Protein 3WYE (pdb70)

Organism: Klebsiella pneumoniae (NCBI:txid573)

Foldseek 3Di:
DEEEEFEPCLWFLSVLLQVLVQVVPHAYEQEYLPQVSQCVSQVVQVVVPGHYHYAHAQLLDLVRLLVSLVCRCVVVVAHAEYEAEWAAFDFAAPVPQDPVNLVVRLSRLPVSLVSNLVSRCVRCVVRPAEHEYEYEAAVLLVPPDGRRNSNSVSSVNVLVVQQVSQVVCVVRLYAGEYEHEALEPTVRVQVVQVVVCVVPVDDRPPVSVVSLVLQQQRDFHYSNLRSVVVSCSRDVVCSPPHSYYYYSYNDNDDD/DEEEFEPCLWFLRVLLQVLVQVVPHAYEQEYLPQPSQQVSQVVQVVVPTHYHYAHAQLLDLVSLLVSLVVRCVRRVAAAEYEAEWAAFDQAAPVGQDPVNLVVRLSRLPVSLVSNLVSRVVRCVVRPAEHEYEYEAAVLLVPPDHSRRSNSVSSVNVLVVQQVSQVVCVVRLYAGEYEHEAAEPTVRVVVVVVSVVCAQQQPDFDYSNLRSVVVSCSRDVVCSPPHSYYYYSYNGRDDD

Structure (mmCIF, N/CA/C/O backbone):
data_3WYE
#
_entry.id   3WYE
#
_cell.length_a   81.244
_cell.length_b   134.617
_cell.length_c   87.794
_cell.angle_alpha   90.000
_cell.angle_beta   90.000
_cell.angle_gamma   90.000
#
_symmetry.space_group_name_H-M   'C 2 2 21'
#
loop_
_entity.id
_entity.type
_entity.pdbx_description
1 polymer 'Diacetyl reductase [(S)-acetoin forming],L-2,3-butanediol dehydrogenase,Diacetyl reductase [(S)-acetoin forming],L-2,3-butanediol dehydrogenase,Diacetyl reductase [(S)-acetoin forming],L-2,3-butanediol dehydrogenase,Diacetyl reductase [(S)-acetoin forming]'
2 non-polymer NICOTINAMIDE-ADENINE-DINUCLEOTIDE
3 water water
#
loop_
_atom_site.group_PDB
_atom_site.id
_atom_site.type_symbol
_atom_site.label_atom_id
_atom_site.label_alt_id
_atom_site.label_comp_id
_atom_site.label_asym_id
_atom_site.label_entity_id
_atom_site.label_seq_id
_atom_site.pdbx_PDB_ins_code
_atom_site.Cartn_x
_atom_site.Cartn_y
_atom_site.Cartn_z
_atom_site.occupancy
_atom_site.B_iso_or_equiv
_atom_site.auth_seq_id
_atom_site.auth_comp_id
_atom_site.auth_asym_id
_atom_site.auth_atom_id
_atom_site.pdbx_PDB_model_num
ATOM 1 N N . LYS A 1 2 ? 54.916 14.028 -7.674 1.00 49.51 2 LYS A N 1
ATOM 2 C CA . LYS A 1 2 ? 54.025 13.877 -6.523 1.00 60.33 2 LYS A CA 1
ATOM 3 C C . LYS A 1 2 ? 52.611 14.376 -6.795 1.00 50.70 2 LYS A C 1
ATOM 4 O O . LYS A 1 2 ? 52.409 15.515 -7.216 1.00 34.09 2 LYS A O 1
ATOM 10 N N . LYS A 1 3 ? 51.629 13.520 -6.541 1.00 22.42 3 LYS A N 1
ATOM 11 C CA . LYS A 1 3 ? 50.240 13.902 -6.724 1.00 19.28 3 LYS A CA 1
ATOM 12 C C . LYS A 1 3 ? 49.804 14.828 -5.602 1.00 22.20 3 LYS A C 1
ATOM 13 O O . LYS A 1 3 ? 50.433 14.880 -4.545 1.00 22.12 3 LYS A O 1
ATOM 19 N N . VAL A 1 4 ? 48.719 15.555 -5.843 1.00 18.42 4 VAL A N 1
ATOM 20 C CA . VAL A 1 4 ? 48.278 16.608 -4.938 1.00 17.52 4 VAL A CA 1
ATOM 21 C C . VAL A 1 4 ? 46.850 16.367 -4.461 1.00 18.40 4 VAL A C 1
ATOM 22 O O . VAL A 1 4 ? 45.954 16.102 -5.265 1.00 20.39 4 VAL A O 1
ATOM 26 N N . ALA A 1 5 ? 46.649 16.459 -3.150 1.00 16.60 5 ALA A N 1
ATOM 27 C CA . ALA A 1 5 ? 45.316 16.332 -2.560 1.00 14.88 5 ALA A CA 1
ATOM 28 C C . ALA A 1 5 ? 44.984 17.555 -1.716 1.00 19.12 5 ALA A C 1
ATOM 29 O O . ALA A 1 5 ? 45.850 18.108 -1.048 1.00 20.29 5 ALA A O 1
ATOM 31 N N . LEU A 1 6 ? 43.727 17.983 -1.760 1.00 16.47 6 LEU A N 1
ATOM 32 C CA . LEU A 1 6 ? 43.242 19.001 -0.839 1.00 18.95 6 LEU A CA 1
ATOM 33 C C . LEU A 1 6 ? 42.213 18.365 0.088 1.00 16.83 6 LEU A C 1
ATOM 34 O O . LEU A 1 6 ? 41.304 17.683 -0.370 1.00 17.11 6 LEU A O 1
ATOM 39 N N . VAL A 1 7 ? 42.373 18.582 1.388 1.00 18.18 7 VAL A N 1
ATOM 40 C CA . VAL A 1 7 ? 41.452 18.037 2.378 1.00 16.37 7 VAL A CA 1
ATOM 41 C C . VAL A 1 7 ? 40.830 19.179 3.159 1.00 14.83 7 VAL A C 1
ATOM 42 O O . VAL A 1 7 ? 41.550 19.957 3.783 1.00 16.73 7 VAL A O 1
ATOM 46 N N . THR A 1 8 ? 39.509 19.305 3.118 1.00 15.74 8 THR A N 1
ATOM 47 C CA . THR A 1 8 ? 38.864 20.346 3.912 1.00 15.34 8 THR A CA 1
ATOM 48 C C . THR A 1 8 ? 38.591 19.842 5.322 1.00 16.27 8 THR A C 1
ATOM 49 O O . THR A 1 8 ? 38.468 18.638 5.551 1.00 15.34 8 THR A O 1
ATOM 53 N N . GLY A 1 9 ? 38.507 20.771 6.269 1.00 16.80 9 GLY A N 1
ATOM 54 C CA . GLY A 1 9 ? 38.355 20.414 7.667 1.00 16.88 9 GLY A CA 1
ATOM 55 C C . GLY A 1 9 ? 39.554 19.647 8.199 1.00 18.86 9 GLY A C 1
ATOM 56 O O . GLY A 1 9 ? 39.421 18.827 9.105 1.00 19.09 9 GLY A O 1
ATOM 57 N N . ALA A 1 10 ? 40.734 19.922 7.649 1.00 17.89 10 ALA A N 1
ATOM 58 C CA . ALA A 1 10 ? 41.919 19.135 7.982 1.00 17.98 10 ALA A CA 1
ATOM 59 C C . ALA A 1 10 ? 42.686 19.658 9.198 1.00 16.71 10 ALA A C 1
ATOM 60 O O . ALA A 1 10 ? 43.738 19.118 9.546 1.00 18.18 10 ALA A O 1
ATOM 62 N N . GLY A 1 11 ? 42.153 20.685 9.852 1.00 17.42 11 GLY A N 1
ATOM 63 C CA . GLY A 1 11 ? 42.783 21.234 11.041 1.00 19.94 11 GLY A CA 1
ATOM 64 C C . GLY A 1 11 ? 42.762 20.299 12.238 1.00 20.86 11 GLY A C 1
ATOM 65 O O . GLY A 1 11 ? 43.603 20.402 13.134 1.00 20.30 11 GLY A O 1
ATOM 66 N N . GLN A 1 12 ? 41.797 19.384 12.260 1.00 18.17 12 GLN A N 1
ATOM 67 C CA . GLN A 1 12 ? 41.629 18.474 13.385 1.00 16.28 12 GLN A CA 1
ATOM 68 C C . GLN A 1 12 ? 40.786 17.268 12.990 1.00 18.05 12 GLN A C 1
ATOM 69 O O . GLN A 1 12 ? 40.303 17.183 11.860 1.00 18.99 12 GLN A O 1
ATOM 75 N N . GLY A 1 13 ? 40.624 16.339 13.926 1.00 18.30 13 GLY A N 1
ATOM 76 C CA . GLY A 1 13 ? 39.708 15.224 13.761 1.00 16.46 13 GLY A CA 1
ATOM 77 C C . GLY A 1 13 ? 39.985 14.328 12.571 1.00 18.42 13 GLY A C 1
ATOM 78 O O . GLY A 1 13 ? 41.137 14.034 12.239 1.00 20.90 13 GLY A O 1
ATOM 79 N N . ILE A 1 14 ? 38.908 13.890 11.928 1.00 17.00 14 ILE A N 1
ATOM 80 C CA . ILE A 1 14 ? 39.007 12.974 10.800 1.00 15.65 14 ILE A CA 1
ATOM 81 C C . ILE A 1 14 ? 39.789 13.579 9.630 1.00 15.85 14 ILE A C 1
ATOM 82 O O . ILE A 1 14 ? 40.600 12.895 9.001 1.00 16.16 14 ILE A O 1
ATOM 87 N N . GLY A 1 15 ? 39.566 14.859 9.349 1.00 18.14 15 GLY A N 1
ATOM 88 C CA . GLY A 1 15 ? 40.258 15.524 8.257 1.00 14.12 15 GLY A CA 1
ATOM 89 C C . GLY A 1 15 ? 41.760 15.538 8.455 1.00 16.95 15 GLY A C 1
ATOM 90 O O . GLY A 1 15 ? 42.530 15.311 7.519 1.00 17.85 15 GLY A O 1
ATOM 91 N N . LYS A 1 16 ? 42.182 15.801 9.685 1.00 17.03 16 LYS A N 1
ATOM 92 C CA . LYS A 1 16 ? 43.607 15.815 9.989 1.00 16.61 16 LYS A CA 1
ATOM 93 C C . LYS A 1 16 ? 44.220 14.432 9.793 1.00 18.26 16 LYS A C 1
ATOM 94 O O . LYS A 1 16 ? 45.309 14.299 9.228 1.00 17.91 16 LYS A O 1
ATOM 100 N N . ALA A 1 17 ? 43.508 13.403 10.244 1.00 17.14 17 ALA A N 1
ATOM 101 C CA . ALA A 1 17 ? 43.989 12.030 10.118 1.00 15.64 17 ALA A CA 1
ATOM 102 C C . ALA A 1 17 ? 44.099 11.638 8.651 1.00 16.82 17 ALA A C 1
ATOM 103 O O . ALA A 1 17 ? 45.067 11.000 8.235 1.00 18.05 17 ALA A O 1
ATOM 105 N N . ILE A 1 18 ? 43.092 12.024 7.872 1.00 16.17 18 ILE A N 1
ATOM 106 C CA . ILE A 1 18 ? 43.098 11.794 6.431 1.00 16.14 18 ILE A CA 1
ATOM 107 C C . ILE A 1 18 ? 44.306 12.458 5.780 1.00 15.67 18 ILE A C 1
ATOM 108 O O . ILE A 1 18 ? 45.034 11.825 5.016 1.00 17.41 18 ILE A O 1
ATOM 113 N N . ALA A 1 19 ? 44.516 13.732 6.090 1.00 16.02 19 ALA A N 1
ATOM 114 C CA . ALA A 1 19 ? 45.642 14.475 5.537 1.00 14.26 19 ALA A CA 1
ATOM 115 C C . ALA A 1 19 ? 46.976 13.801 5.852 1.00 17.77 19 ALA A C 1
ATOM 116 O O . ALA A 1 19 ? 47.816 13.634 4.969 1.00 17.44 19 ALA A O 1
ATOM 118 N N . LEU A 1 20 ? 47.165 13.402 7.104 1.00 16.45 20 LEU A N 1
ATOM 119 C CA . LEU A 1 20 ? 48.420 12.774 7.511 1.00 16.54 20 LEU A CA 1
ATOM 120 C C . LEU A 1 20 ? 48.629 11.436 6.805 1.00 17.73 20 LEU A C 1
ATOM 121 O O . LEU A 1 20 ? 49.755 11.091 6.437 1.00 19.61 20 LEU A O 1
ATOM 126 N N . ARG A 1 21 ? 47.549 10.685 6.600 1.00 17.84 21 ARG A N 1
ATOM 127 C CA . ARG A 1 21 ? 47.668 9.398 5.923 1.00 16.14 21 ARG A CA 1
ATOM 128 C C . ARG A 1 21 ? 47.983 9.595 4.444 1.00 17.16 21 ARG A C 1
ATOM 129 O O . ARG A 1 21 ? 48.786 8.859 3.872 1.00 17.38 21 ARG A O 1
ATOM 137 N N . LEU A 1 22 ? 47.371 10.598 3.824 1.00 16.06 22 LEU A N 1
ATOM 138 C CA . LEU A 1 22 ? 47.645 10.867 2.417 1.00 16.31 22 LEU A CA 1
ATOM 139 C C . LEU A 1 22 ? 49.099 11.316 2.224 1.00 16.28 22 LEU A C 1
ATOM 140 O O . LEU A 1 22 ? 49.731 10.977 1.221 1.00 19.64 22 LEU A O 1
ATOM 145 N N . VAL A 1 23 ? 49.632 12.069 3.184 1.00 16.27 23 VAL A N 1
ATOM 146 C CA . VAL A 1 23 ? 51.056 12.409 3.168 1.00 15.87 23 VAL A CA 1
ATOM 147 C C . VAL A 1 23 ? 51.898 11.134 3.210 1.00 19.97 23 VAL A C 1
ATOM 148 O O . VAL A 1 23 ? 52.844 10.976 2.435 1.00 20.15 23 VAL A O 1
ATOM 152 N N . LYS A 1 24 ? 51.537 10.218 4.103 1.00 16.89 24 LYS A N 1
ATOM 153 C CA . LYS A 1 24 ? 52.232 8.938 4.207 1.00 16.22 24 LYS A CA 1
ATOM 154 C C . LYS A 1 24 ? 52.188 8.177 2.882 1.00 18.82 24 LYS A C 1
ATOM 155 O O . LYS A 1 24 ? 53.174 7.546 2.482 1.00 20.67 24 LYS A O 1
ATOM 161 N N . ASP A 1 25 ? 51.050 8.261 2.199 1.00 19.03 25 ASP A N 1
ATOM 162 C CA . ASP A 1 25 ? 50.856 7.600 0.913 1.00 16.96 25 ASP A CA 1
ATOM 163 C C . ASP A 1 25 ? 51.648 8.278 -0.199 1.00 17.32 25 ASP A C 1
ATOM 164 O O . ASP A 1 25 ? 51.779 7.733 -1.296 1.00 22.49 25 ASP A O 1
ATOM 169 N N . GLY A 1 26 ? 52.156 9.474 0.079 1.00 18.27 26 GLY A N 1
ATOM 170 C CA . GLY A 1 26 ? 53.018 10.158 -0.865 1.00 19.12 26 GLY A CA 1
ATOM 171 C C . GLY A 1 26 ? 52.399 11.358 -1.556 1.00 22.31 26 GLY A C 1
ATOM 172 O O . GLY A 1 26 ? 52.954 11.859 -2.527 1.00 23.42 26 GLY A O 1
ATOM 173 N N . PHE A 1 27 ? 51.251 11.819 -1.066 1.00 18.29 27 PHE A N 1
ATOM 174 C CA . PHE A 1 27 ? 50.624 13.030 -1.588 1.00 16.99 27 PHE A CA 1
ATOM 175 C C . PHE A 1 27 ? 51.233 14.289 -0.985 1.00 18.55 27 PHE A C 1
ATOM 176 O O . PHE A 1 27 ? 51.616 14.304 0.186 1.00 20.27 27 PHE A O 1
ATOM 184 N N . ALA A 1 28 ? 51.315 15.341 -1.790 1.00 17.45 28 ALA A N 1
ATOM 185 C CA . ALA A 1 28 ? 51.438 16.690 -1.262 1.00 17.55 28 ALA A CA 1
ATOM 186 C C . ALA A 1 28 ? 50.022 17.115 -0.908 1.00 20.39 28 ALA A C 1
ATOM 187 O O . ALA A 1 28 ? 49.095 16.847 -1.673 1.00 20.77 28 ALA A O 1
ATOM 189 N N . VAL A 1 29 ? 49.836 17.750 0.245 1.00 18.64 29 VAL A N 1
ATOM 190 C CA . VAL A 1 29 ? 48.478 17.987 0.733 1.00 16.36 29 VAL A CA 1
ATOM 191 C C . VAL A 1 29 ? 48.208 19.439 1.113 1.00 20.72 29 VAL A C 1
ATOM 192 O O . VAL A 1 29 ? 48.978 20.055 1.852 1.00 20.43 29 VAL A O 1
ATOM 196 N N . ALA A 1 30 ? 47.107 19.976 0.599 1.00 17.75 30 ALA A N 1
ATOM 197 C CA . ALA A 1 30 ? 46.615 21.273 1.034 1.00 17.53 30 ALA A CA 1
ATOM 198 C C . ALA A 1 30 ? 45.697 21.073 2.236 1.00 17.89 30 ALA A C 1
ATOM 199 O O . ALA A 1 30 ? 44.693 20.352 2.161 1.00 19.02 30 ALA A O 1
ATOM 201 N N . ILE A 1 31 ? 46.077 21.692 3.350 1.00 18.26 31 ILE A N 1
ATOM 202 C CA . ILE A 1 31 ? 45.325 21.622 4.594 1.00 16.18 31 ILE A CA 1
ATOM 203 C C . ILE A 1 31 ? 44.320 22.765 4.627 1.00 17.20 31 ILE A C 1
ATOM 204 O O . ILE A 1 31 ? 44.680 23.905 4.931 1.00 18.85 31 ILE A O 1
ATOM 209 N N . ALA A 1 32 ? 43.063 22.461 4.314 1.00 16.20 32 ALA A N 1
ATOM 210 C CA . ALA A 1 32 ? 42.040 23.490 4.173 1.00 19.19 32 ALA A CA 1
ATOM 211 C C . ALA A 1 32 ? 41.116 23.506 5.381 1.00 22.14 32 ALA A C 1
ATOM 212 O O . ALA A 1 32 ? 40.569 22.474 5.770 1.00 19.42 32 ALA A O 1
ATOM 214 N N . ASP A 1 33 ? 40.934 24.683 5.969 1.00 17.17 33 ASP A N 1
ATOM 215 C CA . ASP A 1 33 ? 40.097 24.803 7.157 1.00 17.61 33 ASP A CA 1
ATOM 216 C C . ASP A 1 33 ? 39.691 26.254 7.363 1.00 19.76 33 ASP A C 1
ATOM 217 O O . ASP A 1 33 ? 40.412 27.169 6.960 1.00 19.86 33 ASP A O 1
ATOM 222 N N . TYR A 1 34 ? 38.534 26.471 7.979 1.00 20.14 34 TYR A N 1
ATOM 223 C CA . TYR A 1 34 ? 38.139 27.824 8.352 1.00 24.54 34 TYR A CA 1
ATOM 224 C C . TYR A 1 34 ? 38.975 28.298 9.533 1.00 22.11 34 TYR A C 1
ATOM 225 O O . TYR A 1 34 ? 39.147 29.500 9.739 1.00 27.31 34 TYR A O 1
ATOM 234 N N . ASN A 1 35 ? 39.480 27.342 10.307 1.00 19.35 35 ASN A N 1
ATOM 235 C CA . ASN A 1 35 ? 40.366 27.623 11.426 1.00 22.14 35 ASN A CA 1
ATOM 236 C C . ASN A 1 35 ? 41.798 27.781 10.926 1.00 25.55 35 ASN A C 1
ATOM 237 O O . ASN A 1 35 ? 42.490 26.793 10.678 1.00 25.01 35 ASN A O 1
ATOM 242 N N . ASP A 1 36 ? 42.232 29.028 10.778 1.00 28.48 36 ASP A N 1
ATOM 243 C CA . ASP A 1 36 ? 43.540 29.325 10.203 1.00 25.25 36 ASP A CA 1
ATOM 244 C C . ASP A 1 36 ? 44.680 28.790 11.067 1.00 29.14 36 ASP A C 1
ATOM 245 O O . ASP A 1 36 ? 45.686 28.298 10.549 1.00 27.87 36 ASP A O 1
ATOM 250 N N . ALA A 1 37 ? 44.518 28.874 12.384 1.00 27.87 37 ALA A N 1
ATOM 251 C CA . ALA A 1 37 ? 45.569 28.453 13.302 1.00 25.84 37 ALA A CA 1
ATOM 252 C C . ALA A 1 37 ? 45.831 26.949 13.232 1.00 27.40 37 ALA A C 1
ATOM 253 O O . ALA A 1 37 ? 46.983 26.519 13.168 1.00 27.69 37 ALA A O 1
ATOM 255 N N . THR A 1 38 ? 44.770 26.146 13.245 1.00 23.13 38 THR A N 1
ATOM 256 C CA . THR A 1 38 ? 44.946 24.701 13.216 1.00 22.19 38 THR A CA 1
ATOM 257 C C . THR A 1 38 ? 45.412 24.235 11.840 1.00 20.63 38 THR A C 1
ATOM 258 O O . THR A 1 38 ? 46.163 23.268 11.738 1.00 21.77 38 THR A O 1
ATOM 262 N N . ALA A 1 39 ? 44.967 24.921 10.790 1.00 21.39 39 ALA A N 1
ATOM 263 C CA . ALA A 1 39 ? 45.401 24.600 9.431 1.00 19.12 39 ALA A CA 1
ATOM 264 C C . ALA A 1 39 ? 46.905 24.825 9.286 1.00 20.12 39 ALA A C 1
ATOM 265 O O . ALA A 1 39 ? 47.625 23.965 8.769 1.00 20.24 39 ALA A O 1
ATOM 267 N N . LYS A 1 40 ? 47.373 25.980 9.754 1.00 26.01 40 LYS A N 1
ATOM 268 C CA . LYS A 1 40 ? 48.799 26.301 9.723 1.00 22.70 40 LYS A CA 1
ATOM 269 C C . LYS A 1 40 ? 49.597 25.328 10.577 1.00 20.20 40 LYS A C 1
ATOM 270 O O . LYS A 1 40 ? 50.678 24.884 10.182 1.00 24.41 40 LYS A O 1
ATOM 276 N N . ALA A 1 41 ? 49.058 24.986 11.742 1.00 22.72 41 ALA A N 1
ATOM 277 C CA . ALA A 1 41 ? 49.722 24.059 12.648 1.00 21.55 41 ALA A CA 1
ATOM 278 C C . ALA A 1 41 ? 49.898 22.677 12.017 1.00 23.37 41 ALA A C 1
ATOM 279 O O . ALA A 1 41 ? 50.978 22.092 12.082 1.00 23.66 41 ALA A O 1
ATOM 281 N N . VAL A 1 42 ? 48.840 22.154 11.403 1.00 24.08 42 VAL A N 1
ATOM 282 C CA . VAL A 1 42 ? 48.919 20.834 10.785 1.00 21.38 42 VAL A CA 1
ATOM 283 C C . VAL A 1 42 ? 49.880 20.856 9.596 1.00 22.18 42 VAL A C 1
ATOM 284 O O . VAL A 1 42 ? 50.690 19.937 9.428 1.00 20.23 42 VAL A O 1
ATOM 288 N N . ALA A 1 43 ? 49.807 21.912 8.787 1.00 18.67 43 ALA A N 1
ATOM 289 C CA . ALA A 1 43 ? 50.694 22.043 7.631 1.00 20.16 43 ALA A CA 1
ATOM 290 C C . ALA A 1 43 ? 52.148 22.101 8.078 1.00 19.78 43 ALA A C 1
ATOM 291 O O . ALA A 1 43 ? 53.018 21.463 7.482 1.00 21.18 43 ALA A O 1
ATOM 293 N N . SER A 1 44 ? 52.405 22.866 9.134 1.00 24.80 44 SER A N 1
ATOM 294 C CA . SER A 1 44 ? 53.757 22.984 9.669 1.00 21.59 44 SER A CA 1
ATOM 295 C C . SER A 1 44 ? 54.252 21.638 10.189 1.00 24.66 44 SER A C 1
ATOM 296 O O . SER A 1 44 ? 55.407 21.268 9.980 1.00 26.35 44 SER A O 1
ATOM 299 N N . GLU A 1 45 ? 53.368 20.900 10.854 1.00 21.77 45 GLU A N 1
ATOM 300 C CA . GLU A 1 45 ? 53.714 19.593 11.404 1.00 20.72 45 GLU A CA 1
ATOM 301 C C . GLU A 1 45 ? 54.088 18.595 10.309 1.00 24.08 45 GLU A C 1
ATOM 302 O O . GLU A 1 45 ? 54.946 17.732 10.505 1.00 23.44 45 GLU A O 1
ATOM 308 N N . ILE A 1 46 ? 53.446 18.724 9.154 1.00 21.39 46 ILE A N 1
ATOM 309 C CA . ILE A 1 46 ? 53.751 17.869 8.016 1.00 20.67 46 ILE A CA 1
ATOM 310 C C . ILE A 1 46 ? 55.099 18.245 7.401 1.00 24.91 46 ILE A C 1
ATOM 311 O O . ILE A 1 46 ? 55.950 17.382 7.167 1.00 20.71 46 ILE A O 1
ATOM 316 N N . ASN A 1 47 ? 55.294 19.536 7.155 1.00 23.59 47 ASN A N 1
ATOM 317 C CA . ASN A 1 47 ? 56.525 20.018 6.533 1.00 19.71 47 ASN A CA 1
ATOM 318 C C . ASN A 1 47 ? 57.759 19.761 7.390 1.00 23.05 47 ASN A C 1
ATOM 319 O O . ASN A 1 47 ? 58.842 19.506 6.865 1.00 23.08 47 ASN A O 1
ATOM 324 N N . GLN A 1 48 ? 57.595 19.805 8.707 1.00 21.99 48 GLN A N 1
ATOM 325 C CA . GLN A 1 48 ? 58.718 19.580 9.614 1.00 27.24 48 GLN A CA 1
ATOM 326 C C . GLN A 1 48 ? 59.049 18.093 9.766 1.00 41.12 48 GLN A C 1
ATOM 327 O O . GLN A 1 48 ? 60.081 17.734 10.339 1.00 37.08 48 GLN A O 1
ATOM 333 N N . ALA A 1 49 ? 58.175 17.233 9.250 1.00 23.50 49 ALA A N 1
ATOM 334 C CA . ALA A 1 49 ? 58.394 15.791 9.287 1.00 21.79 49 ALA A CA 1
ATOM 335 C C . ALA A 1 49 ? 58.672 15.236 7.893 1.00 23.84 49 ALA A C 1
ATOM 336 O O . ALA A 1 49 ? 58.500 14.042 7.645 1.00 28.82 49 ALA A O 1
ATOM 338 N N . GLY A 1 50 ? 59.077 16.112 6.980 1.00 23.72 50 GLY A N 1
ATOM 339 C CA . GLY A 1 50 ? 59.546 15.684 5.675 1.00 29.03 50 GLY A CA 1
ATOM 340 C C . GLY A 1 50 ? 58.533 15.700 4.546 1.00 25.78 50 GLY A C 1
ATOM 341 O O . GLY A 1 50 ? 58.894 15.480 3.392 1.00 25.44 50 GLY A O 1
ATOM 342 N N . GLY A 1 51 ? 57.267 15.955 4.867 1.00 20.64 51 GLY A N 1
ATOM 343 C CA . GLY A 1 51 ? 56.225 15.971 3.854 1.00 19.74 51 GLY A CA 1
ATOM 344 C C . GLY A 1 51 ? 56.106 17.316 3.164 1.00 20.80 51 GLY A C 1
ATOM 345 O O . GLY A 1 51 ? 56.894 18.227 3.424 1.00 24.73 51 GLY A O 1
ATOM 346 N N . HIS A 1 52 ? 55.125 17.447 2.276 1.00 18.40 52 HIS A N 1
ATOM 347 C CA . HIS A 1 52 ? 54.857 18.734 1.652 1.00 16.98 52 HIS A CA 1
ATOM 348 C C . HIS A 1 52 ? 53.403 19.129 1.808 1.00 19.51 52 HIS A C 1
ATOM 349 O O . HIS A 1 52 ? 52.506 18.463 1.293 1.00 21.09 52 HIS A O 1
ATOM 356 N N . ALA A 1 53 ? 53.189 20.234 2.510 1.00 19.11 53 ALA A N 1
ATOM 357 C CA . ALA A 1 53 ? 51.851 20.709 2.811 1.00 17.38 53 ALA A CA 1
ATOM 358 C C . ALA A 1 53 ? 51.784 22.223 2.762 1.00 21.39 53 ALA A C 1
ATOM 359 O O . ALA A 1 53 ? 52.789 22.905 2.979 1.00 21.00 53 ALA A O 1
ATOM 361 N N . VAL A 1 54 ? 50.598 22.742 2.470 1.00 18.20 54 VAL A N 1
ATOM 362 C CA . VAL A 1 54 ? 50.340 24.170 2.566 1.00 16.45 54 VAL A CA 1
ATOM 363 C C . VAL A 1 54 ? 49.022 24.351 3.305 1.00 22.35 54 VAL A C 1
ATOM 364 O O . VAL A 1 54 ? 48.107 23.546 3.155 1.00 21.88 54 VAL A O 1
ATOM 368 N N . ALA A 1 55 ? 48.945 25.380 4.140 1.00 23.07 55 ALA A N 1
ATOM 369 C CA . ALA A 1 55 ? 47.704 25.687 4.840 1.00 21.22 55 ALA A CA 1
ATOM 370 C C . ALA A 1 55 ? 46.884 26.663 4.021 1.00 21.48 55 ALA A C 1
ATOM 371 O O . ALA A 1 55 ? 47.410 27.635 3.484 1.00 22.03 55 ALA A O 1
ATOM 373 N N . VAL A 1 56 ? 45.588 26.394 3.911 1.00 21.48 56 VAL A N 1
ATOM 374 C CA . VAL A 1 56 ? 44.693 27.277 3.181 1.00 19.25 56 VAL A CA 1
ATOM 375 C C . VAL A 1 56 ? 43.467 27.574 4.030 1.00 25.18 56 VAL A C 1
ATOM 376 O O . VAL A 1 56 ? 42.731 26.663 4.409 1.00 22.87 56 VAL A O 1
ATOM 380 N N . LYS A 1 57 ? 43.257 28.848 4.339 1.00 22.03 57 LYS A N 1
ATOM 381 C CA . LYS A 1 57 ? 42.073 29.260 5.083 1.00 22.75 57 LYS A CA 1
ATOM 382 C C . LYS A 1 57 ? 40.890 29.381 4.132 1.00 20.55 57 LYS A C 1
ATOM 383 O O . LYS A 1 57 ? 40.948 30.116 3.142 1.00 22.48 57 LYS A O 1
ATOM 389 N N . VAL A 1 58 ? 39.819 28.646 4.422 1.00 18.21 58 VAL A N 1
ATOM 390 C CA . VAL A 1 58 ? 38.639 28.659 3.569 1.00 17.87 58 VAL A CA 1
ATOM 391 C C . VAL A 1 58 ? 37.391 28.323 4.372 1.00 16.76 58 VAL A C 1
ATOM 392 O O . VAL A 1 58 ? 37.413 27.430 5.218 1.00 19.05 58 VAL A O 1
ATOM 396 N N . ASP A 1 59 ? 36.324 29.083 4.134 1.00 17.75 59 ASP A N 1
ATOM 397 C CA . ASP A 1 59 ? 34.986 28.735 4.589 1.00 17.38 59 ASP A CA 1
ATOM 398 C C . ASP A 1 59 ? 34.323 27.992 3.438 1.00 18.91 59 ASP A C 1
ATOM 399 O O . ASP A 1 59 ? 34.010 28.592 2.408 1.00 17.08 59 ASP A O 1
ATOM 404 N N . VAL A 1 60 ? 34.123 26.683 3.598 1.00 18.45 60 VAL A N 1
ATOM 405 C CA . VAL A 1 60 ? 33.663 25.863 2.478 1.00 16.98 60 VAL A CA 1
ATOM 406 C C . VAL A 1 60 ? 32.209 26.131 2.076 1.00 18.86 60 VAL A C 1
ATOM 407 O O . VAL A 1 60 ? 31.762 25.673 1.026 1.00 18.81 60 VAL A O 1
ATOM 411 N N . SER A 1 61 ? 31.480 26.887 2.894 1.00 17.41 61 SER A N 1
ATOM 412 C CA . SER A 1 61 ? 30.123 27.307 2.540 1.00 17.18 61 SER A CA 1
ATOM 413 C C . SER A 1 61 ? 30.137 28.473 1.545 1.00 15.52 61 SER A C 1
ATOM 414 O O . SER A 1 61 ? 29.095 28.898 1.047 1.00 20.37 61 SER A O 1
ATOM 417 N N . ASP A 1 62 ? 31.332 28.989 1.267 1.00 16.83 62 ASP A N 1
ATOM 418 C CA . ASP A 1 62 ? 31.509 30.110 0.349 1.00 18.15 62 ASP A CA 1
ATOM 419 C C . ASP A 1 62 ? 32.131 29.628 -0.961 1.00 16.44 62 ASP A C 1
ATOM 420 O O . ASP A 1 62 ? 33.295 29.212 -0.989 1.00 18.75 62 ASP A O 1
ATOM 425 N N . ARG A 1 63 ? 31.358 29.681 -2.041 1.00 18.49 63 ARG A N 1
ATOM 426 C CA . ARG A 1 63 ? 31.789 29.121 -3.321 1.00 17.36 63 ARG A CA 1
ATOM 427 C C . ARG A 1 63 ? 33.072 29.764 -3.850 1.00 17.91 63 ARG A C 1
ATOM 428 O O . ARG A 1 63 ? 33.970 29.071 -4.335 1.00 19.71 63 ARG A O 1
ATOM 436 N N . ASP A 1 64 ? 33.156 31.086 -3.752 1.00 20.91 64 ASP A N 1
ATOM 437 C CA . ASP A 1 64 ? 34.334 31.798 -4.233 1.00 20.11 64 ASP A CA 1
ATOM 438 C C . ASP A 1 64 ? 35.575 31.372 -3.456 1.00 18.41 64 ASP A C 1
ATOM 439 O O . ASP A 1 64 ? 36.649 31.192 -4.037 1.00 20.75 64 ASP A O 1
ATOM 444 N N . GLN A 1 65 ? 35.423 31.185 -2.146 1.00 16.74 65 GLN A N 1
ATOM 445 C CA . GLN A 1 65 ? 36.546 30.766 -1.311 1.00 17.11 65 GLN A CA 1
ATOM 446 C C . GLN A 1 65 ? 36.994 29.340 -1.626 1.00 17.41 65 GLN A C 1
ATOM 447 O O . GLN A 1 65 ? 38.180 29.022 -1.549 1.00 19.29 65 GLN A O 1
ATOM 453 N N . VAL A 1 66 ? 36.042 28.480 -1.977 1.00 18.75 66 VAL A N 1
ATOM 454 C CA . VAL A 1 66 ? 36.379 27.107 -2.324 1.00 16.52 66 VAL A CA 1
ATOM 455 C C . VAL A 1 66 ? 37.184 27.067 -3.618 1.00 16.88 66 VAL A C 1
ATOM 456 O O . VAL A 1 66 ? 38.195 26.374 -3.700 1.00 19.26 66 VAL A O 1
ATOM 460 N N . PHE A 1 67 ? 36.738 27.814 -4.624 1.00 20.42 67 PHE A N 1
ATOM 461 C CA . PHE A 1 67 ? 37.494 27.919 -5.865 1.00 19.77 67 PHE A CA 1
ATOM 462 C C . PHE A 1 67 ? 38.879 28.500 -5.602 1.00 23.11 67 PHE A C 1
ATOM 463 O O . PHE A 1 67 ? 39.870 28.030 -6.162 1.00 21.42 67 PHE A O 1
ATOM 471 N N . ALA A 1 68 ? 38.953 29.505 -4.732 1.00 19.96 68 ALA A N 1
ATOM 472 C CA . ALA A 1 68 ? 40.234 30.135 -4.425 1.00 23.27 68 ALA A CA 1
ATOM 473 C C . ALA A 1 68 ? 41.175 29.160 -3.720 1.00 19.39 68 ALA A C 1
ATOM 474 O O . ALA A 1 68 ? 42.382 29.155 -3.977 1.00 20.47 68 ALA A O 1
ATOM 476 N N . ALA A 1 69 ? 40.616 28.323 -2.846 1.00 20.21 69 ALA A N 1
ATOM 477 C CA . ALA A 1 69 ? 41.408 27.359 -2.090 1.00 20.29 69 ALA A CA 1
ATOM 478 C C . ALA A 1 69 ? 41.994 26.286 -3.001 1.00 18.63 69 ALA A C 1
ATOM 479 O O . ALA A 1 69 ? 43.162 25.921 -2.875 1.00 20.69 69 ALA A O 1
ATOM 481 N N . VAL A 1 70 ? 41.175 25.783 -3.916 1.00 17.21 70 VAL A N 1
ATOM 482 C CA . VAL A 1 70 ? 41.626 24.772 -4.862 1.00 17.39 70 VAL A CA 1
ATOM 483 C C . VAL A 1 70 ? 42.694 25.346 -5.790 1.00 21.60 70 VAL A C 1
ATOM 484 O O . VAL A 1 70 ? 43.724 24.716 -6.020 1.00 22.60 70 VAL A O 1
ATOM 488 N N . GLU A 1 71 ? 42.456 26.552 -6.305 1.00 21.16 71 GLU A N 1
ATOM 489 C CA . GLU A 1 71 ? 43.425 27.187 -7.193 1.00 24.31 71 GLU A CA 1
ATOM 490 C C . GLU A 1 71 ? 44.747 27.453 -6.471 1.00 24.44 71 GLU A C 1
ATOM 491 O O . GLU A 1 71 ? 45.820 27.267 -7.047 1.00 23.30 71 GLU A O 1
ATOM 497 N N . GLN A 1 72 ? 44.674 27.870 -5.209 1.00 22.90 72 GLN A N 1
ATOM 498 C CA . GLN A 1 72 ? 45.882 28.078 -4.417 1.00 22.94 72 GLN A CA 1
ATOM 499 C C . GLN A 1 72 ? 46.645 26.766 -4.235 1.00 24.76 72 GLN A C 1
ATOM 500 O O . GLN A 1 72 ? 47.872 26.736 -4.317 1.00 27.90 72 GLN A O 1
ATOM 506 N N . ALA A 1 73 ? 45.913 25.682 -3.993 1.00 20.33 73 ALA A N 1
ATOM 507 C CA . ALA A 1 73 ? 46.530 24.372 -3.839 1.00 21.85 73 ALA A CA 1
ATOM 508 C C . ALA A 1 73 ? 47.203 23.937 -5.134 1.00 17.33 73 ALA A C 1
ATOM 509 O O . ALA A 1 73 ? 48.333 23.444 -5.122 1.00 21.77 73 ALA A O 1
ATOM 511 N N . ARG A 1 74 ? 46.504 24.129 -6.246 1.00 22.33 74 ARG A N 1
ATOM 512 C CA . ARG A 1 74 ? 47.003 23.712 -7.551 1.00 23.71 74 ARG A CA 1
ATOM 513 C C . ARG A 1 74 ? 48.296 24.433 -7.914 1.00 25.80 74 ARG A C 1
ATOM 514 O O . ARG A 1 74 ? 49.231 23.818 -8.427 1.00 23.20 74 ARG A O 1
ATOM 522 N N . LYS A 1 75 ? 48.342 25.735 -7.647 1.00 22.45 75 LYS A N 1
ATOM 523 C CA . LYS A 1 75 ? 49.524 26.537 -7.960 1.00 28.53 75 LYS A CA 1
ATOM 524 C C . LYS A 1 75 ? 50.695 26.218 -7.039 1.00 28.38 75 LYS A C 1
ATOM 525 O O . LYS A 1 75 ? 51.809 25.963 -7.496 1.00 30.18 75 LYS A O 1
ATOM 531 N N . THR A 1 76 ? 50.433 26.238 -5.737 1.00 22.25 76 THR A N 1
ATOM 532 C CA . THR A 1 76 ? 51.477 26.089 -4.732 1.00 21.96 76 THR A CA 1
ATOM 533 C C . THR A 1 76 ? 52.090 24.688 -4.714 1.00 28.42 76 THR A C 1
ATOM 534 O O . THR A 1 76 ? 53.301 24.534 -4.557 1.00 29.64 76 THR A O 1
ATOM 538 N N . LEU A 1 77 ? 51.256 23.668 -4.892 1.00 20.87 77 LEU A N 1
ATOM 539 C CA . LEU A 1 77 ? 51.720 22.289 -4.797 1.00 25.50 77 LEU A CA 1
ATOM 540 C C . LEU A 1 77 ? 52.010 21.673 -6.168 1.00 22.26 77 LEU A C 1
ATOM 541 O O . LEU A 1 77 ? 52.541 20.567 -6.258 1.00 26.50 77 LEU A O 1
ATOM 546 N N . GLY A 1 78 ? 51.646 22.388 -7.229 1.00 20.70 78 GLY A N 1
ATOM 547 C CA . GLY A 1 78 ? 52.053 22.022 -8.575 1.00 24.89 78 GLY A CA 1
ATOM 548 C C . GLY A 1 78 ? 51.228 20.947 -9.254 1.00 29.42 78 GLY A C 1
ATOM 549 O O . GLY A 1 78 ? 51.710 20.261 -10.150 1.00 28.32 78 GLY A O 1
ATOM 550 N N . GLY A 1 79 ? 49.979 20.798 -8.833 1.00 22.24 79 GLY A N 1
ATOM 551 C CA . GLY A 1 79 ? 49.088 19.837 -9.451 1.00 21.80 79 GLY A CA 1
ATOM 552 C C . GLY A 1 79 ? 47.790 19.762 -8.679 1.00 20.22 79 GLY A C 1
ATOM 553 O O . GLY A 1 79 ? 47.632 20.452 -7.672 1.00 20.08 79 GLY A O 1
ATOM 554 N N . PHE A 1 80 ? 46.863 18.934 -9.153 1.00 19.08 80 PHE A N 1
ATOM 555 C CA . PHE A 1 80 ? 45.627 18.686 -8.423 1.00 17.28 80 PHE A CA 1
ATOM 556 C C . PHE A 1 80 ? 44.982 17.375 -8.869 1.00 16.44 80 PHE A C 1
ATOM 557 O O . PHE A 1 80 ? 44.543 17.247 -10.011 1.00 19.52 80 PHE A O 1
ATOM 565 N N . ASP A 1 81 ? 44.921 16.414 -7.955 1.00 18.78 81 ASP A N 1
ATOM 566 C CA . ASP A 1 81 ? 44.505 15.058 -8.300 1.00 19.36 81 ASP A CA 1
ATOM 567 C C . ASP A 1 81 ? 43.358 14.533 -7.455 1.00 21.10 81 ASP A C 1
ATOM 568 O O . ASP A 1 81 ? 42.580 13.693 -7.911 1.00 19.81 81 ASP A O 1
ATOM 573 N N . VAL A 1 82 ? 43.273 15.004 -6.215 1.00 17.62 82 VAL A N 1
ATOM 574 C CA . VAL A 1 82 ? 42.275 14.508 -5.271 1.00 15.48 82 VAL A CA 1
ATOM 575 C C . VAL A 1 82 ? 41.710 15.651 -4.440 1.00 17.19 82 VAL A C 1
ATOM 576 O O . VAL A 1 82 ? 42.462 16.493 -3.958 1.00 17.43 82 VAL A O 1
ATOM 580 N N . ILE A 1 83 ? 40.392 15.691 -4.275 1.00 16.02 83 ILE A N 1
ATOM 581 C CA . ILE A 1 83 ? 39.805 16.571 -3.272 1.00 15.28 83 ILE A CA 1
ATOM 582 C C . ILE A 1 83 ? 38.995 15.736 -2.294 1.00 17.07 83 ILE A C 1
ATOM 583 O O . ILE A 1 83 ? 38.291 14.805 -2.687 1.00 16.03 83 ILE A O 1
ATOM 588 N N . VAL A 1 84 ? 39.139 16.048 -1.011 1.00 16.05 84 VAL A N 1
ATOM 589 C CA . VAL A 1 84 ? 38.349 15.410 0.030 1.00 14.61 84 VAL A CA 1
ATOM 590 C C . VAL A 1 84 ? 37.455 16.463 0.673 1.00 16.92 84 VAL A C 1
ATOM 591 O O . VAL A 1 84 ? 37.938 17.345 1.388 1.00 17.41 84 VAL A O 1
ATOM 595 N N . ASN A 1 85 ? 36.160 16.386 0.380 1.00 14.70 85 ASN A N 1
ATOM 596 C CA . ASN A 1 85 ? 35.178 17.298 0.955 1.00 14.82 85 ASN A CA 1
ATOM 597 C C . ASN A 1 85 ? 34.743 16.767 2.315 1.00 15.71 85 ASN A C 1
ATOM 598 O O . ASN A 1 85 ? 33.764 16.028 2.421 1.00 17.05 85 ASN A O 1
ATOM 603 N N . ASN A 1 86 ? 35.491 17.147 3.347 1.00 16.40 86 ASN A N 1
ATOM 604 C CA . ASN A 1 86 ? 35.364 16.543 4.669 1.00 16.21 86 ASN A CA 1
ATOM 605 C C . ASN A 1 86 ? 34.758 17.479 5.703 1.00 16.39 86 ASN A C 1
ATOM 606 O O . ASN A 1 86 ? 34.081 17.029 6.628 1.00 17.13 86 ASN A O 1
ATOM 611 N N . ALA A 1 87 ? 35.004 18.777 5.545 1.00 16.87 87 ALA A N 1
ATOM 612 C CA . ALA A 1 87 ? 34.499 19.775 6.487 1.00 18.10 87 ALA A CA 1
ATOM 613 C C . ALA A 1 87 ? 32.992 19.671 6.669 1.00 19.25 87 ALA A C 1
ATOM 614 O O . ALA A 1 87 ? 32.248 19.505 5.707 1.00 19.62 87 ALA A O 1
ATOM 616 N N . GLY A 1 88 ? 32.557 19.761 7.918 1.00 18.25 88 GLY A N 1
ATOM 617 C CA . GLY A 1 88 ? 31.144 19.705 8.229 1.00 25.32 88 GLY A CA 1
ATOM 618 C C . GLY A 1 88 ? 30.902 20.051 9.680 1.00 22.63 88 GLY A C 1
ATOM 619 O O . GLY A 1 8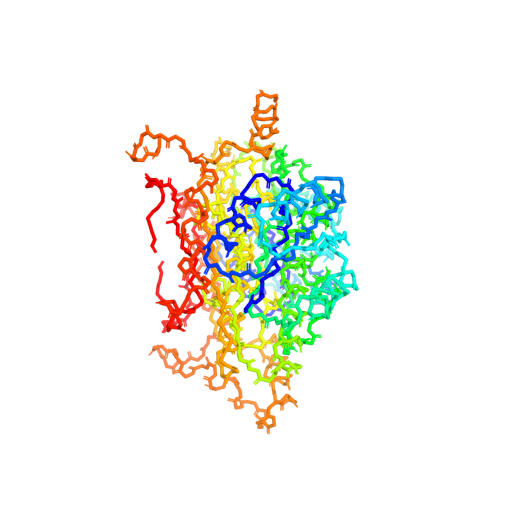8 ? 31.830 20.096 10.488 1.00 20.79 88 GLY A O 1
ATOM 620 N N . ILE A 1 89 ? 29.644 20.308 10.008 1.00 19.57 89 ILE A N 1
ATOM 621 C CA . ILE A 1 89 ? 29.252 20.583 11.383 1.00 17.04 89 ILE A CA 1
ATOM 622 C C . ILE A 1 89 ? 28.104 19.678 11.793 1.00 17.05 89 ILE A C 1
ATOM 623 O O . ILE A 1 89 ? 27.420 19.102 10.948 1.00 20.87 89 ILE A O 1
ATOM 628 N N . ALA A 1 90 ? 27.906 19.551 13.100 1.00 18.22 90 ALA A N 1
ATOM 629 C CA . ALA A 1 90 ? 26.768 18.821 13.633 1.00 16.39 90 ALA A CA 1
ATOM 630 C C . ALA A 1 90 ? 25.823 19.791 14.317 1.00 18.07 90 ALA A C 1
ATOM 631 O O . ALA A 1 90 ? 26.255 20.775 14.924 1.00 20.76 90 ALA A O 1
ATOM 633 N N . GLN A 1 91 ? 24.532 19.514 14.188 1.00 19.28 91 GLN A N 1
ATOM 634 C CA . GLN A 1 91 ? 23.520 20.161 15.002 1.00 19.21 91 GLN A CA 1
ATOM 635 C C . GLN A 1 91 ? 22.826 19.087 15.811 1.00 19.30 91 GLN A C 1
ATOM 636 O O . GLN A 1 91 ? 22.666 17.957 15.349 1.00 21.86 91 GLN A O 1
ATOM 642 N N . ILE A 1 92 ? 22.434 19.438 17.028 1.00 17.72 92 ILE A N 1
ATOM 643 C CA . ILE A 1 92 ? 21.758 18.505 17.914 1.00 18.85 92 ILE A CA 1
ATOM 644 C C . ILE A 1 92 ? 20.538 19.212 18.476 1.00 19.06 92 ILE A C 1
ATOM 645 O O . ILE A 1 92 ? 20.661 20.120 19.298 1.00 23.91 92 ILE A O 1
ATOM 650 N N . LYS A 1 93 ? 19.361 18.803 18.019 1.00 22.34 93 LYS A N 1
ATOM 651 C CA . LYS A 1 93 ? 18.138 19.498 18.389 1.00 20.27 93 LYS A CA 1
ATOM 652 C C . LYS A 1 93 ? 16.924 18.659 18.030 1.00 21.45 93 LYS A C 1
ATOM 653 O O . LYS A 1 93 ? 16.876 18.073 16.950 1.00 21.81 93 LYS A O 1
ATOM 659 N N . PRO A 1 94 ? 15.946 18.581 18.947 1.00 22.97 94 PRO A N 1
ATOM 660 C CA . PRO A 1 94 ? 14.710 17.848 18.658 1.00 18.98 94 PRO A CA 1
ATOM 661 C C . PRO A 1 94 ? 14.058 18.337 17.366 1.00 19.51 94 PRO A C 1
ATOM 662 O O . PRO A 1 94 ? 14.064 19.536 17.089 1.00 20.32 94 PRO A O 1
ATOM 666 N N . LEU A 1 95 ? 13.522 17.398 16.590 1.00 20.82 95 LEU A N 1
ATOM 667 C CA . LEU A 1 95 ? 12.955 17.669 15.271 1.00 19.98 95 LEU A CA 1
ATOM 668 C C . LEU A 1 95 ? 12.001 18.861 15.236 1.00 18.18 95 LEU A C 1
ATOM 669 O O . LEU A 1 95 ? 12.096 19.716 14.356 1.00 19.43 95 LEU A O 1
ATOM 674 N N . LEU A 1 96 ? 11.088 18.920 16.199 1.00 19.30 96 LEU A N 1
ATOM 675 C CA . LEU A 1 96 ? 10.060 19.956 16.194 1.00 18.61 96 LEU A CA 1
ATOM 676 C C . LEU A 1 96 ? 10.610 21.338 16.540 1.00 23.56 96 LEU A C 1
ATOM 677 O O . LEU A 1 96 ? 9.914 22.339 16.377 1.00 24.82 96 LEU A O 1
ATOM 682 N N . GLU A 1 97 ? 11.857 21.393 17.005 1.00 20.59 97 GLU A N 1
ATOM 683 C CA . GLU A 1 97 ? 12.462 22.657 17.424 1.00 21.10 97 GLU A CA 1
ATOM 684 C C . GLU A 1 97 ? 13.435 23.217 16.388 1.00 22.19 97 GLU A C 1
ATOM 685 O O . GLU A 1 97 ? 13.961 24.320 16.553 1.00 23.86 97 GLU A O 1
ATOM 691 N N . VAL A 1 98 ? 13.677 22.451 15.328 1.00 19.01 98 VAL A N 1
ATOM 692 C CA . VAL A 1 98 ? 14.571 22.878 14.254 1.00 18.44 98 VAL A CA 1
ATOM 693 C C . VAL A 1 98 ? 14.038 24.124 13.546 1.00 17.83 98 VAL A C 1
ATOM 694 O O . VAL A 1 98 ? 12.887 24.166 13.109 1.00 17.61 98 VAL A O 1
ATOM 698 N N . THR A 1 99 ? 14.878 25.148 13.442 1.00 19.57 99 THR A N 1
ATOM 699 C CA . THR A 1 99 ? 14.451 26.404 12.842 1.00 19.67 99 THR A CA 1
ATOM 700 C C . THR A 1 99 ? 14.935 26.541 11.408 1.00 17.54 99 THR A C 1
ATOM 701 O O . THR A 1 99 ? 15.841 25.828 10.971 1.00 21.01 99 THR A O 1
ATOM 705 N N . GLU A 1 100 ? 14.329 27.474 10.683 1.00 17.60 100 GLU A N 1
ATOM 706 C CA . GLU A 1 100 ? 14.765 27.790 9.332 1.00 18.01 100 GLU A CA 1
ATOM 707 C C . GLU A 1 100 ? 16.225 28.248 9.316 1.00 22.07 100 GLU A C 1
ATOM 708 O O . GLU A 1 100 ? 16.984 27.893 8.414 1.00 19.31 100 GLU A O 1
ATOM 714 N N . GLU A 1 101 ? 16.629 29.032 10.312 1.00 21.26 101 GLU A N 1
ATOM 715 C CA A GLU A 1 101 ? 18.011 29.490 10.374 0.52 20.52 101 GLU A CA 1
ATOM 716 C CA B GLU A 1 101 ? 18.012 29.492 10.389 0.48 20.52 101 GLU A CA 1
ATOM 717 C C . GLU A 1 101 ? 18.964 28.316 10.588 1.00 16.76 101 GLU A C 1
ATOM 718 O O . GLU A 1 101 ? 20.037 28.275 9.989 1.00 23.09 101 GLU A O 1
ATOM 729 N N . ASP A 1 102 ? 18.562 27.364 11.433 1.00 19.16 102 ASP A N 1
ATOM 730 C CA . ASP A 1 102 ? 19.328 26.132 11.633 1.00 20.37 102 ASP A CA 1
ATOM 731 C C . ASP A 1 102 ? 19.558 25.435 10.297 1.00 21.19 102 ASP A C 1
ATOM 732 O O . ASP A 1 102 ? 20.678 25.044 9.968 1.00 18.55 102 ASP A O 1
ATOM 737 N N . LEU A 1 103 ? 18.480 25.283 9.535 1.00 18.56 103 LEU A N 1
ATOM 738 C CA . LEU A 1 103 ? 18.536 24.582 8.255 1.00 16.02 103 LEU A CA 1
ATOM 739 C C . LEU A 1 103 ? 19.415 25.308 7.245 1.00 18.47 103 LEU A C 1
ATOM 740 O O . LEU A 1 103 ? 20.247 24.691 6.576 1.00 18.74 103 LEU A O 1
ATOM 745 N N . LYS A 1 104 ? 19.240 26.623 7.137 1.00 17.10 104 LYS A N 1
ATOM 746 C CA . LYS A 1 104 ? 20.032 27.397 6.194 1.00 16.80 104 LYS A CA 1
ATOM 747 C C . LYS A 1 104 ? 21.526 27.247 6.482 1.00 17.44 104 LYS A C 1
ATOM 748 O O . LYS A 1 104 ? 22.326 27.082 5.564 1.00 18.59 104 LYS A O 1
ATOM 754 N N . GLN A 1 105 ? 21.881 27.256 7.764 1.00 16.89 105 GLN A N 1
ATOM 755 C CA . GLN A 1 105 ? 23.274 27.154 8.185 1.00 16.21 105 GLN A CA 1
ATOM 756 C C . GLN A 1 105 ? 23.865 25.787 7.859 1.00 16.74 105 GLN A C 1
ATOM 757 O O . GLN A 1 105 ? 24.922 25.686 7.224 1.00 19.27 105 GLN A O 1
ATOM 763 N N . ILE A 1 106 ? 23.184 24.728 8.284 1.00 18.03 106 ILE A N 1
ATOM 764 C CA . ILE A 1 106 ? 23.788 23.408 8.175 1.00 16.99 106 ILE A CA 1
ATOM 765 C C . ILE A 1 106 ? 23.792 22.921 6.726 1.00 16.43 106 ILE A C 1
ATOM 766 O O . ILE A 1 106 ? 24.707 22.204 6.322 1.00 18.50 106 ILE A O 1
ATOM 771 N N . TYR A 1 107 ? 22.819 23.336 5.921 1.00 15.82 107 TYR A N 1
ATOM 772 C CA . TYR A 1 107 ? 22.841 22.947 4.515 1.00 16.39 107 TYR A CA 1
ATOM 773 C C . TYR A 1 107 ? 23.932 23.702 3.756 1.00 18.09 107 TYR A C 1
ATOM 774 O O . TYR A 1 107 ? 24.567 23.146 2.861 1.00 17.95 107 TYR A O 1
ATOM 783 N N . SER A 1 108 ? 24.169 24.953 4.135 1.00 16.18 108 SER A N 1
ATOM 784 C CA . SER A 1 108 ? 25.242 25.733 3.530 1.00 16.44 108 SER A CA 1
ATOM 785 C C . SER A 1 108 ? 26.608 25.086 3.778 1.00 17.93 108 SER A C 1
ATOM 786 O O . SER A 1 108 ? 27.414 24.923 2.857 1.00 18.43 108 SER A O 1
ATOM 789 N N . VAL A 1 109 ? 26.853 24.702 5.026 1.00 18.64 109 VAL A N 1
ATOM 790 C CA . VAL A 1 109 ? 28.145 24.158 5.427 1.00 16.84 109 VAL A CA 1
ATOM 791 C C . VAL A 1 109 ? 28.325 22.696 5.002 1.00 16.34 109 VAL A C 1
ATOM 792 O O . VAL A 1 109 ? 29.406 22.301 4.556 1.00 17.68 109 VAL A O 1
ATOM 796 N N . ASN A 1 110 ? 27.268 21.896 5.125 1.00 17.18 110 ASN A N 1
ATOM 797 C CA . ASN A 1 110 ? 27.396 20.454 4.902 1.00 18.27 110 ASN A CA 1
ATOM 798 C C . ASN A 1 110 ? 27.090 19.982 3.487 1.00 18.78 110 ASN A C 1
ATOM 799 O O . ASN A 1 110 ? 27.571 18.927 3.074 1.00 20.79 110 ASN A O 1
ATOM 804 N N . VAL A 1 111 ? 26.285 20.739 2.751 1.00 15.67 111 VAL A N 1
ATOM 805 C CA . VAL A 1 111 ? 25.834 20.281 1.444 1.00 14.03 111 VAL A CA 1
ATOM 806 C C . VAL A 1 111 ? 26.338 21.170 0.312 1.00 14.18 111 VAL A C 1
ATOM 807 O O . VAL A 1 111 ? 26.959 20.678 -0.632 1.00 16.58 111 VAL A O 1
ATOM 811 N N . PHE A 1 112 ? 26.076 22.473 0.403 1.00 15.57 112 PHE A N 1
ATOM 812 C CA . PHE A 1 112 ? 26.444 23.392 -0.672 1.00 16.14 112 PHE A CA 1
ATOM 813 C C . PHE A 1 112 ? 27.957 23.354 -0.860 1.00 16.15 112 PHE A C 1
ATOM 814 O O . PHE A 1 112 ? 28.462 23.435 -1.981 1.00 17.56 112 PHE A O 1
ATOM 822 N N . SER A 1 113 ? 28.667 23.202 0.252 1.00 15.29 113 SER A N 1
ATOM 823 C CA . SER A 1 113 ? 30.123 23.070 0.237 1.00 14.60 113 SER A CA 1
ATOM 824 C C . SER A 1 113 ? 30.603 21.953 -0.685 1.00 17.37 113 SER A C 1
ATOM 825 O O . SER A 1 113 ? 31.634 22.084 -1.345 1.00 16.95 113 SER A O 1
ATOM 828 N N . VAL A 1 114 ? 29.864 20.847 -0.722 1.00 14.87 114 VAL A N 1
ATOM 829 C CA . VAL A 1 114 ? 30.269 19.715 -1.538 1.00 16.95 114 VAL A CA 1
ATOM 830 C C . VAL A 1 114 ? 30.010 19.997 -3.019 1.00 15.14 114 VAL A C 1
ATOM 831 O O . VAL A 1 114 ? 30.826 19.639 -3.873 1.00 16.91 114 VAL A O 1
ATOM 835 N N . PHE A 1 115 ? 28.893 20.652 -3.328 1.00 14.50 115 PHE A N 1
ATOM 836 C CA . PHE A 1 115 ? 28.665 21.153 -4.682 1.00 14.62 115 PHE A CA 1
ATOM 837 C C . PHE A 1 115 ? 29.837 22.015 -5.137 1.00 17.51 115 PHE A C 1
ATOM 838 O O . PHE A 1 115 ? 30.364 21.829 -6.232 1.00 19.68 115 PHE A O 1
ATOM 846 N N . PHE A 1 116 ? 30.246 22.949 -4.280 1.00 17.83 116 PHE A N 1
ATOM 847 C CA . PHE A 1 116 ? 31.311 23.886 -4.620 1.00 17.87 116 PHE A CA 1
ATOM 848 C C . PHE A 1 116 ? 32.656 23.174 -4.771 1.00 16.24 116 PHE A C 1
ATOM 849 O O . PHE A 1 116 ? 33.428 23.481 -5.682 1.00 17.12 116 PHE A O 1
ATOM 857 N N . GLY A 1 117 ? 32.931 22.221 -3.882 1.00 14.69 117 GLY A N 1
ATOM 858 C CA . GLY A 1 117 ? 34.158 21.439 -3.961 1.00 15.27 117 GLY A CA 1
ATOM 859 C C . GLY A 1 117 ? 34.246 20.636 -5.249 1.00 15.55 117 GLY A C 1
ATOM 860 O O . GLY A 1 117 ? 35.286 20.600 -5.906 1.00 19.90 117 GLY A O 1
ATOM 861 N N . ILE A 1 118 ? 33.142 19.986 -5.607 1.00 17.33 118 ILE A N 1
ATOM 862 C CA . ILE A 1 118 ? 33.061 19.244 -6.862 1.00 16.21 118 ILE A CA 1
ATOM 863 C C . ILE A 1 118 ? 33.334 20.151 -8.061 1.00 18.00 118 ILE A C 1
ATOM 864 O O . ILE A 1 118 ? 34.164 19.837 -8.913 1.00 20.90 118 ILE A O 1
ATOM 869 N N . GLN A 1 119 ? 32.650 21.290 -8.108 1.00 20.86 119 GLN A N 1
ATOM 870 C CA . GLN A 1 119 ? 32.822 22.236 -9.203 1.00 20.63 119 GLN A CA 1
ATOM 871 C C . GLN A 1 119 ? 34.257 22.734 -9.312 1.00 21.31 119 GLN A C 1
ATOM 872 O O . GLN A 1 119 ? 34.826 22.772 -10.405 1.00 21.98 119 GLN A O 1
ATOM 878 N N . ALA A 1 120 ? 34.841 23.102 -8.176 1.00 16.94 120 ALA A N 1
ATOM 879 C CA . ALA A 1 120 ? 36.200 23.633 -8.154 1.00 15.96 120 ALA A CA 1
ATOM 880 C C . ALA A 1 120 ? 37.205 22.575 -8.601 1.00 17.71 120 ALA A C 1
ATOM 881 O O . ALA A 1 120 ? 38.115 22.858 -9.385 1.00 19.60 120 ALA A O 1
ATOM 883 N N . ALA A 1 121 ? 37.031 21.353 -8.104 1.00 17.87 121 ALA A N 1
ATOM 884 C CA . ALA A 1 121 ? 37.944 20.268 -8.431 1.00 15.95 121 ALA A CA 1
ATOM 885 C C . ALA A 1 121 ? 37.867 19.904 -9.910 1.00 17.45 121 ALA A C 1
ATOM 886 O O . ALA A 1 121 ? 38.894 19.675 -10.550 1.00 20.67 121 ALA A O 1
ATOM 888 N N . VAL A 1 122 ? 36.654 19.847 -10.448 1.00 19.96 122 VAL A N 1
ATOM 889 C CA . VAL A 1 122 ? 36.469 19.518 -11.859 1.00 20.85 122 VAL A CA 1
ATOM 890 C C . VAL A 1 122 ? 37.183 20.536 -12.746 1.00 18.98 122 VAL A C 1
ATOM 891 O O . VAL A 1 122 ? 37.879 20.165 -13.694 1.00 20.46 122 VAL A O 1
ATOM 895 N N . GLU A 1 123 ? 37.027 21.817 -12.425 1.00 22.68 123 GLU A N 1
ATOM 896 C CA . GLU A 1 123 ? 37.729 22.862 -13.159 1.00 22.31 123 GLU A CA 1
ATOM 897 C C . GLU A 1 123 ? 39.241 22.677 -13.060 1.00 27.30 123 GLU A C 1
ATOM 898 O O . GLU A 1 123 ? 39.957 22.844 -14.047 1.00 25.44 123 GLU A O 1
ATOM 904 N N . ALA A 1 124 ? 39.725 22.319 -11.872 1.00 19.10 124 ALA A N 1
ATOM 905 C CA . ALA A 1 124 ? 41.155 22.106 -11.671 1.00 18.14 124 ALA A CA 1
ATOM 906 C C . ALA A 1 124 ? 41.673 20.907 -12.463 1.00 21.22 124 ALA A C 1
ATOM 907 O O . ALA A 1 124 ? 42.758 20.968 -13.053 1.00 23.83 124 ALA A O 1
ATOM 909 N N . PHE A 1 125 ? 40.907 19.818 -12.464 1.00 18.57 125 PHE A N 1
ATOM 910 C CA . PHE A 1 125 ? 41.301 18.618 -13.195 1.00 23.26 125 PHE A CA 1
ATOM 911 C C . PHE A 1 125 ? 41.427 18.938 -14.683 1.00 26.55 125 PHE A C 1
ATOM 912 O O . PHE A 1 125 ? 42.362 18.487 -15.348 1.00 27.21 125 PHE A O 1
ATOM 920 N N . LYS A 1 126 ? 40.489 19.734 -15.190 1.00 25.34 126 LYS A N 1
ATOM 921 C CA . LYS A 1 126 ? 40.501 20.138 -16.593 1.00 25.26 126 LYS A CA 1
ATOM 922 C C . LYS A 1 126 ? 41.717 21.003 -16.924 1.00 30.95 126 LYS A C 1
ATOM 923 O O . LYS A 1 126 ? 42.337 20.832 -17.973 1.00 31.80 126 LYS A O 1
ATOM 929 N N . LYS A 1 127 ? 42.058 21.925 -16.031 1.00 24.56 127 LYS A N 1
ATOM 930 C CA . LYS A 1 127 ? 43.242 22.763 -16.224 1.00 27.27 127 LYS A CA 1
ATOM 931 C C . LYS A 1 127 ? 44.522 21.932 -16.215 1.00 30.02 127 LYS A C 1
ATOM 932 O O . LYS A 1 127 ? 45.501 22.271 -16.885 1.00 30.06 127 LYS A O 1
ATOM 938 N N . GLU A 1 128 ? 44.513 20.846 -15.449 1.00 25.48 128 GLU A N 1
ATOM 939 C CA . GLU A 1 128 ? 45.665 19.954 -15.369 1.00 22.55 128 GLU A CA 1
ATOM 940 C C . GLU A 1 128 ? 45.683 18.957 -16.522 1.00 22.13 128 GLU A C 1
ATOM 941 O O . GLU A 1 128 ? 46.684 18.271 -16.743 1.00 26.69 128 GLU A O 1
ATOM 947 N N . GLY A 1 129 ? 44.569 18.869 -17.239 1.00 27.63 129 GLY A N 1
ATOM 948 C CA . GLY A 1 129 ? 44.474 18.018 -18.410 1.00 28.24 129 GLY A CA 1
ATOM 949 C C . GLY A 1 129 ? 44.318 16.535 -18.124 1.00 30.03 129 GLY A C 1
ATOM 950 O O . GLY A 1 129 ? 44.723 15.699 -18.930 1.00 29.05 129 GLY A O 1
ATOM 951 N N . HIS A 1 130 ? 43.723 16.199 -16.984 1.00 28.05 130 HIS A N 1
ATOM 952 C CA . HIS A 1 130 ? 43.462 14.797 -16.677 1.00 22.78 130 HIS A CA 1
ATOM 953 C C . HIS A 1 130 ? 42.201 14.624 -15.838 1.00 19.85 130 HIS A C 1
ATOM 954 O O . HIS A 1 130 ? 41.472 15.583 -15.591 1.00 24.33 130 HIS A O 1
ATOM 961 N N . GLY A 1 131 ? 41.947 13.389 -15.418 1.00 22.93 131 GLY A N 1
ATOM 962 C CA . GLY A 1 131 ? 40.800 13.092 -14.577 1.00 23.11 131 GLY A CA 1
ATOM 963 C C . GLY A 1 131 ? 41.122 13.360 -13.122 1.00 22.34 131 GLY A C 1
ATOM 964 O O . GLY A 1 131 ? 41.975 14.190 -12.809 1.00 24.51 131 GLY A O 1
ATOM 965 N N . GLY A 1 132 ? 40.443 12.661 -12.221 1.00 21.52 132 GLY A N 1
ATOM 966 C CA . GLY A 1 132 ? 40.700 12.858 -10.809 1.00 16.72 132 GLY A CA 1
ATOM 967 C C . GLY A 1 132 ? 39.732 12.149 -9.888 1.00 15.60 132 GLY A C 1
ATOM 968 O O . GLY A 1 132 ? 38.816 11.452 -10.333 1.00 18.76 132 GLY A O 1
ATOM 969 N N . LYS A 1 133 ? 39.947 12.327 -8.590 1.00 16.90 133 LYS A N 1
ATOM 970 C CA . LYS A 1 133 ? 39.119 11.686 -7.579 1.00 16.22 133 LYS A CA 1
ATOM 971 C C . LYS A 1 133 ? 38.494 12.719 -6.651 1.00 16.35 133 LYS A C 1
ATOM 972 O O . LYS A 1 133 ? 39.190 13.584 -6.108 1.00 16.90 133 LYS A O 1
ATOM 978 N N . ILE A 1 134 ? 37.178 12.627 -6.493 1.00 15.00 134 ILE A N 1
ATOM 979 C CA . ILE A 1 134 ? 36.441 13.429 -5.529 1.00 15.60 134 ILE A CA 1
ATOM 980 C C . ILE A 1 134 ? 35.937 12.496 -4.434 1.00 15.84 134 ILE A C 1
ATOM 981 O O . ILE A 1 134 ? 35.374 11.446 -4.718 1.00 17.62 134 ILE A O 1
ATOM 986 N N . ILE A 1 135 ? 36.174 12.867 -3.182 1.00 15.07 135 ILE A N 1
ATOM 987 C CA . ILE A 1 135 ? 35.860 12.006 -2.050 1.00 13.83 135 ILE A CA 1
ATOM 988 C C . ILE A 1 135 ? 35.086 12.816 -1.020 1.00 14.85 135 ILE A C 1
ATOM 989 O O . ILE A 1 135 ? 35.576 13.837 -0.538 1.00 15.78 135 ILE A O 1
ATOM 994 N N . ASN A 1 136 ? 33.875 12.366 -0.698 1.00 14.52 136 ASN A N 1
ATOM 995 C CA . ASN A 1 136 ? 32.979 13.134 0.163 1.00 15.41 136 ASN A CA 1
ATOM 996 C C . ASN A 1 136 ? 32.734 12.479 1.509 1.00 16.03 136 ASN A C 1
ATOM 997 O O . ASN A 1 136 ? 32.532 11.271 1.590 1.00 18.43 136 ASN A O 1
ATOM 1002 N N . ALA A 1 137 ? 32.734 13.285 2.563 1.00 14.87 137 ALA A N 1
ATOM 1003 C CA . ALA A 1 137 ? 32.360 12.806 3.884 1.00 16.49 137 ALA A CA 1
ATOM 1004 C C . ALA A 1 137 ? 30.847 12.708 4.006 1.00 15.09 137 ALA A C 1
ATOM 1005 O O . ALA A 1 137 ? 30.147 13.720 4.084 1.00 17.38 137 ALA A O 1
ATOM 1007 N N . ALA A 1 138 ? 30.342 11.483 3.999 1.00 16.53 138 ALA A N 1
ATOM 1008 C CA . ALA A 1 138 ? 28.961 11.251 4.375 1.00 17.03 138 ALA A CA 1
ATOM 1009 C C . ALA A 1 138 ? 28.937 10.919 5.862 1.00 21.76 138 ALA A C 1
ATOM 1010 O O . ALA A 1 138 ? 29.601 11.581 6.658 1.00 19.67 138 ALA A O 1
ATOM 1012 N N . SER A 1 139 ? 28.189 9.883 6.225 1.00 18.40 139 SER A N 1
ATOM 1013 C CA . SER A 1 139 ? 28.001 9.505 7.621 1.00 16.93 139 SER A CA 1
ATOM 1014 C C . SER A 1 139 ? 27.156 8.254 7.667 1.00 20.52 139 SER A C 1
ATOM 1015 O O . SER A 1 139 ? 26.440 7.961 6.715 1.00 18.54 139 SER A O 1
ATOM 1018 N N . ILE A 1 140 ? 27.217 7.525 8.775 1.00 21.15 140 ILE A N 1
ATOM 1019 C CA . ILE A 1 140 ? 26.244 6.468 9.000 1.00 17.68 140 ILE A CA 1
ATOM 1020 C C . ILE A 1 140 ? 24.837 7.082 8.986 1.00 16.16 140 ILE A C 1
ATOM 1021 O O . ILE A 1 140 ? 23.876 6.435 8.575 1.00 19.05 140 ILE A O 1
ATOM 1026 N N . ALA A 1 141 ? 24.737 8.349 9.387 1.00 18.05 141 ALA A N 1
ATOM 1027 C CA . ALA A 1 141 ? 23.463 9.068 9.384 1.00 17.83 141 ALA A CA 1
ATOM 1028 C C . ALA A 1 141 ? 22.954 9.369 7.970 1.00 21.06 141 ALA A C 1
ATOM 1029 O O . ALA A 1 141 ? 21.832 9.853 7.803 1.00 19.25 141 ALA A O 1
ATOM 1031 N N . ALA A 1 142 ? 23.777 9.087 6.962 1.00 17.44 142 ALA A N 1
ATOM 1032 C CA . ALA A 1 142 ? 23.369 9.197 5.562 1.00 15.43 142 ALA A CA 1
ATOM 1033 C C . ALA A 1 142 ? 22.700 7.917 5.078 1.00 16.17 142 ALA A C 1
ATOM 1034 O O . ALA A 1 142 ? 22.143 7.875 3.981 1.00 18.61 142 ALA A O 1
ATOM 1036 N N . ILE A 1 143 ? 22.778 6.870 5.893 1.00 18.59 143 ILE A N 1
ATOM 1037 C CA . ILE A 1 143 ? 22.260 5.560 5.514 1.00 18.51 143 ILE A CA 1
ATOM 1038 C C . ILE A 1 143 ? 21.012 5.226 6.326 1.00 20.49 143 ILE A C 1
ATOM 1039 O O . ILE A 1 143 ? 20.032 4.695 5.797 1.00 24.56 143 ILE A O 1
ATOM 1044 N N . GLN A 1 144 ? 21.061 5.532 7.618 1.00 18.61 144 GLN A N 1
ATOM 1045 C CA . GLN A 1 144 ? 19.888 5.447 8.478 1.00 22.97 144 GLN A CA 1
ATOM 1046 C C . GLN A 1 144 ? 19.799 6.727 9.298 1.00 28.15 144 GLN A C 1
ATOM 1047 O O . GLN A 1 144 ? 20.746 7.084 10.000 1.00 27.94 144 GLN A O 1
ATOM 1053 N N . GLY A 1 145 ? 18.667 7.419 9.188 1.00 29.44 145 GLY A N 1
ATOM 1054 C CA . GLY A 1 145 ? 18.456 8.666 9.901 1.00 30.85 145 GLY A CA 1
ATOM 1055 C C . GLY A 1 145 ? 18.568 8.501 11.404 1.00 36.75 145 GLY A C 1
ATOM 1056 O O . GLY A 1 145 ? 18.043 7.544 11.975 1.00 33.08 145 GLY A O 1
ATOM 1057 N N . PHE A 1 146 ? 19.255 9.441 12.044 1.00 24.25 146 PHE A N 1
ATOM 1058 C CA . PHE A 1 146 ? 19.508 9.375 13.477 1.00 34.30 146 PHE A CA 1
ATOM 1059 C C . PHE A 1 146 ? 18.523 10.206 14.280 1.00 43.84 146 PHE A C 1
ATOM 1060 O O . PHE A 1 146 ? 18.158 11.313 13.879 1.00 31.84 146 PHE A O 1
ATOM 1068 N N . PRO A 1 147 ? 18.093 9.672 15.431 1.00 88.45 147 PRO A N 1
ATOM 1069 C CA . PRO A 1 147 ? 17.200 10.415 16.321 1.00 67.82 147 PRO A CA 1
ATOM 1070 C C . PRO A 1 147 ? 17.897 11.628 16.928 1.00 55.46 147 PRO A C 1
ATOM 1071 O O . PRO A 1 147 ? 19.076 11.539 17.279 1.00 32.82 147 PRO A O 1
ATOM 1075 N N . ILE A 1 148 ? 17.159 12.733 17.039 1.00 24.78 148 ILE A N 1
ATOM 1076 C CA . ILE A 1 148 ? 17.612 14.005 17.620 1.00 23.06 148 ILE A CA 1
ATOM 1077 C C . ILE A 1 148 ? 18.676 14.713 16.760 1.00 20.53 148 ILE A C 1
ATOM 1078 O O . ILE A 1 148 ? 19.114 15.815 17.086 1.00 21.79 148 ILE A O 1
ATOM 1083 N N . LEU A 1 149 ? 19.079 14.098 15.653 1.00 23.67 149 LEU A N 1
ATOM 1084 C CA . LEU A 1 149 ? 19.982 14.769 14.718 1.00 20.69 149 LEU A CA 1
ATOM 1085 C C . LEU A 1 149 ? 19.379 14.796 13.316 1.00 20.79 149 LEU A C 1
ATOM 1086 O O . LEU A 1 149 ? 20.014 14.375 12.346 1.00 20.68 149 LEU A O 1
ATOM 1091 N N . SER A 1 150 ? 18.151 15.303 13.216 1.00 19.15 150 SER A N 1
ATOM 1092 C CA . SER A 1 150 ? 17.412 15.266 11.957 1.00 16.70 150 SER A CA 1
ATOM 1093 C C . SER A 1 150 ? 18.051 16.158 10.898 1.00 17.32 150 SER A C 1
ATOM 1094 O O . SER A 1 150 ? 18.273 15.726 9.769 1.00 18.01 150 SER A O 1
ATOM 1097 N N . ALA A 1 151 ? 18.343 17.403 11.252 1.00 17.24 151 ALA A N 1
ATOM 1098 C CA . ALA A 1 151 ? 18.961 18.312 10.295 1.00 17.11 151 ALA A CA 1
ATOM 1099 C C . ALA A 1 151 ? 20.260 17.718 9.748 1.00 16.59 151 ALA A C 1
ATOM 1100 O O . ALA A 1 151 ? 20.455 17.643 8.531 1.00 17.93 151 ALA A O 1
ATOM 1102 N N . TYR A 1 152 ? 21.122 17.266 10.652 1.00 15.85 152 TYR A N 1
ATOM 1103 C CA . TYR A 1 152 ? 22.396 16.664 10.271 1.00 14.99 152 TYR A CA 1
ATOM 1104 C C . TYR A 1 152 ? 22.198 15.450 9.368 1.00 16.37 152 TYR A C 1
ATOM 1105 O O . TYR A 1 152 ? 22.820 15.348 8.313 1.00 16.13 152 TYR A O 1
ATOM 1114 N N . SER A 1 153 ? 21.316 14.543 9.777 1.00 17.28 153 SER A N 1
ATOM 1115 C CA . SER A 1 153 ? 21.033 13.343 8.995 1.00 18.01 153 SER A CA 1
ATOM 1116 C C . SER A 1 153 ? 20.595 13.683 7.578 1.00 17.97 153 SER A C 1
ATOM 1117 O O . SER A 1 153 ? 21.047 13.063 6.613 1.00 16.63 153 SER A O 1
ATOM 1120 N N . THR A 1 154 ? 19.710 14.665 7.445 1.00 15.27 154 THR A N 1
ATOM 1121 C CA . THR A 1 154 ? 19.215 14.995 6.121 1.00 15.42 154 THR A CA 1
ATOM 1122 C C . THR A 1 154 ? 20.333 15.590 5.253 1.00 14.61 154 THR A C 1
ATOM 1123 O O . THR A 1 154 ? 20.377 15.329 4.051 1.00 15.61 154 THR A O 1
ATOM 1127 N N . THR A 1 155 ? 21.255 16.354 5.841 1.00 16.82 155 THR A N 1
ATOM 1128 C CA . THR A 1 155 ? 22.352 16.890 5.029 1.00 14.99 155 THR A CA 1
ATOM 1129 C C . THR A 1 155 ? 23.248 15.769 4.524 1.00 16.83 155 THR A C 1
ATOM 1130 O O . THR A 1 155 ? 23.769 15.832 3.411 1.00 16.80 155 THR A O 1
ATOM 1134 N N . LYS A 1 156 ? 23.420 14.733 5.334 1.00 16.59 156 LYS A N 1
ATOM 1135 C CA . LYS A 1 156 ? 24.307 13.655 4.943 1.00 17.05 156 LYS A CA 1
ATOM 1136 C C . LYS A 1 156 ? 23.643 12.765 3.884 1.00 16.04 156 LYS A C 1
ATOM 1137 O O . LYS A 1 156 ? 24.318 12.274 2.977 1.00 15.51 156 LYS A O 1
ATOM 1143 N N . PHE A 1 157 ? 22.326 12.581 3.976 1.00 15.71 157 PHE A N 1
ATOM 1144 C CA . PHE A 1 157 ? 21.582 11.931 2.894 1.00 14.53 157 PHE A CA 1
ATOM 1145 C C . PHE A 1 157 ? 21.764 12.694 1.587 1.00 14.37 157 PHE A C 1
ATOM 1146 O O . PHE A 1 157 ? 21.935 12.095 0.526 1.00 16.45 157 PHE A O 1
ATOM 1154 N N . ALA A 1 158 ? 21.727 14.022 1.667 1.00 14.07 158 ALA A N 1
ATOM 1155 C CA . ALA A 1 158 ? 21.925 14.857 0.490 1.00 13.33 158 ALA A CA 1
ATOM 1156 C C . ALA A 1 158 ? 23.318 14.641 -0.105 1.00 14.74 158 ALA A C 1
ATOM 1157 O O . ALA A 1 158 ? 23.474 14.564 -1.324 1.00 16.14 158 ALA A O 1
ATOM 1159 N N . VAL A 1 159 ? 24.325 14.536 0.759 1.00 13.48 159 VAL A N 1
ATOM 1160 C CA . VAL A 1 159 ? 25.693 14.302 0.302 1.00 14.02 159 VAL A CA 1
ATOM 1161 C C . VAL A 1 159 ? 25.808 12.928 -0.369 1.00 15.17 159 VAL A C 1
ATOM 1162 O O . VAL A 1 159 ? 26.491 12.782 -1.389 1.00 16.82 159 VAL A O 1
ATOM 1166 N N . ARG A 1 160 ? 25.139 11.927 0.197 1.00 15.70 160 ARG A N 1
ATOM 1167 C CA . ARG A 1 160 ? 25.075 10.599 -0.414 1.00 14.38 160 ARG A CA 1
ATOM 1168 C C . ARG A 1 160 ? 24.482 10.673 -1.828 1.00 17.63 160 ARG A C 1
ATOM 1169 O O . ARG A 1 160 ? 25.040 10.120 -2.781 1.00 18.23 160 ARG A O 1
ATOM 1177 N N . GLY A 1 161 ? 23.363 11.379 -1.969 1.00 15.90 161 GLY A N 1
ATOM 1178 C CA . GLY A 1 161 ? 22.754 11.559 -3.275 1.00 16.28 161 GLY A CA 1
ATOM 1179 C C . GLY A 1 161 ? 23.650 12.304 -4.248 1.00 17.90 161 GLY A C 1
ATOM 1180 O O . GLY A 1 161 ? 23.711 11.967 -5.429 1.00 17.85 161 GLY A O 1
ATOM 1181 N N . LEU A 1 162 ? 24.335 13.330 -3.754 1.00 16.36 162 LEU A N 1
ATOM 1182 C CA . LEU A 1 162 ? 25.235 14.120 -4.587 1.00 15.77 162 LEU A CA 1
ATOM 1183 C C . LEU A 1 162 ? 26.371 13.261 -5.130 1.00 15.93 162 LEU A C 1
ATOM 1184 O O . LEU A 1 162 ? 26.761 13.379 -6.295 1.00 16.74 162 LEU A O 1
ATOM 1189 N N . THR A 1 163 ? 26.897 12.398 -4.269 1.00 15.25 163 THR A N 1
ATOM 1190 C CA . THR A 1 163 ? 27.966 11.486 -4.639 1.00 16.49 163 THR A CA 1
ATOM 1191 C C . THR A 1 163 ? 27.536 10.606 -5.813 1.00 15.34 163 THR A C 1
ATOM 1192 O O . THR A 1 163 ? 28.283 10.431 -6.776 1.00 17.37 163 THR A O 1
ATOM 1196 N N . GLN A 1 164 ? 26.313 10.089 -5.748 1.00 16.87 164 GLN A N 1
ATOM 1197 C CA . GLN A 1 164 ? 25.776 9.273 -6.833 1.00 19.34 164 GLN A CA 1
ATOM 1198 C C . GLN A 1 164 ? 25.577 10.056 -8.123 1.00 18.82 164 GLN A C 1
ATOM 1199 O O . GLN A 1 164 ? 26.031 9.637 -9.187 1.00 18.13 164 GLN A O 1
ATOM 1205 N N . THR A 1 165 ? 24.891 11.190 -8.029 1.00 17.23 165 THR A N 1
ATOM 1206 C CA . THR A 1 165 ? 24.595 11.984 -9.212 1.00 16.88 165 THR A CA 1
ATOM 1207 C C . THR A 1 165 ? 25.856 12.509 -9.893 1.00 18.80 165 THR A C 1
ATOM 1208 O O . THR A 1 165 ? 25.990 12.433 -11.117 1.00 19.90 165 THR A O 1
ATOM 1212 N N . ALA A 1 166 ? 26.774 13.049 -9.100 1.00 16.94 166 ALA A N 1
ATOM 1213 C CA . ALA A 1 166 ? 28.026 13.575 -9.633 1.00 16.01 166 ALA A CA 1
ATOM 1214 C C . ALA A 1 166 ? 28.864 12.464 -10.262 1.00 17.82 166 ALA A C 1
ATOM 1215 O O . ALA A 1 166 ? 29.530 12.681 -11.271 1.00 19.59 166 ALA A O 1
ATOM 1217 N N . ALA A 1 167 ? 28.823 11.271 -9.676 1.00 17.40 167 ALA A N 1
ATOM 1218 C CA . ALA A 1 167 ? 29.536 10.140 -10.257 1.00 18.40 167 ALA A CA 1
ATOM 1219 C C . ALA A 1 167 ? 29.031 9.842 -11.667 1.00 20.43 167 ALA A C 1
ATOM 1220 O O . ALA A 1 167 ? 29.826 9.636 -12.580 1.00 19.31 167 ALA A O 1
ATOM 1222 N N . ARG A 1 168 ? 27.713 9.821 -11.846 1.00 16.65 168 ARG A N 1
ATOM 1223 C CA . ARG A 1 168 ? 27.144 9.604 -13.174 1.00 20.43 168 ARG A CA 1
ATOM 1224 C C . ARG A 1 168 ? 27.561 10.692 -14.154 1.00 22.11 168 ARG A C 1
ATOM 1225 O O . ARG A 1 168 ? 27.995 10.403 -15.269 1.00 25.78 168 ARG A O 1
ATOM 1233 N N . ASP A 1 169 ? 27.430 11.944 -13.730 1.00 18.96 169 ASP A N 1
ATOM 1234 C CA . ASP A 1 169 ? 27.672 13.078 -14.616 1.00 24.02 169 ASP A CA 1
ATOM 1235 C C . ASP A 1 169 ? 29.133 13.250 -15.008 1.00 23.09 169 ASP A C 1
ATOM 1236 O O . ASP A 1 169 ? 29.430 13.651 -16.134 1.00 25.44 169 ASP A O 1
ATOM 1241 N N . LEU A 1 170 ? 30.046 12.952 -14.086 1.00 19.10 170 LEU A N 1
ATOM 1242 C CA . LEU A 1 170 ? 31.460 13.272 -14.291 1.00 20.66 170 LEU A CA 1
ATOM 1243 C C . LEU A 1 170 ? 32.295 12.105 -14.805 1.00 22.54 170 LEU A C 1
ATOM 1244 O O . LEU A 1 170 ? 33.456 12.286 -15.176 1.00 20.89 170 LEU A O 1
ATOM 1249 N N . ALA A 1 171 ? 31.711 10.911 -14.820 1.00 19.74 171 ALA A N 1
ATOM 1250 C CA . ALA A 1 171 ? 32.411 9.727 -15.308 1.00 19.38 171 ALA A CA 1
ATOM 1251 C C . ALA A 1 171 ? 33.027 9.887 -16.712 1.00 20.84 171 ALA A C 1
ATOM 1252 O O . ALA A 1 171 ? 34.144 9.420 -16.931 1.00 24.11 171 ALA A O 1
ATOM 1254 N N . PRO A 1 172 ? 32.318 10.539 -17.663 1.00 22.57 172 PRO A N 1
ATOM 1255 C CA . PRO A 1 172 ? 32.956 10.681 -18.983 1.00 23.45 172 PRO A CA 1
ATOM 1256 C C . PRO A 1 172 ? 34.257 11.484 -18.973 1.00 32.72 172 PRO A C 1
ATOM 1257 O O . PRO A 1 172 ? 35.048 11.368 -19.910 1.00 27.66 172 PRO A O 1
ATOM 1261 N N . LEU A 1 173 ? 34.473 12.277 -17.928 1.00 21.59 173 LEU A N 1
ATOM 1262 C CA . LEU A 1 173 ? 35.685 13.081 -17.800 1.00 22.75 173 LEU A CA 1
ATOM 1263 C C . LEU A 1 173 ? 36.813 12.328 -17.103 1.00 26.93 173 LEU A C 1
ATOM 1264 O O . LEU A 1 173 ? 37.892 12.880 -16.886 1.00 28.18 173 LEU A O 1
ATOM 1269 N N . GLY A 1 174 ? 36.564 11.070 -16.750 1.00 22.49 174 GLY A N 1
ATOM 1270 C CA . GLY A 1 174 ? 37.541 10.281 -16.023 1.00 25.25 174 GLY A CA 1
ATOM 1271 C C . GLY A 1 174 ? 37.658 10.734 -14.580 1.00 19.27 174 GLY A C 1
ATOM 1272 O O . GLY A 1 174 ? 38.707 10.592 -13.949 1.00 21.58 174 GLY A O 1
ATOM 1273 N N . ILE A 1 175 ? 36.566 11.281 -14.060 1.00 18.25 175 ILE A N 1
ATOM 1274 C CA . ILE A 1 175 ? 36.514 11.730 -12.676 1.00 17.25 175 ILE A CA 1
ATOM 1275 C C . ILE A 1 175 ? 35.546 10.852 -11.892 1.00 17.70 175 ILE A C 1
ATOM 1276 O O . ILE A 1 175 ? 34.399 10.676 -12.296 1.00 20.58 175 ILE A O 1
ATOM 1281 N N . THR A 1 176 ? 36.021 10.288 -10.786 1.00 15.84 176 THR A N 1
ATOM 1282 C CA . THR A 1 176 ? 35.177 9.459 -9.937 1.00 16.19 176 THR A CA 1
ATOM 1283 C C . THR A 1 176 ? 34.738 10.235 -8.710 1.00 18.48 176 THR A C 1
ATOM 1284 O O . THR A 1 176 ? 35.379 11.207 -8.309 1.00 18.48 176 THR A O 1
ATOM 1288 N N . VAL A 1 177 ? 33.622 9.814 -8.130 1.00 16.34 177 VAL A N 1
ATOM 1289 C CA . VAL A 1 177 ? 33.104 10.441 -6.926 1.00 14.98 177 VAL A CA 1
ATOM 1290 C C . VAL A 1 177 ? 32.630 9.352 -5.977 1.00 15.75 177 VAL A C 1
ATOM 1291 O O . VAL A 1 177 ? 31.719 8.595 -6.302 1.00 15.31 177 VAL A O 1
ATOM 1295 N N . ASN A 1 178 ? 33.275 9.251 -4.821 1.00 16.42 178 ASN A N 1
ATOM 1296 C CA . ASN A 1 178 ? 32.863 8.292 -3.805 1.00 13.61 178 ASN A CA 1
ATOM 1297 C C . ASN A 1 178 ? 32.768 8.962 -2.452 1.00 15.30 178 ASN A C 1
ATOM 1298 O O . ASN A 1 178 ? 33.265 10.065 -2.264 1.00 16.31 178 ASN A O 1
ATOM 1303 N N . GLY A 1 179 ? 32.116 8.294 -1.512 1.00 17.33 179 GLY A N 1
ATOM 1304 C CA . GLY A 1 179 ? 31.968 8.845 -0.183 1.00 16.63 179 GLY A CA 1
ATOM 1305 C C . GLY A 1 179 ? 32.389 7.871 0.893 1.00 17.46 179 GLY A C 1
ATOM 1306 O O . GLY A 1 179 ? 32.426 6.660 0.672 1.00 17.30 179 GLY A O 1
ATOM 1307 N N . TYR A 1 180 ? 32.707 8.403 2.066 1.00 15.93 180 TYR A N 1
ATOM 1308 C CA . TYR A 1 180 ? 32.957 7.565 3.225 1.00 13.31 180 TYR A CA 1
ATOM 1309 C C . TYR A 1 180 ? 31.963 7.871 4.329 1.00 16.71 180 TYR A C 1
ATOM 1310 O O . TYR A 1 180 ? 31.578 9.021 4.537 1.00 16.44 180 TYR A O 1
ATOM 1319 N N . CYS A 1 181 ? 31.544 6.818 5.021 1.00 15.91 181 CYS A N 1
ATOM 1320 C CA . CYS A 1 181 ? 30.546 6.927 6.073 1.00 15.35 181 CYS A CA 1
ATOM 1321 C C . CYS A 1 181 ? 31.105 6.426 7.387 1.00 18.53 181 CYS A C 1
ATOM 1322 O O . CYS A 1 181 ? 31.039 5.231 7.671 1.00 20.36 181 CYS A O 1
ATOM 1325 N N . PRO A 1 182 ? 31.664 7.338 8.192 1.00 17.52 182 PRO A N 1
ATOM 1326 C CA . PRO A 1 182 ? 32.145 6.957 9.521 1.00 24.05 182 PRO A CA 1
ATOM 1327 C C . PRO A 1 182 ? 30.982 6.612 10.436 1.00 20.72 182 PRO A C 1
ATOM 1328 O O . PRO A 1 182 ? 29.841 6.975 10.142 1.00 20.94 182 PRO A O 1
ATOM 1332 N N . GLY A 1 183 ? 31.269 5.919 11.530 1.00 21.01 183 GLY A N 1
ATOM 1333 C CA . GLY A 1 183 ? 30.234 5.574 12.484 1.00 19.10 183 GLY A CA 1
ATOM 1334 C C . GLY A 1 183 ? 30.245 6.535 13.651 1.00 23.29 183 GLY A C 1
ATOM 1335 O O . GLY A 1 183 ? 29.947 7.722 13.497 1.00 31.43 183 GLY A O 1
ATOM 1336 N N . ILE A 1 184 ? 30.592 6.019 14.823 1.00 21.30 184 ILE A N 1
ATOM 1337 C CA . ILE A 1 184 ? 30.711 6.841 16.016 1.00 22.70 184 ILE A CA 1
ATOM 1338 C C . ILE A 1 184 ? 32.189 7.077 16.292 1.00 20.89 184 ILE A C 1
ATOM 1339 O O . ILE A 1 184 ? 32.875 6.208 16.825 1.00 23.38 184 ILE A O 1
ATOM 1344 N N . VAL A 1 185 ? 32.684 8.247 15.903 1.00 19.09 185 VAL A N 1
ATOM 1345 C CA . VAL A 1 185 ? 34.109 8.546 16.020 1.00 19.24 185 VAL A CA 1
ATOM 1346 C C . VAL A 1 185 ? 34.374 9.553 17.129 1.00 25.09 185 VAL A C 1
ATOM 1347 O O . VAL A 1 185 ? 33.772 10.624 17.160 1.00 22.13 185 VAL A O 1
ATOM 1351 N N . GLY A 1 186 ? 35.289 9.211 18.030 1.00 27.51 186 GLY A N 1
ATOM 1352 C CA . GLY A 1 186 ? 35.629 10.086 19.138 1.00 24.31 186 GLY A CA 1
ATOM 1353 C C . GLY A 1 186 ? 36.449 11.293 18.722 1.00 28.60 186 GLY A C 1
ATOM 1354 O O . GLY A 1 186 ? 37.670 11.317 18.882 1.00 38.23 186 GLY A O 1
ATOM 1355 N N . THR A 1 187 ? 35.766 12.291 18.174 1.00 20.59 187 THR A N 1
ATOM 1356 C CA . THR A 1 187 ? 36.378 13.562 17.815 1.00 18.45 187 THR A CA 1
ATOM 1357 C C . THR A 1 187 ? 35.703 14.686 18.579 1.00 17.57 187 THR A C 1
ATOM 1358 O O . THR A 1 187 ? 34.814 14.441 19.400 1.00 21.11 187 THR A O 1
ATOM 1362 N N . GLY A 1 188 ? 36.116 15.917 18.291 1.00 20.87 188 GLY A N 1
ATOM 1363 C CA . GLY A 1 188 ? 35.482 17.089 18.863 1.00 18.45 188 GLY A CA 1
ATOM 1364 C C . GLY A 1 188 ? 34.004 17.146 18.529 1.00 21.29 188 GLY A C 1
ATOM 1365 O O . GLY A 1 188 ? 33.206 17.672 19.304 1.00 22.80 188 GLY A O 1
ATOM 1366 N N . MET A 1 189 ? 33.635 16.596 17.376 1.00 20.79 189 MET A N 1
ATOM 1367 C CA . MET A 1 189 ? 32.235 16.590 16.971 1.00 18.37 189 MET A CA 1
ATOM 1368 C C . MET A 1 189 ? 31.390 15.722 17.899 1.00 19.83 189 MET A C 1
ATOM 1369 O O . MET A 1 189 ? 30.286 16.119 18.275 1.00 21.41 189 MET A O 1
ATOM 1374 N N . TRP A 1 190 ? 31.884 14.546 18.285 1.00 20.48 190 TRP A N 1
ATOM 1375 C CA . TRP A 1 190 ? 31.080 13.727 19.190 1.00 19.24 190 TRP A CA 1
ATOM 1376 C C . TRP A 1 190 ? 31.183 14.234 20.620 1.00 18.39 190 TRP A C 1
ATOM 1377 O O . TRP A 1 190 ? 30.297 13.968 21.429 1.00 23.32 190 TRP A O 1
ATOM 1388 N N . GLU A 1 191 ? 32.248 14.958 20.946 1.00 20.41 191 GLU A N 1
ATOM 1389 C CA A GLU A 1 191 ? 32.312 15.619 22.240 0.26 21.73 191 GLU A CA 1
ATOM 1390 C CA B GLU A 1 191 ? 32.330 15.644 22.229 0.40 21.82 191 GLU A CA 1
ATOM 1391 C CA C GLU A 1 191 ? 32.318 15.627 22.237 0.34 21.80 191 GLU A CA 1
ATOM 1392 C C . GLU A 1 191 ? 31.153 16.607 22.338 1.00 21.71 191 GLU A C 1
ATOM 1393 O O . GLU A 1 191 ? 30.480 16.681 23.366 1.00 24.40 191 GLU A O 1
ATOM 1409 N N . GLN A 1 192 ? 30.921 17.334 21.251 1.00 21.51 192 GLN A N 1
ATOM 1410 C CA . GLN A 1 192 ? 29.816 18.279 21.134 1.00 21.75 192 GLN A CA 1
ATOM 1411 C C . GLN A 1 192 ? 28.463 17.574 21.174 1.00 21.80 192 GLN A C 1
ATOM 1412 O O . GLN A 1 192 ? 27.573 17.970 21.930 1.00 21.83 192 GLN A O 1
ATOM 1418 N N . ILE A 1 193 ? 28.310 16.540 20.348 1.00 21.14 193 ILE A N 1
ATOM 1419 C CA . ILE A 1 193 ? 27.049 15.797 20.270 1.00 19.30 193 ILE A CA 1
ATOM 1420 C C . ILE A 1 193 ? 26.668 15.199 21.621 1.00 22.23 193 ILE A C 1
ATOM 1421 O O . ILE A 1 193 ? 25.527 15.318 22.066 1.00 22.67 193 ILE A O 1
ATOM 1426 N N . ASP A 1 194 ? 27.629 14.559 22.276 1.00 19.20 194 ASP A N 1
ATOM 1427 C CA . ASP A 1 194 ? 27.375 13.944 23.573 1.00 18.29 194 ASP A CA 1
ATOM 1428 C C . ASP A 1 194 ? 26.961 14.994 24.604 1.00 20.83 194 ASP A C 1
ATOM 1429 O O . ASP A 1 194 ? 26.039 14.774 25.389 1.00 22.06 194 ASP A O 1
ATOM 1434 N N . ALA A 1 195 ? 27.637 16.138 24.581 1.00 20.78 195 ALA A N 1
ATOM 1435 C CA . ALA A 1 195 ? 27.357 17.212 25.526 1.00 22.59 195 ALA A CA 1
ATOM 1436 C C . ALA A 1 195 ? 25.961 17.778 25.312 1.00 31.61 195 ALA A C 1
ATOM 1437 O O . ALA A 1 195 ? 25.230 18.020 26.269 1.00 21.63 195 ALA A O 1
ATOM 1439 N N . GLU A 1 196 ? 25.590 17.986 24.053 1.00 24.63 196 GLU A N 1
ATOM 1440 C CA . GLU A 1 196 ? 24.289 18.571 23.756 1.00 22.34 196 GLU A CA 1
ATOM 1441 C C . GLU A 1 196 ? 23.166 17.564 24.005 1.00 22.48 196 GLU A C 1
ATOM 1442 O O . GLU A 1 196 ? 22.085 17.941 24.467 1.00 24.72 196 GLU A O 1
ATOM 1448 N N . LEU A 1 197 ? 23.414 16.288 23.720 1.00 19.77 197 LEU A N 1
ATOM 1449 C CA . LEU A 1 197 ? 22.438 15.253 24.054 1.00 19.37 197 LEU A CA 1
ATOM 1450 C C . LEU A 1 197 ? 22.267 15.161 25.568 1.00 23.45 197 LEU A C 1
ATOM 1451 O O . LEU A 1 197 ? 21.154 14.997 26.062 1.00 24.40 197 LEU A O 1
ATOM 1456 N N . SER A 1 198 ? 23.375 15.269 26.298 1.00 20.78 198 SER A N 1
ATOM 1457 C CA . SER A 1 198 ? 23.338 15.279 27.759 1.00 23.88 198 SER A CA 1
ATOM 1458 C C . SER A 1 198 ? 22.432 16.387 28.295 1.00 26.57 198 SER A C 1
ATOM 1459 O O . SER A 1 198 ? 21.655 16.169 29.227 1.00 23.62 198 SER A O 1
ATOM 1462 N N . LYS A 1 199 ? 22.529 17.574 27.705 1.00 24.10 199 LYS A N 1
ATOM 1463 C CA . LYS A 1 199 ? 21.699 18.694 28.141 1.00 24.73 199 LYS A CA 1
ATOM 1464 C C . LYS A 1 199 ? 20.220 18.405 27.872 1.00 28.63 199 LYS A C 1
ATOM 1465 O O . LYS A 1 199 ? 19.347 18.822 28.636 1.00 28.55 199 LYS A O 1
ATOM 1471 N N . ILE A 1 200 ? 19.949 17.662 26.802 1.00 23.84 200 ILE A N 1
ATOM 1472 C CA . ILE A 1 200 ? 18.577 17.347 26.411 1.00 21.55 200 ILE A CA 1
ATOM 1473 C C . ILE A 1 200 ? 17.946 16.236 27.256 1.00 30.17 200 ILE A C 1
ATOM 1474 O O . ILE A 1 200 ? 16.819 16.391 27.733 1.00 28.63 200 ILE A O 1
ATOM 1479 N N . ASN A 1 201 ? 18.652 15.122 27.446 1.00 21.37 201 ASN A N 1
ATOM 1480 C CA . ASN A 1 201 ? 18.047 13.978 28.131 1.00 27.73 201 ASN A CA 1
ATOM 1481 C C . ASN A 1 201 ? 18.562 13.739 29.550 1.00 26.00 201 ASN A C 1
ATOM 1482 O O . ASN A 1 201 ? 18.124 12.805 30.218 1.00 26.49 201 ASN A O 1
ATOM 1487 N N . GLY A 1 202 ? 19.486 14.578 30.004 1.00 22.03 202 GLY A N 1
ATOM 1488 C CA . GLY A 1 202 ? 19.928 14.543 31.387 1.00 25.62 202 GLY A CA 1
ATOM 1489 C C . GLY A 1 202 ? 20.915 13.448 31.756 1.00 23.82 202 GLY A C 1
ATOM 1490 O O . GLY A 1 202 ? 21.264 13.300 32.926 1.00 26.99 202 GLY A O 1
ATOM 1491 N N . LYS A 1 203 ? 21.365 12.677 30.771 1.00 25.01 203 LYS A N 1
ATOM 1492 C CA . LYS A 1 203 ? 22.344 11.626 31.031 1.00 24.79 203 LYS A CA 1
ATOM 1493 C C . LYS A 1 203 ? 23.731 12.238 31.188 1.00 19.84 203 LYS A C 1
ATOM 1494 O O . LYS A 1 203 ? 24.086 13.157 30.453 1.00 24.62 203 LYS A O 1
ATOM 1500 N N . PRO A 1 204 ? 24.517 11.737 32.153 1.00 24.45 204 PRO A N 1
ATOM 1501 C CA . PRO A 1 204 ? 25.862 12.264 32.406 1.00 23.51 204 PRO A CA 1
ATOM 1502 C C . PRO A 1 204 ? 26.754 12.259 31.167 1.00 22.25 204 PRO A C 1
ATOM 1503 O O . PRO A 1 204 ? 26.570 11.426 30.279 1.00 26.13 204 PRO A O 1
ATOM 1507 N N . ILE A 1 205 ? 27.692 13.199 31.117 1.00 23.88 205 ILE A N 1
ATOM 1508 C CA . ILE A 1 205 ? 28.659 13.277 30.027 1.00 24.62 205 ILE A CA 1
ATOM 1509 C C . ILE A 1 205 ? 29.303 11.919 29.760 1.00 29.37 205 ILE A C 1
ATOM 1510 O O . ILE A 1 205 ? 29.773 11.255 30.684 1.00 28.72 205 ILE A O 1
ATOM 1515 N N . GLY A 1 206 ? 29.290 11.503 28.497 1.00 25.06 206 GLY A N 1
ATOM 1516 C CA . GLY A 1 206 ? 29.838 10.216 28.110 1.00 31.17 206 GLY A CA 1
ATOM 1517 C C . GLY A 1 206 ? 28.804 9.128 27.881 1.00 27.14 206 GLY A C 1
ATOM 1518 O O . GLY A 1 206 ? 29.013 8.228 27.067 1.00 29.23 206 GLY A O 1
ATOM 1519 N N . GLU A 1 207 ? 27.683 9.198 28.594 1.00 25.07 207 GLU A N 1
ATOM 1520 C CA . GLU A 1 207 ? 26.681 8.138 28.520 1.00 27.38 207 GLU A CA 1
ATOM 1521 C C . GLU A 1 207 ? 25.958 8.082 27.176 1.00 26.62 207 GLU A C 1
ATOM 1522 O O . GLU A 1 207 ? 25.629 6.998 26.692 1.00 34.48 207 GLU A O 1
ATOM 1528 N N . ASN A 1 208 ? 25.701 9.239 26.573 1.00 32.27 208 ASN A N 1
ATOM 1529 C CA . ASN A 1 208 ? 25.069 9.258 25.257 1.00 28.80 208 ASN A CA 1
ATOM 1530 C C . ASN A 1 208 ? 25.990 8.664 24.197 1.00 31.02 208 ASN A C 1
ATOM 1531 O O . ASN A 1 208 ? 25.547 7.925 23.318 1.00 31.92 208 ASN A O 1
ATOM 1536 N N . PHE A 1 209 ? 27.273 8.993 24.296 1.00 27.09 209 PHE A N 1
ATOM 1537 C CA . PHE A 1 209 ? 28.292 8.450 23.405 1.00 29.25 209 PHE A CA 1
ATOM 1538 C C . PHE A 1 209 ? 28.311 6.925 23.480 1.00 40.44 209 PHE A C 1
ATOM 1539 O O . PHE A 1 209 ? 28.394 6.247 22.458 1.00 31.98 209 PHE A O 1
ATOM 1547 N N . LYS A 1 210 ? 28.203 6.393 24.695 1.00 32.95 210 LYS A N 1
ATOM 1548 C CA . LYS A 1 210 ? 28.207 4.947 24.909 1.00 34.64 210 LYS A CA 1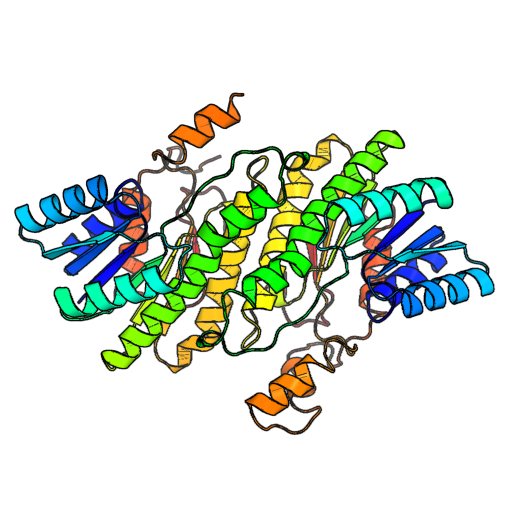
ATOM 1549 C C . LYS A 1 210 ? 26.955 4.261 24.364 1.00 41.27 210 LYS A C 1
ATOM 1550 O O . LYS A 1 210 ? 27.040 3.193 23.759 1.00 36.64 210 LYS A O 1
ATOM 1556 N N . GLU A 1 211 ? 25.792 4.869 24.580 1.00 39.11 211 GLU A N 1
ATOM 1557 C CA . GLU A 1 211 ? 24.539 4.263 24.138 1.00 42.09 211 GLU A CA 1
ATOM 1558 C C . GLU A 1 211 ? 24.408 4.272 22.616 1.00 46.78 211 GLU A C 1
ATOM 1559 O O . GLU A 1 211 ? 23.891 3.322 22.026 1.00 45.75 211 GLU A O 1
ATOM 1565 N N . TYR A 1 212 ? 24.881 5.340 21.982 1.00 39.03 212 TYR A N 1
ATOM 1566 C CA . TYR A 1 212 ? 24.901 5.409 20.524 1.00 34.55 212 TYR A CA 1
ATOM 1567 C C . TYR A 1 212 ? 25.932 4.432 19.957 1.00 38.57 212 TYR A C 1
ATOM 1568 O O . TYR A 1 212 ? 25.897 4.102 18.772 1.00 39.39 212 TYR A O 1
ATOM 1577 N N . SER A 1 213 ? 26.838 3.967 20.815 1.00 31.65 213 SER A N 1
ATOM 1578 C CA . SER A 1 213 ? 27.924 3.079 20.404 1.00 46.48 213 SER A CA 1
ATOM 1579 C C . SER A 1 213 ? 27.660 1.614 20.737 1.00 54.87 213 SER A C 1
ATOM 1580 O O . SER A 1 213 ? 28.468 0.745 20.413 1.00 44.33 213 SER A O 1
ATOM 1583 N N . SER A 1 214 ? 26.535 1.342 21.390 1.00 58.52 214 SER A N 1
ATOM 1584 C CA . SER A 1 214 ? 26.204 -0.020 21.794 1.00 61.48 214 SER A CA 1
ATOM 1585 C C . SER A 1 214 ? 25.819 -0.886 20.596 1.00 39.78 214 SER A C 1
ATOM 1586 O O . SER A 1 214 ? 25.812 -2.113 20.682 1.00 56.88 214 SER A O 1
ATOM 1589 N N . SER A 1 215 ? 25.509 -0.238 19.479 1.00 43.83 215 SER A N 1
ATOM 1590 C CA . SER A 1 215 ? 25.076 -0.935 18.273 1.00 39.28 215 SER A CA 1
ATOM 1591 C C . SER A 1 215 ? 26.244 -1.501 17.461 1.00 62.18 215 SER A C 1
ATOM 1592 O O . SER A 1 215 ? 26.042 -2.293 16.539 1.00 42.55 215 SER A O 1
ATOM 1595 N N . ILE A 1 216 ? 27.463 -1.100 17.809 1.00 32.74 216 ILE A N 1
ATOM 1596 C CA . ILE A 1 216 ? 28.643 -1.450 17.017 1.00 26.73 216 ILE A CA 1
ATOM 1597 C C . ILE A 1 216 ? 29.073 -2.903 17.203 1.00 25.60 216 ILE A C 1
ATOM 1598 O O . ILE A 1 216 ? 29.488 -3.305 18.292 1.00 31.23 216 ILE A O 1
ATOM 1603 N N . ALA A 1 217 ? 28.992 -3.675 16.123 1.00 24.96 217 ALA A N 1
ATOM 1604 C CA . ALA A 1 217 ? 29.303 -5.101 16.161 1.00 23.05 217 ALA A CA 1
ATOM 1605 C C . ALA A 1 217 ? 30.708 -5.386 16.700 1.00 22.25 217 ALA A C 1
ATOM 1606 O O . ALA A 1 217 ? 30.892 -6.289 17.517 1.00 30.19 217 ALA A O 1
ATOM 1608 N N . LEU A 1 218 ? 31.693 -4.609 16.258 1.00 24.65 218 LEU A N 1
ATOM 1609 C CA . LEU A 1 218 ? 33.081 -4.855 16.649 1.00 21.27 218 LEU A CA 1
ATOM 1610 C C . LEU A 1 218 ? 33.382 -4.413 18.082 1.00 28.97 218 LEU A C 1
ATOM 1611 O O . LEU A 1 218 ? 34.492 -4.607 18.576 1.00 32.83 218 LEU A O 1
ATOM 1616 N N . GLY A 1 219 ? 32.393 -3.814 18.738 1.00 29.65 219 GLY A N 1
ATOM 1617 C CA . GLY A 1 219 ? 32.455 -3.580 20.170 1.00 30.34 219 GLY A CA 1
ATOM 1618 C C . GLY A 1 219 ? 33.402 -2.497 20.647 1.00 35.51 219 GLY A C 1
ATOM 1619 O O . GLY A 1 219 ? 33.857 -2.528 21.790 1.00 33.43 219 GLY A O 1
ATOM 1620 N N . ARG A 1 220 ? 33.703 -1.536 19.781 1.00 25.80 220 ARG A N 1
ATOM 1621 C CA . ARG A 1 220 ? 34.497 -0.380 20.180 1.00 27.52 220 ARG A CA 1
ATOM 1622 C C . ARG A 1 220 ? 34.103 0.830 19.345 1.00 31.44 220 ARG A C 1
ATOM 1623 O O . ARG A 1 220 ? 33.685 0.681 18.197 1.00 23.58 220 ARG A O 1
ATOM 1631 N N . PRO A 1 221 ? 34.215 2.035 19.926 1.00 35.09 221 PRO A N 1
ATOM 1632 C CA . PRO A 1 221 ? 33.998 3.251 19.140 1.00 29.82 221 PRO A CA 1
ATOM 1633 C C . PRO A 1 221 ? 35.103 3.425 18.108 1.00 29.83 221 PRO A C 1
ATOM 1634 O O . PRO A 1 221 ? 36.122 2.742 18.182 1.00 27.34 221 PRO A O 1
ATOM 1638 N N . SER A 1 222 ? 34.901 4.331 17.161 1.00 24.88 222 SER A N 1
ATOM 1639 C CA . SER A 1 222 ? 35.861 4.531 16.086 1.00 24.04 222 SER A CA 1
ATOM 1640 C C . SER A 1 222 ? 36.869 5.624 16.429 1.00 24.33 222 SER A C 1
ATOM 1641 O O . SER A 1 222 ? 36.584 6.517 17.230 1.00 22.92 222 SER A O 1
ATOM 1644 N N . VAL A 1 223 ? 38.050 5.535 15.823 1.00 21.35 223 VAL A N 1
ATOM 1645 C CA . VAL A 1 223 ? 39.055 6.587 15.911 1.00 20.30 223 VAL A CA 1
ATOM 1646 C C . VAL A 1 223 ? 39.284 7.126 14.503 1.00 21.76 223 VAL A C 1
ATOM 1647 O O . VAL A 1 223 ? 39.005 6.431 13.531 1.00 20.94 223 VAL A O 1
ATOM 1651 N N . PRO A 1 224 ? 39.777 8.371 14.383 1.00 20.12 224 PRO A N 1
ATOM 1652 C CA . PRO A 1 224 ? 39.946 8.969 13.052 1.00 19.04 224 PRO A CA 1
ATOM 1653 C C . PRO A 1 224 ? 40.775 8.117 12.088 1.00 19.89 224 PRO A C 1
ATOM 1654 O O . PRO A 1 224 ? 40.534 8.147 10.879 1.00 19.72 224 PRO A O 1
ATOM 1658 N N . GLU A 1 225 ? 41.723 7.358 12.624 1.00 19.93 225 GLU A N 1
ATOM 1659 C CA A GLU A 1 225 ? 42.583 6.525 11.792 0.48 18.99 225 GLU A CA 1
ATOM 1660 C CA B GLU A 1 225 ? 42.585 6.517 11.810 0.52 19.10 225 GLU A CA 1
ATOM 1661 C C . GLU A 1 225 ? 41.782 5.462 11.042 1.00 16.20 225 GLU A C 1
ATOM 1662 O O . GLU A 1 225 ? 42.160 5.067 9.938 1.00 19.95 225 GLU A O 1
ATOM 1673 N N . ASP A 1 226 ? 40.673 5.011 11.630 1.00 17.73 226 ASP A N 1
ATOM 1674 C CA . ASP A 1 226 ? 39.800 4.047 10.955 1.00 18.19 226 ASP A CA 1
ATOM 1675 C C . ASP A 1 226 ? 39.337 4.616 9.620 1.00 19.56 226 ASP A C 1
ATOM 1676 O O . ASP A 1 226 ? 39.346 3.934 8.596 1.00 22.02 226 ASP A O 1
ATOM 1681 N N . VAL A 1 227 ? 38.926 5.878 9.643 1.00 17.47 227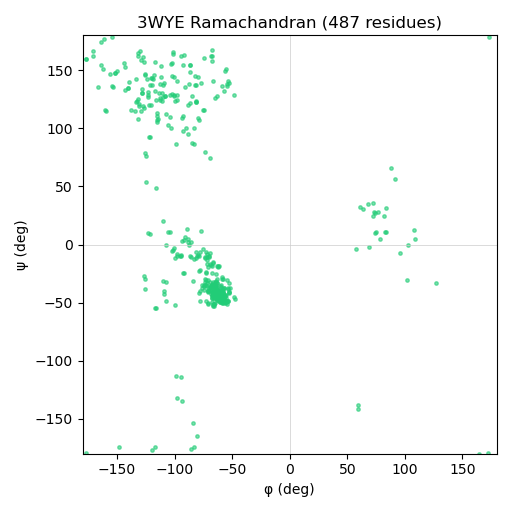 VAL A N 1
ATOM 1682 C CA . VAL A 1 227 ? 38.423 6.533 8.445 1.00 15.73 227 VAL A CA 1
ATOM 1683 C C . VAL A 1 227 ? 39.549 6.804 7.447 1.00 15.66 227 VAL A C 1
ATOM 1684 O O . VAL A 1 227 ? 39.380 6.611 6.243 1.00 17.72 227 VAL A O 1
ATOM 1688 N N . ALA A 1 228 ? 40.705 7.234 7.950 1.00 17.69 228 ALA A N 1
ATOM 1689 C CA . ALA A 1 228 ? 41.843 7.545 7.090 1.00 18.90 228 ALA A CA 1
ATOM 1690 C C . ALA A 1 228 ? 42.265 6.359 6.220 1.00 18.71 228 ALA A C 1
ATOM 1691 O O . ALA A 1 228 ? 42.655 6.541 5.063 1.00 18.40 228 ALA A O 1
ATOM 1693 N N . GLY A 1 229 ? 42.193 5.153 6.779 1.00 18.37 229 GLY A N 1
ATOM 1694 C CA . GLY A 1 229 ? 42.515 3.948 6.036 1.00 19.76 229 GLY A CA 1
ATOM 1695 C C . GLY A 1 229 ? 41.613 3.751 4.830 1.00 18.25 229 GLY A C 1
ATOM 1696 O O . GLY A 1 229 ? 42.081 3.395 3.743 1.00 18.97 229 GLY A O 1
ATOM 1697 N N . LEU A 1 230 ? 40.317 3.991 5.015 1.00 16.97 230 LEU A N 1
ATOM 1698 C CA . LEU A 1 230 ? 39.371 3.875 3.915 1.00 15.69 230 LEU A CA 1
ATOM 1699 C C . LEU A 1 230 ? 39.645 4.947 2.868 1.00 17.38 230 LEU A C 1
ATOM 1700 O O . LEU A 1 230 ? 39.646 4.668 1.666 1.00 17.47 230 LEU A O 1
ATOM 1705 N N . VAL A 1 231 ? 39.890 6.174 3.319 1.00 16.37 231 VAL A N 1
ATOM 1706 C CA . VAL A 1 231 ? 40.103 7.271 2.385 1.00 14.66 231 VAL A CA 1
ATOM 1707 C C . VAL A 1 231 ? 41.404 7.049 1.607 1.00 13.56 231 VAL A C 1
ATOM 1708 O O . VAL A 1 231 ? 41.491 7.400 0.428 1.00 17.82 231 VAL A O 1
ATOM 1712 N N . SER A 1 232 ? 42.391 6.427 2.248 1.00 16.74 232 SER A N 1
ATOM 1713 C CA . SER A 1 232 ? 43.618 6.044 1.546 1.00 17.17 232 SER A CA 1
ATOM 1714 C C . SER A 1 232 ? 43.288 5.187 0.323 1.00 16.34 232 SER A C 1
ATOM 1715 O O . SER A 1 232 ? 43.775 5.449 -0.776 1.00 17.58 232 SER A O 1
ATOM 1718 N N . PHE A 1 233 ? 42.443 4.179 0.517 1.00 16.47 233 PHE A N 1
ATOM 1719 C CA . PHE A 1 233 ? 41.974 3.357 -0.595 1.00 16.76 233 PHE A CA 1
ATOM 1720 C C . PHE A 1 233 ? 41.263 4.191 -1.663 1.00 14.90 233 PHE A C 1
ATOM 1721 O O . PHE A 1 233 ? 41.506 4.027 -2.860 1.00 16.58 233 PHE A O 1
ATOM 1729 N N . LEU A 1 234 ? 40.375 5.077 -1.224 1.00 15.37 234 LEU A N 1
ATOM 1730 C CA . LEU A 1 234 ? 39.601 5.903 -2.143 1.00 15.35 234 LEU A CA 1
ATOM 1731 C C . LEU A 1 234 ? 40.465 6.922 -2.896 1.00 13.09 234 LEU A C 1
ATOM 1732 O O . LEU A 1 234 ? 40.052 7.435 -3.934 1.00 16.68 234 LEU A O 1
ATOM 1737 N N . ALA A 1 235 ? 41.666 7.200 -2.388 1.00 14.51 235 ALA A N 1
ATOM 1738 C CA . ALA A 1 235 ? 42.582 8.118 -3.063 1.00 17.03 235 ALA A CA 1
ATOM 1739 C C . ALA A 1 235 ? 43.585 7.379 -3.955 1.00 18.43 235 ALA A C 1
ATOM 1740 O O . ALA A 1 235 ? 44.295 7.999 -4.749 1.00 18.74 235 ALA A O 1
ATOM 1742 N N . SER A 1 236 ? 43.622 6.056 -3.825 1.00 15.71 236 SER A N 1
ATOM 1743 C CA . SER A 1 236 ? 44.619 5.221 -4.497 1.00 16.73 236 SER A CA 1
ATOM 1744 C C . SER A 1 236 ? 44.143 4.722 -5.861 1.00 18.49 236 SER A C 1
ATOM 1745 O O . SER A 1 236 ? 42.949 4.737 -6.149 1.00 16.91 236 SER A O 1
ATOM 1748 N N . PRO A 1 237 ? 45.075 4.250 -6.705 1.00 17.74 237 PRO A N 1
ATOM 1749 C CA . PRO A 1 237 ? 44.645 3.681 -7.988 1.00 17.10 237 PRO A CA 1
ATOM 1750 C C . PRO A 1 237 ? 43.766 2.439 -7.833 1.00 16.94 237 PRO A C 1
ATOM 1751 O O . PRO A 1 237 ? 43.072 2.075 -8.781 1.00 19.76 237 PRO A O 1
ATOM 1755 N N . ASP A 1 238 ? 43.791 1.803 -6.666 1.00 17.29 238 ASP A N 1
ATOM 1756 C CA . ASP A 1 238 ? 42.991 0.594 -6.446 1.00 19.02 238 ASP A CA 1
ATOM 1757 C C . ASP A 1 238 ? 41.490 0.868 -6.456 1.00 18.78 238 ASP A C 1
ATOM 1758 O O . ASP A 1 238 ? 40.689 -0.062 -6.550 1.00 19.97 238 ASP A O 1
ATOM 1763 N N . SER A 1 239 ? 41.107 2.136 -6.353 1.00 16.96 239 SER A N 1
ATOM 1764 C CA . SER A 1 239 ? 39.692 2.486 -6.404 1.00 16.60 239 SER A CA 1
ATOM 1765 C C . SER A 1 239 ? 39.289 3.100 -7.741 1.00 16.11 239 SER A C 1
ATOM 1766 O O . SER A 1 239 ? 38.180 3.614 -7.870 1.00 18.04 239 SER A O 1
ATOM 1769 N N . ASP A 1 240 ? 40.178 3.041 -8.734 1.00 17.39 240 ASP A N 1
ATOM 1770 C CA . ASP A 1 240 ? 39.929 3.691 -10.026 1.00 18.67 240 ASP A CA 1
ATOM 1771 C C . ASP A 1 240 ? 38.599 3.305 -10.683 1.00 18.75 240 ASP A C 1
ATOM 1772 O O . ASP A 1 240 ? 37.940 4.146 -11.294 1.00 18.51 240 ASP A O 1
ATOM 1777 N N . TYR A 1 241 ? 38.211 2.039 -10.562 1.00 18.62 241 TYR A N 1
ATOM 1778 C CA . TYR A 1 241 ? 37.015 1.550 -11.241 1.00 15.40 241 TYR A CA 1
ATOM 1779 C C . TYR A 1 241 ? 35.771 1.619 -10.350 1.00 19.54 241 TYR A C 1
ATOM 1780 O O . TYR A 1 241 ? 34.686 1.196 -10.755 1.00 22.01 241 TYR A O 1
ATOM 1789 N N . MET A 1 242 ? 35.926 2.151 -9.141 1.00 16.48 242 MET A N 1
ATOM 1790 C CA . MET A 1 242 ? 34.793 2.360 -8.241 1.00 16.59 242 MET A CA 1
ATOM 1791 C C . MET A 1 242 ? 34.299 3.802 -8.319 1.00 16.44 242 MET A C 1
ATOM 1792 O O . MET A 1 242 ? 35.092 4.736 -8.200 1.00 17.12 242 MET A O 1
ATOM 1797 N N . THR A 1 243 ? 32.999 3.990 -8.528 1.00 15.74 243 THR A N 1
ATOM 1798 C CA . THR A 1 243 ? 32.432 5.333 -8.489 1.00 14.24 243 THR A CA 1
ATOM 1799 C C . THR A 1 243 ? 30.964 5.325 -8.075 1.00 16.73 243 THR A C 1
ATOM 1800 O O . THR A 1 243 ? 30.226 4.370 -8.336 1.00 16.16 243 THR A O 1
ATOM 1804 N N . GLY A 1 244 ? 30.568 6.387 -7.381 1.00 15.72 244 GLY A N 1
ATOM 1805 C CA . GLY A 1 244 ? 29.199 6.566 -6.938 1.00 15.38 244 GLY A CA 1
AT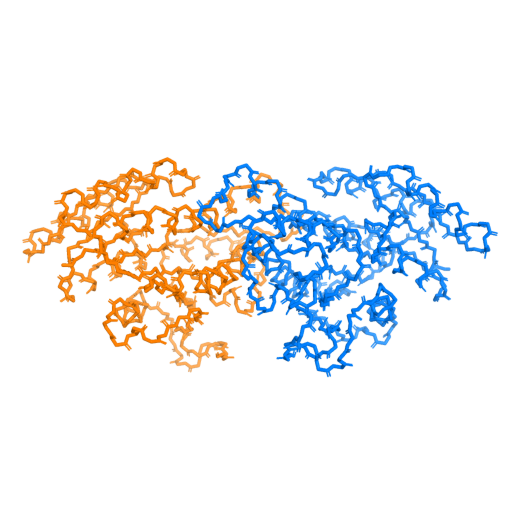OM 1806 C C . GLY A 1 244 ? 28.841 5.860 -5.651 1.00 17.35 244 GLY A C 1
ATOM 1807 O O . GLY A 1 244 ? 27.666 5.800 -5.285 1.00 20.03 244 GLY A O 1
ATOM 1808 N N . GLN A 1 245 ? 29.845 5.339 -4.951 1.00 17.60 245 GLN A N 1
ATOM 1809 C CA . GLN A 1 245 ? 29.595 4.531 -3.764 1.00 16.02 245 GLN A CA 1
ATOM 1810 C C . GLN A 1 245 ? 29.840 5.299 -2.477 1.00 16.95 245 GLN A C 1
ATOM 1811 O O . GLN A 1 245 ? 30.746 6.121 -2.398 1.00 21.40 245 GLN A O 1
ATOM 1817 N N . SER A 1 246 ? 29.025 5.008 -1.469 1.00 17.31 246 SER A N 1
ATOM 1818 C CA . SER A 1 246 ? 29.204 5.554 -0.133 1.00 17.68 246 SER A CA 1
ATOM 1819 C C . SER A 1 246 ? 29.514 4.399 0.810 1.00 17.75 246 SER A C 1
ATOM 1820 O O . SER A 1 246 ? 28.636 3.600 1.134 1.00 20.93 246 SER A O 1
ATOM 1823 N N . LEU A 1 247 ? 30.769 4.312 1.235 1.00 17.59 247 LEU A N 1
ATOM 1824 C CA . LEU A 1 247 ? 31.268 3.131 1.932 1.00 16.76 247 LEU A CA 1
ATOM 1825 C C . LEU A 1 247 ? 31.261 3.300 3.449 1.00 16.50 247 LEU A C 1
ATOM 1826 O O . LEU A 1 247 ? 31.850 4.243 3.983 1.00 16.65 247 LEU A O 1
ATOM 1831 N N . LEU A 1 248 ? 30.596 2.373 4.130 1.00 16.87 248 LEU A N 1
ATOM 1832 C CA . LEU A 1 248 ? 30.533 2.363 5.590 1.00 18.70 248 LEU A CA 1
ATOM 1833 C C . LEU A 1 248 ? 31.770 1.750 6.233 1.00 17.90 248 LEU A C 1
ATOM 1834 O O . LEU A 1 248 ? 32.126 0.606 5.954 1.00 18.69 248 LEU A O 1
ATOM 1839 N N . ILE A 1 249 ? 32.422 2.506 7.105 1.00 17.80 249 ILE A N 1
ATOM 1840 C CA . ILE A 1 249 ? 33.445 1.917 7.960 1.00 17.86 249 ILE A CA 1
ATOM 1841 C C . ILE A 1 249 ? 33.060 2.266 9.400 1.00 22.15 249 ILE A C 1
ATOM 1842 O O . ILE A 1 249 ? 33.592 3.187 10.021 1.00 20.59 249 ILE A O 1
ATOM 1847 N N . ASP A 1 250 ? 32.097 1.505 9.907 1.00 20.28 250 ASP A N 1
ATOM 1848 C CA . ASP A 1 250 ? 31.390 1.867 11.127 1.00 21.40 250 ASP A CA 1
ATOM 1849 C C . ASP A 1 250 ? 31.468 0.789 12.206 1.00 23.13 250 ASP A C 1
ATOM 1850 O O . ASP A 1 250 ? 30.772 0.872 13.217 1.00 21.22 250 ASP A O 1
ATOM 1855 N N . GLY A 1 251 ? 32.304 -0.223 11.991 1.00 21.45 251 GLY A N 1
ATOM 1856 C CA . GLY A 1 251 ? 32.437 -1.305 12.950 1.00 21.93 251 GLY A CA 1
ATOM 1857 C C . GLY A 1 251 ? 31.249 -2.251 12.940 1.00 20.33 251 GLY A C 1
ATOM 1858 O O . GLY A 1 251 ? 31.117 -3.107 13.819 1.00 23.46 251 GLY A O 1
ATOM 1859 N N . GLY A 1 252 ? 30.380 -2.096 11.946 1.00 22.13 252 GLY A N 1
ATOM 1860 C CA . GLY A 1 252 ? 29.212 -2.948 11.818 1.00 24.85 252 GLY A CA 1
ATOM 1861 C C . GLY A 1 252 ? 28.005 -2.442 12.589 1.00 29.14 252 GLY A C 1
ATOM 1862 O O . GLY A 1 252 ? 27.567 -3.070 13.552 1.00 27.93 252 GLY A O 1
ATOM 1863 N N . MET A 1 253 ? 27.473 -1.300 12.167 1.00 25.23 253 MET A N 1
ATOM 1864 C CA . MET A 1 253 ? 26.247 -0.763 12.750 1.00 22.77 253 MET A CA 1
ATOM 1865 C C . MET A 1 253 ? 25.106 -0.921 11.756 1.00 23.42 253 MET A C 1
ATOM 1866 O O . MET A 1 253 ? 24.027 -1.399 12.100 1.00 27.05 253 MET A O 1
ATOM 1871 N N . VAL A 1 254 ? 25.364 -0.510 10.518 1.00 22.50 254 VAL A N 1
ATOM 1872 C CA . VAL A 1 254 ? 24.414 -0.656 9.420 1.00 21.70 254 VAL A CA 1
ATOM 1873 C C . VAL A 1 254 ? 25.114 -1.395 8.283 1.00 18.18 254 VAL A C 1
ATOM 1874 O O . VAL A 1 254 ? 26.325 -1.250 8.104 1.00 22.24 254 VAL A O 1
ATOM 1878 N N . PHE A 1 255 ? 24.373 -2.203 7.529 1.00 22.64 255 PHE A N 1
ATOM 1879 C CA . PHE A 1 255 ? 24.984 -2.968 6.447 1.00 25.04 255 PHE A CA 1
ATOM 1880 C C . PHE A 1 255 ? 24.457 -2.569 5.077 1.00 33.93 255 PHE A C 1
ATOM 1881 O O . PHE A 1 255 ? 23.252 -2.605 4.820 1.00 26.00 255 PHE A O 1
ATOM 1889 N N . ASN A 1 256 ? 25.387 -2.195 4.203 1.00 26.49 256 ASN A N 1
ATOM 1890 C CA . ASN A 1 256 ? 25.067 -1.719 2.867 1.00 29.58 256 ASN A CA 1
ATOM 1891 C C . ASN A 1 256 ? 26.191 -2.049 1.884 1.00 52.80 256 ASN A C 1
ATOM 1892 O O . ASN A 1 256 ? 26.476 -1.283 0.964 1.00 40.55 256 ASN A O 1
ATOM 1898 N N . LYS B 1 3 ? -12.636 12.825 8.791 1.00 28.14 3 LYS B N 1
ATOM 1899 C CA . LYS B 1 3 ? -11.184 12.805 8.622 1.00 22.19 3 LYS B CA 1
ATOM 1900 C C . LYS B 1 3 ? -10.736 13.855 7.610 1.00 19.62 3 LYS B C 1
ATOM 1901 O O . LYS B 1 3 ? -11.404 14.093 6.603 1.00 22.03 3 LYS B O 1
ATOM 1907 N N . VAL B 1 4 ? -9.595 14.480 7.888 1.00 17.64 4 VAL B N 1
ATOM 1908 C CA . VAL B 1 4 ? -9.145 15.642 7.134 1.00 15.44 4 VAL B CA 1
ATOM 1909 C C . VAL B 1 4 ? -7.714 15.479 6.636 1.00 18.91 4 VAL B C 1
ATOM 1910 O O . VAL B 1 4 ? -6.832 15.066 7.391 1.00 18.15 4 VAL B O 1
ATOM 1914 N N . ALA B 1 5 ? -7.486 15.805 5.366 1.00 16.81 5 ALA B N 1
ATOM 1915 C CA . ALA B 1 5 ? -6.135 15.780 4.806 1.00 14.87 5 ALA B CA 1
ATOM 1916 C C . ALA B 1 5 ? -5.788 17.121 4.180 1.00 19.17 5 ALA B C 1
ATOM 1917 O O . ALA B 1 5 ? -6.657 17.796 3.637 1.00 20.15 5 ALA B O 1
ATOM 1919 N N . LEU B 1 6 ? -4.517 17.512 4.261 1.00 15.94 6 LEU B N 1
ATOM 1920 C CA . LEU B 1 6 ? -4.028 18.653 3.500 1.00 14.48 6 LEU B CA 1
ATOM 1921 C C . LEU B 1 6 ? -2.974 18.154 2.523 1.00 15.58 6 LEU B C 1
ATOM 1922 O O . LEU B 1 6 ? -2.086 17.391 2.899 1.00 18.42 6 LEU B O 1
ATOM 1927 N N . VAL B 1 7 ? -3.095 18.576 1.270 1.00 16.16 7 VAL B N 1
ATOM 1928 C CA . VAL B 1 7 ? -2.168 18.187 0.220 1.00 17.22 7 VAL B CA 1
ATOM 1929 C C . VAL B 1 7 ? -1.543 19.427 -0.395 1.00 17.98 7 VAL B C 1
ATOM 1930 O O . VAL B 1 7 ? -2.254 20.279 -0.916 1.00 16.62 7 VAL B O 1
ATOM 1934 N N . THR B 1 8 ? -0.221 19.546 -0.328 1.00 16.65 8 THR B N 1
ATOM 1935 C CA . THR B 1 8 ? 0.430 20.699 -0.945 1.00 15.09 8 THR B CA 1
ATOM 1936 C C . THR B 1 8 ? 0.709 20.422 -2.418 1.00 19.26 8 THR B C 1
ATOM 1937 O O . THR B 1 8 ? 0.816 19.270 -2.830 1.00 18.05 8 THR B O 1
ATOM 1941 N N . GLY B 1 9 ? 0.803 21.484 -3.211 1.00 19.72 9 GLY B N 1
ATOM 1942 C CA . GLY B 1 9 ? 0.955 21.349 -4.649 1.00 19.20 9 GLY B CA 1
ATOM 1943 C C . GLY B 1 9 ? -0.221 20.634 -5.293 1.00 20.42 9 GLY B C 1
ATOM 1944 O O . GLY B 1 9 ? -0.059 19.942 -6.299 1.00 20.00 9 GLY B O 1
ATOM 1945 N N . ALA B 1 10 ? -1.411 20.811 -4.724 1.00 17.95 10 ALA B N 1
ATOM 1946 C CA . ALA B 1 10 ? -2.584 20.060 -5.167 1.00 16.23 10 ALA B CA 1
ATOM 1947 C C . ALA B 1 10 ? -3.382 20.763 -6.270 1.00 21.03 10 ALA B C 1
ATOM 1948 O O . ALA B 1 10 ? -4.454 20.293 -6.660 1.00 18.44 10 ALA B O 1
ATOM 1950 N N . GLY B 1 11 ? -2.858 21.872 -6.783 1.00 20.68 11 GLY B N 1
ATOM 1951 C CA . GLY B 1 11 ? -3.515 22.583 -7.866 1.00 22.89 11 GLY B CA 1
ATOM 1952 C C . GLY B 1 11 ? -3.462 21.848 -9.197 1.00 21.96 11 GLY B C 1
ATOM 1953 O O . GLY B 1 11 ? -4.251 22.125 -10.100 1.00 23.07 11 GLY B O 1
ATOM 1954 N N . GLN B 1 12 ? -2.530 20.906 -9.317 1.00 20.72 12 GLN B N 1
ATOM 1955 C CA . GLN B 1 12 ? -2.325 20.186 -10.567 1.00 21.40 12 GLN B CA 1
ATOM 1956 C C . GLN B 1 12 ? -1.509 18.913 -10.352 1.00 21.79 12 GLN B C 1
ATOM 1957 O O . GLN B 1 12 ? -1.027 18.649 -9.249 1.00 20.68 12 GLN B O 1
ATOM 1963 N N . GLY B 1 13 ? -1.368 18.127 -11.415 1.00 20.76 13 GLY B N 1
ATOM 1964 C CA . GLY B 1 13 ? -0.457 16.995 -11.431 1.00 20.61 13 GLY B CA 1
ATOM 1965 C C . GLY B 1 13 ? -0.705 15.933 -10.379 1.00 18.73 13 GLY B C 1
ATOM 1966 O O . GLY B 1 13 ? -1.844 15.562 -10.104 1.00 21.12 13 GLY B O 1
ATOM 1967 N N . ILE B 1 14 ? 0.380 15.441 -9.791 1.00 18.10 14 ILE B N 1
ATOM 1968 C CA . ILE B 1 14 ? 0.302 14.378 -8.796 1.00 21.19 14 ILE B CA 1
ATOM 1969 C C . ILE B 1 14 ? -0.486 14.817 -7.563 1.00 16.92 14 ILE B C 1
ATOM 1970 O O . ILE B 1 14 ? -1.307 14.061 -7.035 1.00 17.79 14 ILE B O 1
ATOM 1975 N N . GLY B 1 15 ? -0.246 16.047 -7.116 1.00 17.03 15 GLY B N 1
ATOM 1976 C CA . GLY B 1 15 ? -0.939 16.571 -5.954 1.00 19.08 15 GLY B CA 1
ATOM 1977 C C . GLY B 1 15 ? -2.446 16.593 -6.133 1.00 19.85 15 GLY B C 1
ATOM 1978 O O . GLY B 1 15 ? -3.194 16.225 -5.225 1.00 16.37 15 GLY B O 1
ATOM 1979 N N . LYS B 1 16 ? -2.892 17.011 -7.311 1.00 16.87 16 LYS B N 1
ATOM 1980 C CA . LYS B 1 16 ? -4.323 17.060 -7.598 1.00 17.17 16 LYS B CA 1
ATOM 1981 C C . LYS B 1 16 ? -4.922 15.658 -7.607 1.00 17.56 16 LYS B C 1
ATOM 1982 O O . LYS B 1 16 ? -5.991 15.422 -7.038 1.00 19.23 16 LYS B O 1
ATOM 1988 N N . ALA B 1 17 ? -4.224 14.723 -8.246 1.00 18.05 17 ALA B N 1
ATOM 1989 C CA . ALA B 1 17 ? -4.694 13.346 -8.316 1.00 16.74 17 ALA B CA 1
ATOM 1990 C C . ALA B 1 17 ? -4.784 12.731 -6.924 1.00 17.40 17 ALA B C 1
ATOM 1991 O O . ALA B 1 17 ? -5.715 11.988 -6.617 1.00 19.66 17 ALA B O 1
ATOM 1993 N N . ILE B 1 18 ? -3.806 13.047 -6.082 1.00 16.76 18 ILE B N 1
ATOM 1994 C CA . ILE B 1 18 ? -3.820 12.594 -4.699 1.00 15.72 18 ILE B CA 1
ATOM 1995 C C . ILE B 1 18 ? -5.035 13.146 -3.960 1.00 16.50 18 ILE B C 1
ATOM 1996 O O . ILE B 1 18 ? -5.758 12.409 -3.290 1.00 18.46 18 ILE B O 1
ATOM 2001 N N . ALA B 1 19 ? -5.253 14.449 -4.102 1.00 18.38 19 ALA B N 1
ATOM 2002 C CA . ALA B 1 19 ? -6.373 15.119 -3.452 1.00 16.77 19 ALA B CA 1
ATOM 2003 C C . ALA B 1 19 ? -7.706 14.492 -3.844 1.00 18.24 19 ALA B C 1
ATOM 2004 O O . ALA B 1 19 ? -8.532 14.204 -2.980 1.00 18.77 19 ALA B O 1
ATOM 2006 N N . LEU B 1 20 ? -7.906 14.277 -5.142 1.00 16.67 20 LEU B N 1
ATOM 2007 C CA . LEU B 1 20 ? -9.165 13.716 -5.626 1.00 17.62 20 LEU B CA 1
ATOM 2008 C C . LEU B 1 20 ? -9.375 12.289 -5.128 1.00 19.48 20 LEU B C 1
ATOM 2009 O O . LEU B 1 20 ? -10.505 11.892 -4.837 1.00 20.60 20 LEU B O 1
ATOM 2014 N N . ARG B 1 21 ? -8.295 11.519 -5.013 1.00 17.62 21 ARG B N 1
ATOM 2015 C CA . ARG B 1 21 ? -8.409 10.157 -4.509 1.00 16.54 21 ARG B CA 1
ATOM 2016 C C . ARG B 1 21 ? -8.732 10.146 -3.016 1.00 16.70 21 ARG B C 1
ATOM 2017 O O . ARG B 1 21 ? -9.531 9.336 -2.556 1.00 19.79 21 ARG B O 1
ATOM 2025 N N . LEU B 1 22 ? -8.115 11.046 -2.256 1.00 17.80 22 LEU B N 1
ATOM 2026 C CA . LEU B 1 22 ? -8.401 11.119 -0.828 1.00 18.65 22 LEU B CA 1
ATOM 2027 C C . LEU B 1 22 ? -9.862 11.520 -0.587 1.00 18.97 22 LEU B C 1
ATOM 2028 O O . LEU B 1 22 ? -10.495 11.029 0.348 1.00 19.99 22 LEU B O 1
ATOM 2033 N N . VAL B 1 23 ? -10.393 12.394 -1.439 1.00 16.81 23 VAL B N 1
ATOM 2034 C CA . VAL B 1 23 ? -11.820 12.745 -1.394 1.00 16.46 23 VAL B CA 1
ATOM 2035 C C . VAL B 1 23 ? -12.685 11.503 -1.610 1.00 20.97 23 VAL B C 1
ATOM 2036 O O . VAL B 1 23 ? -13.644 11.259 -0.868 1.00 20.83 23 VAL B O 1
ATOM 2040 N N . LYS B 1 24 ? -12.336 10.717 -2.624 1.00 19.65 24 LYS B N 1
ATOM 2041 C CA . LYS B 1 24 ? -13.049 9.476 -2.912 1.00 20.34 24 LYS B CA 1
ATOM 2042 C C . LYS B 1 24 ? -12.975 8.523 -1.718 1.00 19.55 24 LYS B C 1
ATOM 2043 O O . LYS B 1 24 ? -13.929 7.795 -1.428 1.00 22.62 24 LYS B O 1
ATOM 2049 N N . ASP B 1 25 ? -11.844 8.553 -1.016 1.00 19.47 25 ASP B N 1
ATOM 2050 C CA . ASP B 1 25 ? -11.633 7.722 0.166 1.00 19.81 25 ASP B CA 1
ATOM 2051 C C . ASP B 1 25 ? -12.418 8.203 1.383 1.00 16.43 25 ASP B C 1
ATOM 2052 O O . ASP B 1 25 ? -12.467 7.512 2.400 1.00 24.14 25 ASP B O 1
ATOM 2057 N N . GLY B 1 26 ? -12.996 9.397 1.295 1.00 17.99 26 GLY B N 1
ATOM 2058 C CA . GLY B 1 26 ? -13.807 9.914 2.383 1.00 19.80 26 GLY B CA 1
ATOM 2059 C C . GLY B 1 26 ? -13.198 11.059 3.174 1.00 24.59 26 GLY B C 1
ATOM 2060 O O . GLY B 1 26 ? -13.776 11.506 4.165 1.00 25.19 26 GLY B O 1
ATOM 2061 N N . PHE B 1 27 ? -12.033 11.539 2.750 1.00 20.08 27 PHE B N 1
ATOM 2062 C CA . PHE B 1 27 ? -11.417 12.687 3.401 1.00 18.28 27 PHE B CA 1
ATOM 2063 C C . PHE B 1 27 ? -12.031 14.006 2.953 1.00 18.03 27 PHE B C 1
ATOM 2064 O O . PHE B 1 27 ? -12.383 14.177 1.786 1.00 20.47 27 PHE B O 1
ATOM 2072 N N . ALA B 1 28 ? -12.138 14.946 3.886 1.00 19.11 28 ALA B N 1
ATOM 2073 C CA . ALA B 1 28 ? -12.248 16.347 3.524 1.00 18.81 28 ALA B CA 1
ATOM 2074 C C . ALA B 1 28 ? -10.822 16.803 3.253 1.00 19.51 28 ALA B C 1
ATOM 2075 O O . ALA B 1 28 ? -9.909 16.426 3.990 1.00 19.89 28 ALA B O 1
ATOM 2077 N N . VAL B 1 29 ? -10.616 17.584 2.198 1.00 17.58 29 VAL B N 1
ATOM 2078 C CA . VAL B 1 29 ? -9.249 17.887 1.771 1.00 15.83 29 VAL B CA 1
ATOM 2079 C C . VAL B 1 29 ? -8.971 19.375 1.593 1.00 20.24 29 VAL B C 1
ATOM 2080 O O . VAL B 1 29 ? -9.722 20.091 0.933 1.00 18.94 29 VAL B O 1
ATOM 2084 N N . ALA B 1 30 ? -7.879 19.833 2.196 1.00 17.42 30 ALA B N 1
ATOM 2085 C CA . ALA B 1 30 ? -7.374 21.173 1.951 1.00 19.54 30 ALA B CA 1
ATOM 2086 C C . ALA B 1 30 ? -6.456 21.154 0.739 1.00 19.37 30 ALA B C 1
ATOM 2087 O O . ALA B 1 30 ? -5.475 20.412 0.709 1.00 18.88 30 ALA B O 1
ATOM 2089 N N . ILE B 1 31 ? -6.805 21.952 -0.263 1.00 16.88 31 ILE B N 1
ATOM 2090 C CA . ILE B 1 31 ? -6.044 22.047 -1.502 1.00 19.25 31 ILE B CA 1
ATOM 2091 C C . ILE B 1 31 ? -5.047 23.188 -1.365 1.00 18.85 31 ILE B C 1
ATOM 2092 O O . ILE B 1 31 ? -5.403 24.352 -1.547 1.00 21.84 31 ILE B O 1
ATOM 2097 N N . ALA B 1 32 ? -3.804 22.855 -1.028 1.00 17.32 32 ALA B N 1
ATOM 2098 C CA . ALA B 1 32 ? -2.791 23.865 -0.729 1.00 16.51 32 ALA B CA 1
ATOM 2099 C C . ALA B 1 32 ? -1.828 24.052 -1.895 1.00 22.43 32 ALA B C 1
ATOM 2100 O O . ALA B 1 32 ? -1.271 23.085 -2.414 1.00 21.47 32 ALA B O 1
ATOM 2102 N N . ASP B 1 33 ? -1.630 25.303 -2.299 1.00 21.21 33 ASP B N 1
ATOM 2103 C CA . ASP B 1 33 ? -0.802 25.602 -3.463 1.00 24.06 33 ASP B CA 1
ATOM 2104 C C . ASP B 1 33 ? -0.413 27.075 -3.481 1.00 22.60 33 ASP B C 1
ATOM 2105 O O . ASP B 1 33 ? -1.114 27.912 -2.907 1.00 21.67 33 ASP B O 1
ATOM 2110 N N . TYR B 1 34 ? 0.702 27.392 -4.131 1.00 21.45 34 TYR B N 1
ATOM 2111 C CA . TYR B 1 34 ? 1.087 28.786 -4.332 1.00 22.17 34 TYR B CA 1
ATOM 2112 C C . TYR B 1 34 ? 0.257 29.377 -5.463 1.00 26.00 34 TYR B C 1
ATOM 2113 O O . TYR B 1 34 ? 0.094 30.590 -5.566 1.00 23.40 34 TYR B O 1
ATOM 2122 N N . ASN B 1 35 ? -0.262 28.496 -6.312 1.00 21.89 35 ASN B N 1
ATOM 2123 C CA . ASN B 1 35 ? -1.182 28.871 -7.374 1.00 21.94 35 ASN B CA 1
ATOM 2124 C C . ASN B 1 35 ? -2.612 28.828 -6.837 1.00 21.14 35 ASN B C 1
ATOM 2125 O O . ASN B 1 35 ? -3.234 27.767 -6.812 1.00 21.48 35 ASN B O 1
ATOM 2130 N N . ASP B 1 36 ? -3.135 29.969 -6.394 1.00 21.53 36 ASP B N 1
ATOM 2131 C CA . ASP B 1 36 ? -4.458 29.965 -5.777 1.00 21.90 36 ASP B CA 1
ATOM 2132 C C . ASP B 1 36 ? -5.566 29.757 -6.806 1.00 21.22 36 ASP B C 1
ATOM 2133 O O . ASP B 1 36 ? -6.652 29.287 -6.463 1.00 24.54 36 ASP B O 1
ATOM 2138 N N . ALA B 1 37 ? -5.290 30.080 -8.065 1.00 23.00 37 ALA B N 1
ATOM 2139 C CA . ALA B 1 37 ? -6.286 29.898 -9.120 1.00 20.96 37 ALA B CA 1
ATOM 2140 C C . ALA B 1 37 ? -6.595 28.419 -9.341 1.00 22.45 37 ALA B C 1
ATOM 2141 O O . ALA B 1 37 ? -7.759 28.016 -9.348 1.00 26.43 37 ALA B O 1
ATOM 2143 N N . THR B 1 38 ? -5.555 27.609 -9.520 1.00 26.93 38 THR B N 1
ATOM 2144 C CA . THR B 1 38 ? -5.759 26.177 -9.714 1.00 20.03 38 THR B CA 1
ATOM 2145 C C . THR B 1 38 ? -6.273 25.528 -8.433 1.00 19.41 38 THR B C 1
ATOM 2146 O O . THR B 1 38 ? -7.111 24.631 -8.483 1.00 23.32 38 THR B O 1
ATOM 2150 N N . ALA B 1 39 ? -5.777 25.985 -7.287 1.00 21.03 39 ALA B N 1
ATOM 2151 C CA . ALA B 1 39 ? -6.209 25.430 -6.008 1.00 19.46 39 ALA B CA 1
ATOM 2152 C C . ALA B 1 39 ? -7.700 25.666 -5.791 1.00 20.79 39 ALA B C 1
ATOM 2153 O O . ALA B 1 39 ? -8.427 24.764 -5.370 1.00 21.65 39 ALA B O 1
ATOM 2155 N N . LYS B 1 40 ? -8.155 26.877 -6.087 1.00 22.01 40 LYS B N 1
ATOM 2156 C CA . LYS B 1 40 ? -9.567 27.197 -5.925 1.00 21.00 40 LYS B CA 1
ATOM 2157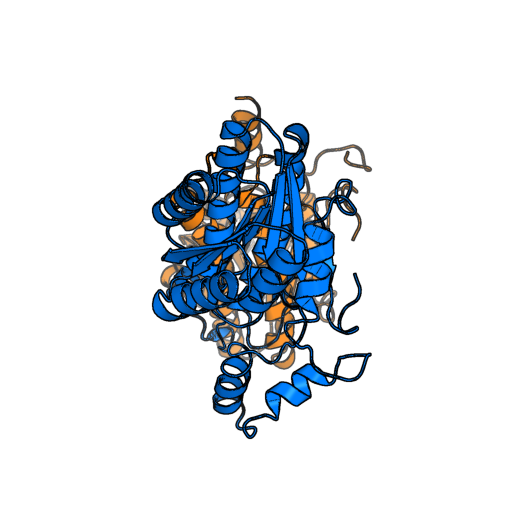 C C . LYS B 1 40 ? -10.419 26.426 -6.930 1.00 21.99 40 LYS B C 1
ATOM 2158 O O . LYS B 1 40 ? -11.531 26.006 -6.612 1.00 24.15 40 LYS B O 1
ATOM 2164 N N . ALA B 1 41 ? -9.885 26.214 -8.130 1.00 24.41 41 ALA B N 1
ATOM 2165 C CA . ALA B 1 41 ? -10.606 25.460 -9.155 1.00 21.63 41 ALA B CA 1
ATOM 2166 C C . ALA B 1 41 ? -10.779 23.996 -8.750 1.00 28.54 41 ALA B C 1
ATOM 2167 O O . ALA B 1 41 ? -11.850 23.419 -8.927 1.00 24.12 41 ALA B O 1
ATOM 2169 N N . VAL B 1 42 ? -9.722 23.399 -8.208 1.00 25.22 42 VAL B N 1
ATOM 2170 C CA . VAL B 1 42 ? -9.790 22.019 -7.740 1.00 21.55 42 VAL B CA 1
ATOM 2171 C C . VAL B 1 42 ? -10.749 21.892 -6.557 1.00 23.40 42 VAL B C 1
ATOM 2172 O O . VAL B 1 42 ? -11.587 20.990 -6.525 1.00 21.91 42 VAL B O 1
ATOM 2176 N N . ALA B 1 43 ? -10.638 22.809 -5.599 1.00 20.28 43 ALA B N 1
ATOM 2177 C CA . ALA B 1 43 ? -11.517 22.817 -4.433 1.00 20.46 43 ALA B CA 1
ATOM 2178 C C . ALA B 1 43 ? -12.983 22.949 -4.838 1.00 22.83 43 ALA B C 1
ATOM 2179 O O . ALA B 1 43 ? -13.856 22.287 -4.273 1.00 22.50 43 ALA B O 1
ATOM 2181 N N . SER B 1 44 ? -13.243 23.805 -5.821 1.00 23.56 44 SER B N 1
ATOM 2182 C CA . SER B 1 44 ? -14.602 24.027 -6.303 1.00 23.63 44 SER B CA 1
ATOM 2183 C C . SER B 1 44 ? -15.146 22.772 -6.974 1.00 24.94 44 SER B C 1
ATOM 2184 O O . SER B 1 44 ? -16.309 22.413 -6.785 1.00 27.73 44 SER B O 1
ATOM 2187 N N . GLU B 1 45 ? -14.293 22.107 -7.749 1.00 25.58 45 GLU B N 1
ATOM 2188 C CA . GLU B 1 45 ? -14.662 20.860 -8.413 1.00 23.77 45 GLU B CA 1
ATOM 2189 C C . GLU B 1 45 ? -15.098 19.817 -7.389 1.00 31.50 45 GLU B C 1
ATOM 2190 O O . GLU B 1 45 ? -16.137 19.176 -7.544 1.00 30.81 45 GLU B O 1
ATOM 2196 N N . ILE B 1 46 ? -14.307 19.671 -6.332 1.00 23.82 46 ILE B N 1
ATOM 2197 C CA . ILE B 1 46 ? -14.619 18.740 -5.256 1.00 20.96 46 ILE B CA 1
ATOM 2198 C C . ILE B 1 46 ? -15.944 19.081 -4.581 1.00 29.99 46 ILE B C 1
ATOM 2199 O O . ILE B 1 46 ? -16.800 18.214 -4.409 1.00 23.73 46 ILE B O 1
ATOM 2204 N N . ASN B 1 47 ? -16.113 20.345 -4.208 1.00 24.00 47 ASN B N 1
ATOM 2205 C CA . ASN B 1 47 ? -17.327 20.779 -3.523 1.00 24.94 47 ASN B CA 1
ATOM 2206 C C . ASN B 1 47 ? -18.578 20.630 -4.390 1.00 25.73 47 ASN B C 1
ATOM 2207 O O . ASN B 1 47 ? -19.639 20.258 -3.892 1.00 26.10 47 ASN B O 1
ATOM 2212 N N . GLN B 1 48 ? -18.444 20.913 -5.683 1.00 31.12 48 GLN B N 1
ATOM 2213 C CA . GLN B 1 48 ? -19.549 20.757 -6.634 1.00 21.83 48 GLN B CA 1
ATOM 2214 C C . GLN B 1 48 ? -20.051 19.319 -6.681 1.00 29.76 48 GLN B C 1
ATOM 2215 O O . GLN B 1 48 ? -21.251 19.070 -6.829 1.00 29.22 48 GLN B O 1
ATOM 2221 N N . ALA B 1 49 ? -19.119 18.378 -6.562 1.00 31.57 49 ALA B N 1
ATOM 2222 C CA . ALA B 1 49 ? -19.422 16.958 -6.700 1.00 30.55 49 ALA B CA 1
ATOM 2223 C C . ALA B 1 49 ? -19.896 16.330 -5.393 1.00 27.81 49 ALA B C 1
ATOM 2224 O O . ALA B 1 49 ? -20.152 15.129 -5.333 1.00 38.80 49 ALA B O 1
ATOM 2226 N N . GLY B 1 50 ? -20.009 17.141 -4.346 1.00 25.03 50 GLY B N 1
ATOM 2227 C CA . GLY B 1 50 ? -20.541 16.663 -3.084 1.00 25.34 50 GLY B CA 1
ATOM 2228 C C . GLY B 1 50 ? -19.487 16.397 -2.029 1.00 25.42 50 GLY B C 1
ATOM 2229 O O . GLY B 1 50 ? -19.801 15.991 -0.911 1.00 25.97 50 GLY B O 1
ATOM 2230 N N . GLY B 1 51 ? -18.228 16.627 -2.382 1.00 27.83 51 GLY B N 1
ATOM 2231 C CA . GLY B 1 51 ? -17.146 16.448 -1.433 1.00 27.60 51 GLY B CA 1
ATOM 2232 C C . GLY B 1 51 ? -16.988 17.676 -0.560 1.00 24.60 51 GLY B C 1
ATOM 2233 O O . GLY B 1 51 ? -17.784 18.611 -0.641 1.00 24.34 51 GLY B O 1
ATOM 2234 N N . HIS B 1 52 ? -15.955 17.677 0.277 1.00 22.25 52 HIS B N 1
ATOM 2235 C CA . HIS B 1 52 ? -15.672 18.821 1.129 1.00 18.07 52 HIS B CA 1
ATOM 2236 C C . HIS B 1 52 ? -14.215 19.225 0.980 1.00 20.55 52 HIS B C 1
ATOM 2237 O O . HIS B 1 52 ? -13.309 18.466 1.333 1.00 23.19 52 HIS B O 1
ATOM 2244 N N . ALA B 1 53 ? -13.996 20.417 0.438 1.00 19.42 53 ALA B N 1
ATOM 2245 C CA . ALA B 1 53 ? -12.648 20.911 0.207 1.00 19.93 53 ALA B CA 1
ATOM 2246 C C . ALA B 1 53 ? -12.552 22.408 0.438 1.00 26.26 53 ALA B C 1
ATOM 2247 O O . ALA B 1 53 ? -13.542 23.134 0.349 1.00 22.36 53 ALA B O 1
ATOM 2249 N N . VAL B 1 54 ? -11.344 22.863 0.739 1.00 21.08 54 VAL B N 1
ATOM 2250 C CA . VAL B 1 54 ? -11.068 24.283 0.821 1.00 18.93 54 VAL B CA 1
ATOM 2251 C C . VAL B 1 54 ? -9.707 24.555 0.185 1.00 21.33 54 VAL B C 1
ATOM 2252 O O . VAL B 1 54 ? -8.770 23.764 0.320 1.00 22.42 54 VAL B O 1
ATOM 2256 N N . ALA B 1 55 ? -9.611 25.654 -0.551 1.00 20.09 55 ALA B N 1
ATOM 2257 C CA . ALA B 1 55 ? -8.340 26.057 -1.130 1.00 22.41 55 ALA B CA 1
ATOM 2258 C C . ALA B 1 55 ? -7.578 26.913 -0.136 1.00 21.44 55 ALA B C 1
ATOM 2259 O O . ALA B 1 55 ? -8.166 27.756 0.544 1.00 22.45 55 ALA B O 1
ATOM 2261 N N . VAL B 1 56 ? -6.274 26.680 -0.035 1.00 19.60 56 VAL B N 1
ATOM 2262 C CA . VAL B 1 56 ? -5.414 27.490 0.813 1.00 19.71 56 VAL B CA 1
ATOM 2263 C C . VAL B 1 56 ? -4.178 27.902 0.026 1.00 20.61 56 VAL B C 1
ATOM 2264 O O . VAL B 1 56 ? -3.481 27.055 -0.535 1.00 22.44 56 VAL B O 1
ATOM 2268 N N . LYS B 1 57 ? -3.908 29.202 -0.034 1.00 18.73 57 LYS B N 1
ATOM 2269 C CA . LYS B 1 57 ? -2.700 29.669 -0.697 1.00 18.41 57 LYS B CA 1
ATOM 2270 C C . LYS B 1 57 ? -1.527 29.623 0.269 1.00 20.91 57 LYS B C 1
ATOM 2271 O O . LYS B 1 57 ? -1.597 30.158 1.378 1.00 22.61 57 LYS B O 1
ATOM 2277 N N . VAL B 1 58 ? -0.449 28.976 -0.156 1.00 18.55 58 VAL B N 1
ATOM 2278 C CA . VAL B 1 58 ? 0.736 28.871 0.675 1.00 18.29 58 VAL B CA 1
ATOM 2279 C C . VAL B 1 58 ? 1.964 28.690 -0.201 1.00 18.52 58 VAL B C 1
ATOM 2280 O O . VAL B 1 58 ? 1.925 27.965 -1.194 1.00 22.58 58 VAL B O 1
ATOM 2284 N N . ASP B 1 59 ? 3.030 29.404 0.144 1.00 20.00 59 ASP B N 1
ATOM 2285 C CA . ASP B 1 59 ? 4.361 29.127 -0.370 1.00 18.47 59 ASP B CA 1
ATOM 2286 C C . ASP B 1 59 ? 4.999 28.200 0.650 1.00 16.99 59 ASP B C 1
ATOM 2287 O O . ASP B 1 59 ? 5.282 28.626 1.770 1.00 18.22 59 ASP B O 1
ATOM 2292 N N . VAL B 1 60 ? 5.215 26.937 0.287 1.00 16.98 60 VAL B N 1
ATOM 2293 C CA . VAL B 1 60 ? 5.637 25.954 1.283 1.00 19.40 60 VAL B CA 1
ATOM 2294 C C . VAL B 1 60 ? 7.071 26.172 1.782 1.00 17.61 60 VAL B C 1
ATOM 2295 O O . VAL B 1 60 ? 7.477 25.556 2.761 1.00 20.39 60 VAL B O 1
ATOM 2299 N N . SER B 1 61 ? 7.818 27.061 1.131 1.00 17.15 61 SER B N 1
ATOM 2300 C CA . SER B 1 61 ? 9.149 27.443 1.604 1.00 18.48 61 SER B CA 1
ATOM 2301 C C . SER B 1 61 ? 9.064 28.485 2.718 1.00 20.04 61 SER B C 1
ATOM 2302 O O . SER B 1 61 ? 10.082 28.855 3.309 1.00 23.29 61 SER B O 1
ATOM 2305 N N . ASP B 1 62 ? 7.852 28.960 2.987 1.00 21.60 62 ASP B N 1
ATOM 2306 C CA . ASP B 1 62 ? 7.612 29.941 4.041 1.00 23.01 62 ASP B CA 1
ATOM 2307 C C . ASP B 1 62 ? 6.993 29.258 5.262 1.00 18.64 62 ASP B C 1
ATOM 2308 O O . ASP B 1 62 ? 5.839 28.831 5.224 1.00 20.75 62 ASP B O 1
ATOM 2313 N N . ARG B 1 63 ? 7.769 29.148 6.337 1.00 19.84 63 ARG B N 1
ATOM 2314 C CA . ARG B 1 63 ? 7.353 28.404 7.525 1.00 16.74 63 ARG B CA 1
ATOM 2315 C C . ARG B 1 63 ? 6.050 28.926 8.121 1.00 20.61 63 ARG B C 1
ATOM 2316 O O . ARG B 1 63 ? 5.158 28.149 8.455 1.00 23.32 63 ARG B O 1
ATOM 2324 N N . ASP B 1 64 ? 5.943 30.244 8.250 1.00 23.88 64 ASP B N 1
ATOM 2325 C CA . ASP B 1 64 ? 4.739 30.841 8.814 1.00 21.37 64 ASP B CA 1
ATOM 2326 C C . ASP B 1 64 ? 3.506 30.510 7.978 1.00 22.77 64 ASP B C 1
ATOM 2327 O O . ASP B 1 64 ? 2.435 30.218 8.521 1.00 24.20 64 ASP B O 1
ATOM 2332 N N . GLN B 1 65 ? 3.655 30.542 6.657 1.00 20.95 65 GLN B N 1
ATOM 2333 C CA . GLN B 1 65 ? 2.528 30.256 5.775 1.00 18.79 65 GLN B CA 1
ATOM 2334 C C . GLN B 1 65 ? 2.126 28.785 5.835 1.00 26.62 65 GLN B C 1
ATOM 2335 O O . GLN B 1 65 ? 0.956 28.449 5.691 1.00 22.45 65 GLN B O 1
ATOM 2341 N N . VAL B 1 66 ? 3.095 27.905 6.057 1.00 20.82 66 VAL B N 1
ATOM 2342 C CA . VAL B 1 66 ? 2.786 26.484 6.175 1.00 15.31 66 VAL B CA 1
ATOM 2343 C C . VAL B 1 66 ? 1.982 26.230 7.440 1.00 18.29 66 VAL B C 1
ATOM 2344 O O . VAL B 1 66 ? 0.980 25.519 7.413 1.00 19.45 66 VAL B O 1
ATOM 2348 N N . PHE B 1 67 ? 2.415 26.821 8.550 1.00 19.33 67 PHE B N 1
ATOM 2349 C CA . PHE B 1 67 ? 1.670 26.698 9.796 1.00 19.27 67 PHE B CA 1
ATOM 2350 C C . PHE B 1 67 ? 0.269 27.292 9.653 1.00 19.55 67 PHE B C 1
ATOM 2351 O O . PHE B 1 67 ? -0.704 26.714 10.138 1.00 22.20 67 PHE B O 1
ATOM 2359 N N . ALA B 1 68 ? 0.171 28.427 8.965 1.00 23.12 68 ALA B N 1
ATOM 2360 C CA . ALA B 1 68 ? -1.116 29.093 8.772 1.00 22.04 68 ALA B CA 1
ATOM 2361 C C . ALA B 1 68 ? -2.054 28.238 7.929 1.00 23.48 68 ALA B C 1
ATOM 2362 O O . ALA B 1 68 ? -3.251 28.162 8.203 1.00 22.90 68 ALA B O 1
ATOM 2364 N N . ALA B 1 69 ? -1.501 27.593 6.907 1.00 20.43 69 ALA B N 1
ATOM 2365 C CA . ALA B 1 69 ? -2.285 26.734 6.026 1.00 16.41 69 ALA B CA 1
ATOM 2366 C C . ALA B 1 69 ? -2.850 25.533 6.775 1.00 21.43 69 ALA B C 1
ATOM 2367 O O . ALA B 1 69 ? -4.016 25.178 6.606 1.00 21.08 69 ALA B O 1
ATOM 2369 N N . VAL B 1 70 ? -2.017 24.900 7.595 1.00 18.65 70 VAL B N 1
ATOM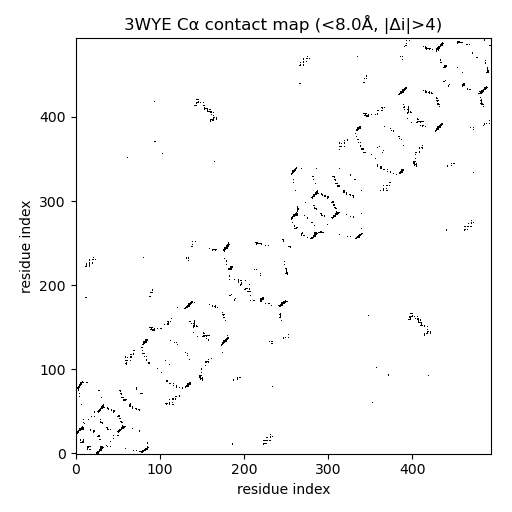 2370 C CA . VAL B 1 70 ? -2.453 23.739 8.359 1.00 17.44 70 VAL B CA 1
ATOM 2371 C C . VAL B 1 70 ? -3.570 24.115 9.339 1.00 21.73 70 VAL B C 1
ATOM 2372 O O . VAL B 1 70 ? -4.577 23.420 9.433 1.00 21.94 70 VAL B O 1
ATOM 2376 N N . GLU B 1 71 ? -3.400 25.228 10.047 1.00 22.77 71 GLU B N 1
ATOM 2377 C CA . GLU B 1 71 ? -4.391 25.650 11.031 1.00 25.66 71 GLU B CA 1
ATOM 2378 C C . GLU B 1 71 ? -5.695 26.073 10.358 1.00 25.66 71 GLU B C 1
ATOM 2379 O O . GLU B 1 71 ? -6.783 25.829 10.887 1.00 25.75 71 GLU B O 1
ATOM 2385 N N . GLN B 1 72 ? -5.586 26.698 9.189 1.00 22.22 72 GLN B N 1
ATOM 2386 C CA . GLN B 1 72 ? -6.770 27.087 8.429 1.00 25.52 72 GLN B CA 1
ATOM 2387 C C . GLN B 1 72 ? -7.546 25.851 7.992 1.00 28.52 72 GLN B C 1
ATOM 2388 O O . GLN B 1 72 ? -8.772 25.806 8.087 1.00 25.26 72 GLN B O 1
ATOM 2394 N N . ALA B 1 73 ? -6.820 24.848 7.511 1.00 21.30 73 ALA B N 1
ATOM 2395 C CA . ALA B 1 73 ? -7.427 23.578 7.147 1.00 19.19 73 ALA B CA 1
ATOM 2396 C C . ALA B 1 73 ? -8.126 22.953 8.346 1.00 18.59 73 ALA B C 1
ATOM 2397 O O . ALA B 1 73 ? -9.268 22.489 8.248 1.00 21.33 73 ALA B O 1
ATOM 2399 N N . ARG B 1 74 ? -7.434 22.952 9.481 1.00 20.41 74 ARG B N 1
ATOM 2400 C CA . ARG B 1 74 ? -7.944 22.325 10.691 1.00 18.97 74 ARG B CA 1
ATOM 2401 C C . ARG B 1 74 ? -9.234 22.986 11.158 1.00 23.32 74 ARG B C 1
ATOM 2402 O O . ARG B 1 74 ? -10.179 22.303 11.546 1.00 24.66 74 ARG B O 1
ATOM 2410 N N . LYS B 1 75 ? -9.265 24.313 11.116 1.00 20.93 75 LYS B N 1
ATOM 2411 C CA . LYS B 1 75 ? -10.446 25.055 11.555 1.00 23.71 75 LYS B CA 1
ATOM 2412 C C . LYS B 1 75 ? -11.614 24.894 10.591 1.00 35.34 75 LYS B C 1
ATOM 2413 O O . LYS B 1 75 ? -12.730 24.575 11.003 1.00 29.10 75 LYS B O 1
ATOM 2419 N N . THR B 1 76 ? -11.348 25.120 9.308 1.00 23.37 76 THR B N 1
ATOM 2420 C CA . THR B 1 76 ? -12.388 25.091 8.285 1.00 21.45 76 THR B CA 1
ATOM 2421 C C . THR B 1 76 ? -12.977 23.698 8.078 1.00 24.98 76 THR B C 1
ATOM 2422 O O . THR B 1 76 ? -14.193 23.544 7.952 1.00 24.05 76 THR B O 1
ATOM 2426 N N . LEU B 1 77 ? -12.123 22.679 8.047 1.00 23.66 77 LEU B N 1
ATOM 2427 C CA . LEU B 1 77 ? -12.588 21.333 7.729 1.00 23.23 77 LEU B CA 1
ATOM 2428 C C . LEU B 1 77 ? -12.909 20.498 8.968 1.00 20.03 77 LEU B C 1
ATOM 2429 O O . LEU B 1 77 ? -13.474 19.411 8.860 1.00 23.79 77 LEU B O 1
ATOM 2434 N N . GLY B 1 78 ? -12.546 21.006 10.142 1.00 22.08 78 GLY B N 1
ATOM 2435 C CA . GLY B 1 78 ? -12.980 20.408 11.394 1.00 27.57 78 GLY B CA 1
ATOM 2436 C C . GLY B 1 78 ? -12.155 19.238 11.892 1.00 27.45 78 GLY B C 1
ATOM 2437 O O . GLY B 1 78 ? -12.671 18.335 12.548 1.00 26.51 78 GLY B O 1
ATOM 2438 N N . GLY B 1 79 ? -10.865 19.251 11.587 1.00 21.54 79 GLY B N 1
ATOM 2439 C CA . GLY B 1 79 ? -9.974 18.213 12.063 1.00 19.66 79 GLY B CA 1
ATOM 2440 C C . GLY B 1 79 ? -8.676 18.235 11.291 1.00 17.37 79 GLY B C 1
ATOM 2441 O O . GLY B 1 79 ? -8.490 19.074 10.408 1.00 22.10 79 GLY B O 1
ATOM 2442 N N . PHE B 1 80 ? -7.771 17.324 11.634 1.00 18.54 80 PHE B N 1
ATOM 2443 C CA . PHE B 1 80 ? -6.529 17.178 10.887 1.00 19.57 80 PHE B CA 1
ATOM 2444 C C . PHE B 1 80 ? -5.899 15.817 11.146 1.00 19.79 80 PHE B C 1
ATOM 2445 O O . PHE B 1 80 ? -5.494 15.516 12.269 1.00 20.56 80 PHE B O 1
ATOM 2453 N N . ASP B 1 81 ? -5.807 15.001 10.100 1.00 20.36 81 ASP B N 1
ATOM 2454 C CA . ASP B 1 81 ? -5.381 13.617 10.255 1.00 16.11 81 ASP B CA 1
ATOM 2455 C C . ASP B 1 81 ? -4.218 13.234 9.348 1.00 16.97 81 ASP B C 1
ATOM 2456 O O . ASP B 1 81 ? -3.462 12.314 9.664 1.00 19.04 81 ASP B O 1
ATOM 2461 N N . VAL B 1 82 ? -4.093 13.919 8.214 1.00 17.23 82 VAL B N 1
ATOM 2462 C CA . VAL B 1 82 ? -3.082 13.569 7.212 1.00 18.66 82 VAL B CA 1
ATOM 2463 C C . VAL B 1 82 ? -2.505 14.811 6.555 1.00 15.47 82 VAL B C 1
ATOM 2464 O O . VAL B 1 82 ? -3.245 15.697 6.150 1.00 15.70 82 VAL B O 1
ATOM 2468 N N . ILE B 1 83 ? -1.183 14.885 6.440 1.00 15.34 83 ILE B N 1
ATOM 2469 C CA . ILE B 1 83 ? -0.592 15.889 5.570 1.00 15.67 83 ILE B CA 1
ATOM 2470 C C . ILE B 1 83 ? 0.225 15.191 4.492 1.00 18.28 83 ILE B C 1
ATOM 2471 O O . ILE B 1 83 ? 0.926 14.210 4.760 1.00 16.54 83 ILE B O 1
ATOM 2476 N N . VAL B 1 84 ? 0.088 15.684 3.265 1.00 16.15 84 VAL B N 1
ATOM 2477 C CA . VAL B 1 84 ? 0.883 15.198 2.150 1.00 17.03 84 VAL B CA 1
ATOM 2478 C C . VAL B 1 84 ? 1.778 16.331 1.669 1.00 14.67 84 VAL B C 1
ATOM 2479 O O . VAL B 1 84 ? 1.306 17.293 1.055 1.00 15.93 84 VAL B O 1
ATOM 2483 N N . ASN B 1 85 ? 3.064 16.228 1.992 1.00 15.62 85 ASN B N 1
ATOM 2484 C CA . ASN B 1 85 ? 4.057 17.208 1.575 1.00 16.04 85 ASN B CA 1
ATOM 2485 C C . ASN B 1 85 ? 4.508 16.886 0.156 1.00 18.36 85 ASN B C 1
ATOM 2486 O O . ASN B 1 85 ? 5.496 16.179 -0.056 1.00 19.32 85 ASN B O 1
ATOM 2491 N N . ASN B 1 86 ? 3.757 17.407 -0.806 1.00 16.53 86 ASN B N 1
ATOM 2492 C CA . ASN B 1 86 ? 3.902 17.036 -2.208 1.00 17.44 86 ASN B CA 1
ATOM 2493 C C . ASN B 1 86 ? 4.547 18.117 -3.068 1.00 18.77 86 ASN B C 1
ATOM 2494 O O . ASN B 1 86 ? 5.248 17.810 -4.031 1.00 20.27 86 ASN B O 1
ATOM 2499 N N . ALA B 1 87 ? 4.309 19.382 -2.726 1.00 17.88 87 ALA B N 1
ATOM 2500 C CA . ALA B 1 87 ? 4.840 20.491 -3.511 1.00 17.42 87 ALA B CA 1
ATOM 2501 C C . ALA B 1 87 ? 6.354 20.382 -3.683 1.00 22.58 87 ALA B C 1
ATOM 2502 O O . ALA B 1 87 ? 7.075 20.038 -2.746 1.00 22.81 87 ALA B O 1
ATOM 2504 N N . GLY B 1 88 ? 6.822 20.662 -4.893 1.00 21.20 88 GLY B N 1
ATOM 2505 C CA . GLY B 1 88 ? 8.241 20.609 -5.189 1.00 21.49 88 GLY B CA 1
ATOM 2506 C C . GLY B 1 88 ? 8.524 21.184 -6.560 1.00 25.54 88 GLY B C 1
ATOM 2507 O O . GLY B 1 88 ? 7.621 21.317 -7.381 1.00 23.16 88 GLY B O 1
ATOM 2508 N N . ILE B 1 89 ? 9.780 21.539 -6.805 1.00 19.36 89 ILE B N 1
ATOM 2509 C CA . ILE B 1 89 ? 10.192 22.027 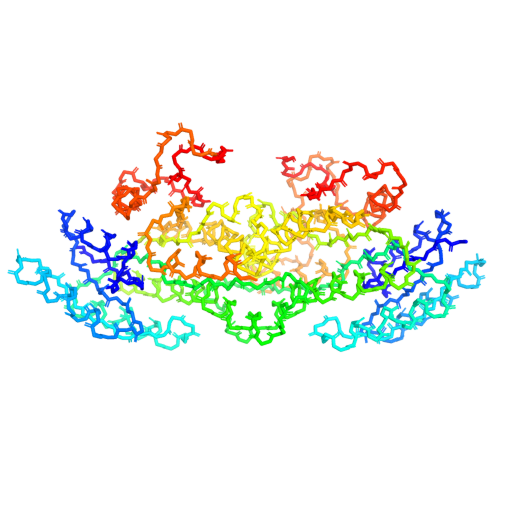-8.113 1.00 21.39 89 ILE B CA 1
ATOM 2510 C C . ILE B 1 89 ? 11.372 21.223 -8.640 1.00 19.57 89 ILE B C 1
ATOM 2511 O O . ILE B 1 89 ? 12.108 20.595 -7.877 1.00 23.43 89 ILE B O 1
ATOM 2516 N N . ALA B 1 90 ? 11.534 21.234 -9.956 1.00 22.29 90 ALA B N 1
ATOM 2517 C CA . ALA B 1 90 ? 12.688 20.617 -10.584 1.00 20.92 90 ALA B CA 1
ATOM 2518 C C . ALA B 1 90 ? 13.594 21.706 -11.131 1.00 34.58 90 ALA B C 1
ATOM 2519 O O . ALA B 1 90 ? 13.123 22.704 -11.678 1.00 38.67 90 ALA B O 1
ATOM 2521 N N . GLN B 1 91 ? 14.894 21.519 -10.962 1.00 34.16 91 GLN B N 1
ATOM 2522 C CA . GLN B 1 91 ? 15.871 22.386 -11.601 1.00 42.12 91 GLN B CA 1
ATOM 2523 C C . GLN B 1 91 ? 16.675 21.572 -12.594 1.00 44.68 91 GLN B C 1
ATOM 2524 O O . GLN B 1 91 ? 17.424 20.675 -12.212 1.00 67.44 91 GLN B O 1
ATOM 2530 N N . ILE B 1 92 ? 16.507 21.872 -13.873 1.00 35.41 92 ILE B N 1
ATOM 2531 C CA . ILE B 1 92 ? 17.253 21.170 -14.899 1.00 39.99 92 ILE B CA 1
ATOM 2532 C C . ILE B 1 92 ? 18.434 22.030 -15.312 1.00 51.98 92 ILE B C 1
ATOM 2533 O O . ILE B 1 92 ? 18.357 22.818 -16.255 1.00 85.04 92 ILE B O 1
ATOM 2538 N N . LYS B 1 93 ? 19.524 21.875 -14.575 1.00 44.77 93 LYS B N 1
ATOM 2539 C CA . LYS B 1 93 ? 20.723 22.662 -14.787 1.00 37.44 93 LYS B CA 1
ATOM 2540 C C . LYS B 1 93 ? 21.928 21.754 -14.617 1.00 45.92 93 LYS B C 1
ATOM 2541 O O . LYS B 1 93 ? 21.973 20.961 -13.676 1.00 56.31 93 LYS B O 1
ATOM 2547 N N . PRO B 1 94 ? 22.895 21.846 -15.541 1.00 42.53 94 PRO B N 1
ATOM 2548 C CA . PRO B 1 94 ? 24.125 21.056 -15.443 1.00 31.39 94 PRO B CA 1
ATOM 2549 C C . PRO B 1 94 ? 24.794 21.227 -14.084 1.00 33.40 94 PRO B C 1
ATOM 2550 O O . PRO B 1 94 ? 24.820 22.338 -13.553 1.00 35.03 94 PRO B O 1
ATOM 2554 N N . LEU B 1 95 ? 25.304 20.128 -13.533 1.00 32.36 95 LEU B N 1
ATOM 2555 C CA . LEU B 1 95 ? 25.920 20.119 -12.208 1.00 32.17 95 LEU B CA 1
ATOM 2556 C C . LEU B 1 95 ? 26.939 21.241 -12.021 1.00 30.32 95 LEU B C 1
ATOM 2557 O O . LEU B 1 95 ? 26.941 21.927 -10.998 1.00 29.72 95 LEU B O 1
ATOM 2562 N N . LEU B 1 96 ? 27.789 21.439 -13.021 1.00 30.13 96 LEU B N 1
ATOM 2563 C CA . LEU B 1 96 ? 28.833 22.453 -12.938 1.00 29.50 96 LEU B CA 1
ATOM 2564 C C . LEU B 1 96 ? 28.290 23.877 -13.067 1.00 27.76 96 LEU B C 1
ATOM 2565 O O . LEU B 1 96 ? 29.008 24.843 -12.805 1.00 33.58 96 LEU B O 1
ATOM 2570 N N . GLU B 1 97 ? 27.026 24.007 -13.460 1.00 31.39 97 GLU B N 1
ATOM 2571 C CA . GLU B 1 97 ? 26.418 25.322 -13.652 1.00 28.66 97 GLU B CA 1
ATOM 2572 C C . GLU B 1 97 ? 25.520 25.724 -12.483 1.00 32.52 97 GLU B C 1
ATOM 2573 O O . GLU B 1 97 ? 25.003 26.842 -12.441 1.00 28.54 97 GLU B O 1
ATOM 2579 N N . VAL B 1 98 ? 25.342 24.807 -11.537 1.00 25.45 98 VAL B N 1
ATOM 2580 C CA . VAL B 1 98 ? 24.512 25.057 -10.364 1.00 23.80 98 VAL B CA 1
ATOM 2581 C C . VAL B 1 98 ? 25.096 26.165 -9.488 1.00 23.14 98 VAL B C 1
ATOM 2582 O O . VAL B 1 98 ? 26.263 26.107 -9.095 1.00 25.85 98 VAL B O 1
ATOM 2586 N N . THR B 1 99 ? 24.282 27.176 -9.195 1.00 20.70 99 THR B N 1
ATOM 2587 C CA . THR B 1 99 ? 24.725 28.306 -8.384 1.00 22.16 99 THR B CA 1
ATOM 2588 C C . THR B 1 99 ? 24.245 28.208 -6.942 1.00 20.96 99 THR B C 1
ATOM 2589 O O . THR B 1 99 ? 23.347 27.423 -6.629 1.00 23.61 99 THR B O 1
ATOM 2593 N N . GLU B 1 100 ? 24.839 29.016 -6.070 1.00 22.90 100 GLU B N 1
ATOM 2594 C CA . GLU B 1 100 ? 24.407 29.085 -4.679 1.00 20.16 100 GLU B CA 1
ATOM 2595 C C . GLU B 1 100 ? 22.947 29.513 -4.579 1.00 24.60 100 GLU B C 1
ATOM 2596 O O . GLU B 1 100 ? 22.191 28.982 -3.763 1.00 22.88 100 GLU B O 1
ATOM 2602 N N . GLU B 1 101 ? 22.550 30.476 -5.407 1.00 24.01 101 GLU B N 1
ATOM 2603 C CA . GLU B 1 101 ? 21.164 30.925 -5.417 1.00 24.85 101 GLU B CA 1
ATOM 2604 C C . GLU B 1 101 ? 20.221 29.793 -5.822 1.00 25.27 101 GLU B C 1
ATOM 2605 O O . GLU B 1 101 ? 19.132 29.657 -5.257 1.00 24.60 101 GLU B O 1
ATOM 2611 N N . ASP B 1 102 ? 20.645 28.982 -6.791 1.00 21.83 102 ASP B N 1
ATOM 2612 C CA . ASP B 1 102 ? 19.879 27.804 -7.197 1.00 23.42 102 ASP B CA 1
ATOM 2613 C C . ASP B 1 102 ? 19.659 26.882 -6.006 1.00 18.66 102 ASP B C 1
ATOM 2614 O O . ASP B 1 102 ? 18.548 26.417 -5.755 1.00 20.21 102 ASP B O 1
ATOM 2619 N N . LEU B 1 103 ? 20.738 26.621 -5.277 1.00 19.47 103 LEU B N 1
ATOM 2620 C CA . LEU B 1 103 ? 20.701 25.695 -4.151 1.00 18.01 103 LEU B CA 1
ATOM 2621 C C . LEU B 1 103 ? 19.811 26.203 -3.030 1.00 20.51 103 LEU B C 1
ATOM 2622 O O . LEU B 1 103 ? 19.012 25.450 -2.475 1.00 18.00 103 LEU B O 1
ATOM 2627 N N . LYS B 1 104 ? 19.945 27.484 -2.700 1.00 19.54 104 LYS B N 1
ATOM 2628 C CA . LYS B 1 104 ? 19.089 28.093 -1.691 1.00 19.71 104 LYS B CA 1
ATOM 2629 C C . LYS B 1 104 ? 17.612 27.946 -2.048 1.00 21.00 104 LYS B C 1
ATOM 2630 O O . LYS B 1 104 ? 16.788 27.599 -1.196 1.00 21.61 104 LYS B O 1
ATOM 2636 N N . GLN B 1 105 ? 17.283 28.187 -3.313 1.00 20.42 105 GLN B N 1
ATOM 2637 C CA . GLN B 1 105 ? 15.893 28.114 -3.751 1.00 20.89 105 GLN B CA 1
ATOM 2638 C C . GLN B 1 105 ? 15.354 26.692 -3.688 1.00 20.53 105 GLN B C 1
ATOM 2639 O O . GLN B 1 105 ? 14.309 26.441 -3.088 1.00 20.56 105 GLN B O 1
ATOM 2645 N N . ILE B 1 106 ? 16.063 25.755 -4.308 1.00 18.78 106 ILE B N 1
ATOM 2646 C CA . ILE B 1 106 ? 15.511 24.413 -4.434 1.00 18.68 106 ILE B CA 1
ATOM 2647 C C . ILE B 1 106 ? 15.489 23.698 -3.084 1.00 20.54 106 ILE B C 1
ATOM 2648 O O . ILE B 1 106 ? 14.600 22.888 -2.824 1.00 18.31 106 ILE B O 1
ATOM 2653 N N . TYR B 1 107 ? 16.428 24.013 -2.200 1.00 17.20 107 TYR B N 1
ATOM 2654 C CA . TYR B 1 107 ? 16.391 23.387 -0.887 1.00 16.81 107 TYR B CA 1
ATOM 2655 C C . TYR B 1 107 ? 15.282 23.969 -0.012 1.00 16.35 107 TYR B C 1
ATOM 2656 O O . TYR B 1 107 ? 14.655 23.245 0.760 1.00 19.06 107 TYR B O 1
ATOM 2665 N N . SER B 1 108 ? 15.027 25.265 -0.135 1.00 18.08 108 SER B N 1
ATOM 2666 C CA . SER B 1 108 ? 13.953 25.865 0.646 1.00 16.24 108 SER B CA 1
ATOM 2667 C C . SER B 1 108 ? 12.607 25.288 0.211 1.00 19.66 108 SER B C 1
ATOM 2668 O O . SER B 1 108 ? 11.755 24.982 1.046 1.00 20.73 108 SER B O 1
ATOM 2671 N N . VAL B 1 109 ? 12.434 25.110 -1.095 1.00 18.25 109 VAL B N 1
ATOM 2672 C CA . VAL B 1 109 ? 11.158 24.649 -1.636 1.00 15.78 109 VAL B CA 1
ATOM 2673 C C . VAL B 1 109 ? 10.958 23.139 -1.485 1.00 18.68 109 VAL B C 1
ATOM 2674 O O . VAL B 1 109 ? 9.863 22.689 -1.146 1.00 20.39 109 VAL B O 1
ATOM 2678 N N . ASN B 1 110 ? 12.008 22.356 -1.729 1.00 16.09 110 ASN B N 1
ATOM 2679 C CA . ASN B 1 110 ? 11.868 20.899 -1.731 1.00 15.96 110 ASN B CA 1
ATOM 2680 C C . ASN B 1 110 ? 12.149 20.216 -0.396 1.00 14.39 110 ASN B C 1
ATOM 2681 O O . ASN B 1 110 ? 11.669 19.101 -0.160 1.00 18.26 110 ASN B O 1
ATOM 2686 N N . VAL B 1 111 ? 12.940 20.857 0.463 1.00 17.43 111 VAL B N 1
ATOM 2687 C CA . VAL B 1 111 ? 13.355 20.215 1.710 1.00 16.95 111 VAL B CA 1
ATOM 2688 C C . VAL B 1 111 ? 12.860 20.941 2.959 1.00 14.52 111 VAL B C 1
ATOM 2689 O O . VAL B 1 111 ? 12.226 20.331 3.818 1.00 16.29 111 VAL B O 1
ATOM 2693 N N . PHE B 1 112 ? 13.159 22.233 3.069 1.00 18.86 112 PHE B N 1
ATOM 2694 C CA . PHE B 1 112 ? 12.773 22.990 4.258 1.00 17.17 112 PHE B CA 1
ATOM 2695 C C . PHE B 1 112 ? 11.256 22.926 4.425 1.00 16.50 112 PHE B C 1
ATOM 2696 O O . PHE B 1 112 ? 10.750 22.797 5.537 1.00 17.11 112 PHE B O 1
ATOM 2704 N N . SER B 1 113 ? 10.549 22.981 3.301 1.00 14.75 113 SER B N 1
ATOM 2705 C CA . SER B 1 113 ? 9.094 22.839 3.273 1.00 17.06 113 SER B CA 1
ATOM 2706 C C . SER B 1 113 ? 8.593 21.594 4.001 1.00 16.35 113 SER B C 1
ATOM 2707 O O . SER B 1 113 ? 7.545 21.621 4.646 1.00 16.91 113 SER B O 1
ATOM 2710 N N . VAL B 1 114 ? 9.333 20.496 3.887 1.00 14.82 114 VAL B N 1
ATOM 2711 C CA . VAL B 1 114 ? 8.906 19.245 4.503 1.00 15.31 114 VAL B CA 1
ATOM 2712 C C . VAL B 1 114 ? 9.153 19.288 6.007 1.00 14.26 114 VAL B C 1
ATOM 2713 O O . VAL B 1 114 ? 8.347 18.779 6.786 1.00 17.33 114 VAL B O 1
ATOM 2717 N N . PHE B 1 115 ? 10.260 19.904 6.422 1.00 14.68 115 PHE B N 1
ATOM 2718 C CA . PHE B 1 115 ? 10.460 20.176 7.839 1.00 14.79 115 PHE B CA 1
ATOM 2719 C C . PHE B 1 115 ? 9.274 20.968 8.383 1.00 15.26 115 PHE B C 1
ATOM 2720 O O . PHE B 1 115 ? 8.699 20.611 9.412 1.00 16.28 115 PHE B O 1
ATOM 2728 N N . PHE B 1 116 ? 8.907 22.034 7.675 1.00 16.23 116 PHE B N 1
ATOM 2729 C CA . PHE B 1 116 ? 7.836 22.923 8.122 1.00 16.67 116 PHE B CA 1
ATOM 2730 C C . PHE B 1 116 ? 6.491 22.194 8.164 1.00 18.32 116 PHE B C 1
ATOM 2731 O O . PHE B 1 116 ? 5.711 22.357 9.109 1.00 17.25 116 PHE B O 1
ATOM 2739 N N . GLY B 1 117 ? 6.223 21.393 7.135 1.00 15.11 117 GLY B N 1
ATOM 2740 C CA . GLY B 1 117 ? 4.984 20.634 7.055 1.00 16.34 117 GLY B CA 1
ATOM 2741 C C . GLY B 1 117 ? 4.857 19.608 8.165 1.00 15.90 117 GLY B C 1
ATOM 2742 O O . GLY B 1 117 ? 3.782 19.418 8.739 1.00 17.79 117 GLY B O 1
ATOM 2743 N N . ILE B 1 118 ? 5.966 18.940 8.472 1.00 14.84 118 ILE B N 1
ATOM 2744 C CA . ILE B 1 118 ? 6.011 17.997 9.578 1.00 14.83 118 ILE B CA 1
ATOM 2745 C C . ILE B 1 118 ? 5.696 18.700 10.892 1.00 16.66 118 ILE B C 1
ATOM 2746 O O . ILE B 1 118 ? 4.845 18.254 11.659 1.00 17.91 118 ILE B O 1
ATOM 2751 N N . GLN B 1 119 ? 6.372 19.814 11.133 1.00 17.00 119 GLN B N 1
ATOM 2752 C CA . GLN B 1 119 ? 6.204 20.549 12.378 1.00 13.78 119 GLN B CA 1
ATOM 2753 C C . GLN B 1 119 ? 4.777 21.056 12.544 1.00 17.87 119 GLN B C 1
ATOM 2754 O O . GLN B 1 119 ? 4.179 20.897 13.610 1.00 17.87 119 GLN B O 1
ATOM 2760 N N . ALA B 1 120 ? 4.229 21.642 11.486 1.00 17.44 120 ALA B N 1
ATOM 2761 C CA . ALA B 1 120 ? 2.866 22.164 11.534 1.00 17.63 120 ALA B CA 1
ATOM 2762 C C . ALA B 1 120 ? 1.848 21.040 11.729 1.00 18.86 120 ALA B C 1
ATOM 2763 O O . ALA B 1 120 ? 0.900 21.172 12.508 1.00 18.94 120 ALA B O 1
ATOM 2765 N N . ALA B 1 121 ? 2.051 19.925 11.035 1.00 16.76 121 ALA B N 1
ATOM 2766 C CA . ALA B 1 121 ? 1.133 18.799 11.152 1.00 16.82 121 ALA B CA 1
ATOM 2767 C C . ALA B 1 121 ? 1.144 18.209 12.555 1.00 18.59 121 ALA B C 1
ATOM 2768 O O . ALA B 1 121 ? 0.097 17.871 13.097 1.00 18.43 121 ALA B O 1
ATOM 2770 N N . VAL B 1 122 ? 2.328 18.074 13.144 1.00 16.68 122 VAL B N 1
ATOM 2771 C CA . VAL B 1 122 ? 2.420 17.493 14.478 1.00 18.76 122 VAL B CA 1
ATOM 2772 C C . VAL B 1 122 ? 1.681 18.370 15.490 1.00 22.66 122 VAL B C 1
ATOM 2773 O O . VAL B 1 122 ? 0.955 17.859 16.346 1.00 20.34 122 VAL B O 1
ATOM 2777 N N . GLU B 1 123 ? 1.842 19.684 15.368 1.00 18.84 123 GLU B N 1
ATOM 2778 C CA . GLU B 1 123 ? 1.140 20.622 16.245 1.00 18.16 123 GLU B CA 1
ATOM 2779 C C . GLU B 1 123 ? -0.373 20.454 16.123 1.00 22.64 123 GLU B C 1
ATOM 2780 O O . GLU B 1 123 ? -1.094 20.461 17.123 1.00 23.45 123 GLU B O 1
ATOM 2786 N N . ALA B 1 124 ? -0.853 20.283 14.896 1.00 20.90 124 ALA B N 1
ATOM 2787 C CA . ALA B 1 124 ? -2.280 20.090 14.665 1.00 20.83 124 ALA B CA 1
ATOM 2788 C C . ALA B 1 124 ? -2.755 18.751 15.227 1.00 19.39 124 ALA B C 1
ATOM 2789 O O . ALA B 1 124 ? -3.835 18.666 15.812 1.00 20.83 124 ALA B O 1
ATOM 2791 N N . PHE B 1 125 ? -1.943 17.709 15.059 1.00 17.03 125 PHE B N 1
ATOM 2792 C CA . PHE B 1 125 ? -2.284 16.399 15.604 1.00 19.77 125 PHE B CA 1
ATOM 2793 C C . PHE B 1 125 ? -2.451 16.480 17.117 1.00 23.18 125 PHE B C 1
ATOM 2794 O O . PHE B 1 125 ? -3.416 15.955 17.672 1.00 23.42 125 PHE B O 1
ATOM 2802 N N . LYS B 1 126 ? -1.509 17.149 17.774 1.00 21.63 126 LYS B N 1
ATOM 2803 C CA . LYS B 1 126 ? -1.555 17.330 19.221 1.00 23.15 126 LYS B CA 1
ATOM 2804 C C . LYS B 1 126 ? -2.792 18.117 19.633 1.00 24.79 126 LYS B C 1
ATOM 2805 O O . LYS B 1 126 ? -3.468 17.768 20.601 1.00 25.51 126 LYS B O 1
ATOM 2811 N N . LYS B 1 127 ? -3.080 19.179 18.888 1.00 23.99 127 LYS B N 1
ATOM 2812 C CA . LYS B 1 127 ? -4.258 20.002 19.135 1.00 25.19 127 LYS B CA 1
ATOM 2813 C C . LYS B 1 127 ? -5.530 19.158 19.066 1.00 27.93 127 LYS B C 1
ATOM 2814 O O . LYS B 1 127 ? -6.436 19.316 19.886 1.00 28.57 127 LYS B O 1
ATOM 2820 N N . GLU B 1 128 ? -5.582 18.246 18.098 1.00 21.25 128 GLU B N 1
ATOM 2821 C CA . GLU B 1 128 ? -6.747 17.384 17.905 1.00 21.46 128 GLU B CA 1
ATOM 2822 C C . GLU B 1 128 ? -6.759 16.194 18.862 1.00 26.96 128 GLU B C 1
ATOM 2823 O O . GLU B 1 128 ? -7.750 15.468 18.949 1.00 28.04 128 GLU B O 1
ATOM 2829 N N . GLY B 1 129 ? -5.652 15.989 19.566 1.00 26.69 129 GLY B N 1
ATOM 2830 C CA . GLY B 1 129 ? -5.572 14.939 20.565 1.00 23.37 129 GLY B CA 1
ATOM 2831 C C . GLY B 1 129 ? -5.501 13.525 20.018 1.00 25.39 129 GLY B C 1
ATOM 2832 O O . GLY B 1 129 ? -6.050 12.597 20.610 1.00 25.85 129 GLY B O 1
ATOM 2833 N N . HIS B 1 130 ? -4.816 13.348 18.893 1.00 24.15 130 HIS B N 1
ATOM 2834 C CA . HIS B 1 130 ? -4.592 12.008 18.362 1.00 21.71 130 HIS B CA 1
ATOM 2835 C C . HIS B 1 130 ? -3.334 11.963 17.507 1.00 22.28 130 HIS B C 1
ATOM 2836 O O . HIS B 1 130 ? -2.662 12.976 17.322 1.00 24.92 130 HIS B O 1
ATOM 2843 N N . GLY B 1 131 ? -3.015 10.777 16.998 1.00 22.27 131 GLY B N 1
ATOM 2844 C CA . GLY B 1 131 ? -1.861 10.615 16.131 1.00 18.60 131 GLY B CA 1
ATOM 2845 C C . GLY B 1 131 ? -2.199 11.046 14.718 1.00 21.51 131 GLY B C 1
ATOM 2846 O O . GLY B 1 131 ? -3.200 11.716 14.488 1.00 23.82 131 GLY B O 1
ATOM 2847 N N . GLY B 1 132 ? -1.367 10.666 13.758 1.00 19.61 132 GLY B N 1
ATOM 2848 C CA . GLY B 1 132 ? -1.611 11.077 12.391 1.00 18.95 132 GLY B CA 1
ATOM 2849 C C . GLY B 1 132 ? -0.623 10.510 11.401 1.00 16.63 132 GLY B C 1
ATOM 2850 O O . GLY B 1 132 ? 0.284 9.760 11.764 1.00 19.26 132 GLY B O 1
ATOM 2851 N N . LYS B 1 133 ? -0.811 10.874 10.139 1.00 17.00 133 LYS B N 1
ATOM 2852 C CA . LYS B 1 133 ? 0.044 10.389 9.070 1.00 16.47 133 LYS B CA 1
ATOM 2853 C C . LYS B 1 133 ? 0.670 11.549 8.318 1.00 16.49 133 LYS B C 1
ATOM 2854 O O . LYS B 1 133 ? -0.020 12.470 7.866 1.00 15.98 133 LYS B O 1
ATOM 2860 N N . ILE B 1 134 ? 1.992 11.505 8.211 1.00 15.08 134 ILE B N 1
ATOM 2861 C CA . ILE B 1 134 ? 2.735 12.429 7.376 1.00 16.04 134 ILE B CA 1
ATOM 2862 C C . ILE B 1 134 ? 3.245 11.667 6.160 1.00 16.98 134 ILE B C 1
ATOM 2863 O O . ILE B 1 134 ? 3.855 10.606 6.297 1.00 17.61 134 ILE B O 1
ATOM 2868 N N . ILE B 1 135 ? 2.972 12.202 4.976 1.00 16.62 135 ILE B N 1
ATOM 2869 C CA . ILE B 1 135 ? 3.310 11.527 3.723 1.00 15.63 135 ILE B CA 1
ATOM 2870 C C . ILE B 1 135 ? 4.102 12.477 2.835 1.00 14.69 135 ILE B C 1
ATOM 2871 O O . ILE B 1 135 ? 3.607 13.535 2.463 1.00 16.84 135 ILE B O 1
ATOM 2876 N N . ASN B 1 136 ? 5.331 12.096 2.495 1.00 15.54 136 ASN B N 1
ATOM 2877 C CA . ASN B 1 136 ? 6.238 12.977 1.758 1.00 13.45 136 ASN B CA 1
ATOM 2878 C C . ASN B 1 136 ? 6.499 12.540 0.321 1.00 15.82 136 ASN B C 1
ATOM 2879 O O . ASN B 1 136 ? 6.706 11.359 0.053 1.00 19.94 136 ASN B O 1
ATOM 2884 N N . ALA B 1 137 ? 6.502 13.496 -0.599 1.00 16.63 137 ALA B N 1
ATOM 2885 C CA . ALA B 1 137 ? 6.871 13.208 -1.979 1.00 18.28 137 ALA B CA 1
ATOM 2886 C C . ALA B 1 137 ? 8.380 13.143 -2.113 1.00 18.53 137 ALA B C 1
ATOM 2887 O O . ALA B 1 137 ? 9.064 14.164 -2.008 1.00 20.39 137 ALA B O 1
ATOM 2889 N N . ALA B 1 138 ? 8.907 11.945 -2.326 1.00 17.00 138 ALA B N 1
ATOM 2890 C CA . ALA B 1 138 ? 10.303 11.821 -2.704 1.00 18.15 138 ALA B CA 1
ATOM 2891 C C . ALA B 1 138 ? 10.351 11.669 -4.220 1.00 22.48 138 ALA B C 1
ATOM 2892 O O . ALA B 1 138 ? 9.689 12.420 -4.940 1.00 24.31 138 ALA B O 1
ATOM 2894 N N . SER B 1 139 ? 11.110 10.692 -4.700 1.00 21.94 139 SER B N 1
ATOM 2895 C CA . SER B 1 139 ? 11.313 10.506 -6.132 1.00 18.90 139 SER B CA 1
ATOM 2896 C C . SER B 1 139 ? 12.167 9.278 -6.354 1.00 20.46 139 SER B C 1
ATOM 2897 O O . SER B 1 139 ? 12.877 8.849 -5.449 1.00 20.17 139 SER B O 1
ATOM 2900 N N . ILE B 1 140 ? 12.113 8.718 -7.558 1.00 18.86 140 ILE B N 1
ATOM 2901 C CA . ILE B 1 140 ? 13.076 7.692 -7.936 1.00 19.01 140 ILE B CA 1
ATOM 2902 C C . ILE B 1 140 ? 14.492 8.276 -7.825 1.00 17.85 140 ILE B C 1
ATOM 2903 O O . ILE B 1 140 ? 15.451 7.557 -7.545 1.00 20.53 140 ILE B O 1
ATOM 2908 N N . ALA B 1 141 ? 14.599 9.592 -7.999 1.00 20.14 141 ALA B N 1
ATOM 2909 C CA . ALA B 1 141 ? 15.870 10.301 -7.890 1.00 18.89 141 ALA B CA 1
ATOM 2910 C C . ALA B 1 141 ? 16.360 10.398 -6.447 1.00 20.14 141 ALA B C 1
ATOM 2911 O O . ALA B 1 141 ? 17.479 10.849 -6.198 1.00 20.45 141 ALA B O 1
ATOM 2913 N N . ALA B 1 142 ? 15.516 9.988 -5.504 1.00 19.44 142 ALA B N 1
ATOM 2914 C CA . ALA B 1 142 ? 15.910 9.887 -4.101 1.00 18.68 142 ALA B CA 1
ATOM 2915 C C . ALA B 1 142 ? 16.564 8.542 -3.799 1.00 20.04 142 ALA B C 1
ATOM 2916 O O . ALA B 1 142 ? 17.120 8.343 -2.719 1.00 19.58 142 ALA B O 1
ATOM 2918 N N . ILE B 1 143 ? 16.478 7.616 -4.750 1.00 19.81 143 ILE B N 1
ATOM 2919 C CA . ILE B 1 143 ? 16.974 6.259 -4.540 1.00 19.26 143 ILE B CA 1
ATOM 2920 C C . ILE B 1 143 ? 18.237 6.020 -5.366 1.00 19.90 143 ILE B C 1
ATOM 2921 O O . ILE B 1 143 ? 19.187 5.382 -4.903 1.00 23.21 143 ILE B O 1
ATOM 2926 N N . GLN B 1 144 ? 18.232 6.533 -6.592 1.00 19.19 144 GLN B N 1
ATOM 2927 C CA . GLN B 1 144 ? 19.420 6.555 -7.440 1.00 23.36 144 GLN B CA 1
ATOM 2928 C C . GLN B 1 144 ? 19.552 7.947 -8.043 1.00 31.88 144 GLN B C 1
ATOM 2929 O O . GLN B 1 144 ? 18.631 8.423 -8.705 1.00 27.02 144 GLN B O 1
ATOM 2935 N N . GLY B 1 145 ? 20.685 8.601 -7.807 1.00 24.33 145 GLY B N 1
ATOM 2936 C CA . GLY B 1 145 ? 20.907 9.944 -8.318 1.00 29.68 145 GLY B CA 1
ATOM 2937 C C . GLY B 1 145 ? 20.766 10.031 -9.826 1.00 29.51 145 GLY B C 1
ATOM 2938 O O . GLY B 1 145 ? 21.321 9.207 -10.555 1.00 31.17 145 GLY B O 1
ATOM 2939 N N . PHE B 1 146 ? 20.018 11.031 -10.287 1.00 25.76 146 PHE B N 1
ATOM 2940 C CA . PHE B 1 146 ? 19.724 11.209 -11.709 1.00 34.04 146 PHE B CA 1
ATOM 2941 C C . PHE B 1 146 ? 20.603 12.277 -12.350 1.00 47.06 146 PHE B C 1
ATOM 2942 O O . PHE B 1 146 ? 20.691 13.396 -11.846 1.00 40.66 146 PHE B O 1
ATOM 2950 N N . PRO B 1 147 ? 21.243 11.936 -13.479 1.00 48.10 147 PRO B N 1
ATOM 2951 C CA . PRO B 1 147 ? 22.091 12.870 -14.229 1.00 53.13 147 PRO B CA 1
ATOM 2952 C C . PRO B 1 147 ? 21.342 14.141 -14.625 1.00 45.61 147 PRO B C 1
ATOM 2953 O O . PRO B 1 147 ? 20.127 14.091 -14.806 1.00 52.45 147 PRO B O 1
ATOM 2957 N N . ILE B 1 148 ? 22.067 15.256 -14.717 1.00 36.24 148 ILE B N 1
ATOM 2958 C CA . ILE B 1 148 ? 21.549 16.573 -15.124 1.00 34.40 148 ILE B CA 1
ATOM 2959 C C . ILE B 1 148 ? 20.386 17.092 -14.258 1.00 61.78 148 ILE B C 1
ATOM 2960 O O . ILE B 1 148 ? 19.920 18.218 -14.440 1.00 39.24 148 ILE B O 1
ATOM 2965 N N . LEU B 1 149 ? 19.938 16.282 -13.305 1.00 44.32 149 LEU B N 1
ATOM 2966 C CA . LEU B 1 149 ? 19.000 16.732 -12.282 1.00 34.13 149 LEU B CA 1
ATOM 2967 C C . LEU B 1 149 ? 19.678 16.642 -10.922 1.00 27.55 149 LEU B C 1
ATOM 2968 O O . LEU B 1 149 ? 19.118 16.097 -9.969 1.00 28.91 149 LEU B O 1
ATOM 2973 N N . SER B 1 150 ? 20.891 17.181 -10.840 1.00 27.87 150 SER B N 1
ATOM 2974 C CA . SER B 1 150 ? 21.734 16.984 -9.668 1.00 23.17 150 SER B CA 1
ATOM 2975 C C . SER B 1 150 ? 21.165 17.645 -8.418 1.00 21.55 150 SER B C 1
ATOM 2976 O O . SER B 1 150 ? 21.038 16.999 -7.380 1.00 20.76 150 SER B O 1
ATOM 2979 N N . ALA B 1 151 ? 20.822 18.925 -8.512 1.00 22.39 151 ALA B N 1
ATOM 2980 C CA . ALA B 1 151 ? 20.264 19.634 -7.366 1.00 21.04 151 ALA B CA 1
ATOM 2981 C C . ALA B 1 151 ? 18.970 18.969 -6.897 1.00 18.49 151 ALA B C 1
ATOM 2982 O O . ALA B 1 151 ? 18.786 18.713 -5.705 1.00 19.78 151 ALA B O 1
ATOM 2984 N N . TYR B 1 152 ? 18.083 18.694 -7.849 1.00 19.22 152 TYR B N 1
ATOM 2985 C CA . TYR B 1 152 ? 16.828 18.005 -7.572 1.00 18.37 152 TYR B CA 1
ATOM 2986 C C . TYR B 1 152 ? 17.046 16.682 -6.850 1.00 19.35 152 TYR B C 1
ATOM 2987 O O . TYR B 1 152 ? 16.432 16.429 -5.811 1.00 19.66 152 TYR B O 1
ATOM 2996 N N . SER B 1 153 ? 17.924 15.844 -7.402 1.00 20.51 153 SER B N 1
ATOM 2997 C CA . SER B 1 153 ? 18.201 14.536 -6.820 1.00 18.97 153 SER B CA 1
ATOM 2998 C C . SER B 1 153 ? 18.635 14.667 -5.370 1.00 16.64 153 SER B C 1
ATOM 2999 O O . SER B 1 153 ? 18.158 13.939 -4.503 1.00 18.40 153 SER B O 1
ATOM 3002 N N . THR B 1 154 ? 19.538 15.604 -5.103 1.00 18.20 154 THR B N 1
ATOM 3003 C CA . THR B 1 154 ? 20.040 15.748 -3.745 1.00 17.96 154 THR B CA 1
ATOM 3004 C C . THR B 1 154 ? 18.925 16.202 -2.791 1.00 17.20 154 THR B C 1
ATOM 3005 O O . THR B 1 154 ? 18.886 15.762 -1.642 1.00 17.33 154 THR B O 1
ATOM 3009 N N . THR B 1 155 ? 17.996 17.041 -3.254 1.00 17.11 155 THR B N 1
ATOM 3010 C CA . THR B 1 155 ? 16.901 17.446 -2.371 1.00 17.83 155 THR B CA 1
ATOM 3011 C C . THR B 1 155 ? 15.998 16.263 -2.048 1.00 15.60 155 THR B C 1
ATOM 3012 O O . THR B 1 155 ? 15.494 16.153 -0.935 1.00 17.46 155 THR B O 1
ATOM 3016 N N . LYS B 1 156 ? 15.807 15.369 -3.012 1.00 16.58 156 LYS B N 1
ATOM 3017 C CA . LYS B 1 156 ? 14.918 14.234 -2.799 1.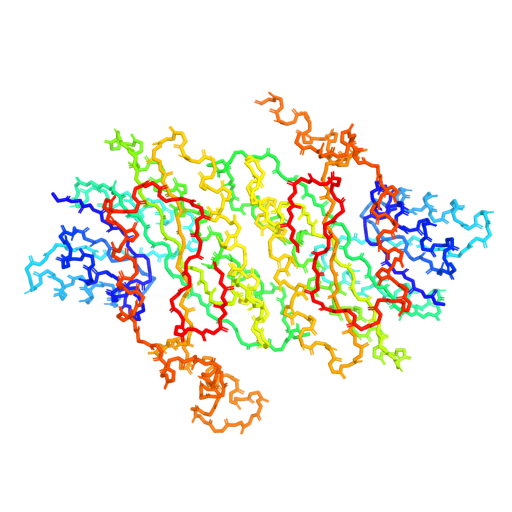00 15.85 156 LYS B CA 1
ATOM 3018 C C . LYS B 1 156 ? 15.559 13.176 -1.897 1.00 16.73 156 LYS B C 1
ATOM 3019 O O . LYS B 1 156 ? 14.866 12.534 -1.103 1.00 19.48 156 LYS B O 1
ATOM 3025 N N . PHE B 1 157 ? 16.875 13.005 -2.007 1.00 16.27 157 PHE B N 1
ATOM 3026 C CA . PHE B 1 157 ? 17.614 12.196 -1.040 1.00 14.50 157 PHE B CA 1
ATOM 3027 C C . PHE B 1 157 ? 17.413 12.749 0.369 1.00 16.94 157 PHE B C 1
ATOM 3028 O O . PHE B 1 157 ? 17.213 11.991 1.317 1.00 17.32 157 PHE B O 1
ATOM 3036 N N . ALA B 1 158 ? 17.461 14.073 0.505 1.00 16.89 158 ALA B N 1
ATOM 3037 C CA . ALA B 1 158 ? 17.290 14.696 1.813 1.00 14.63 158 ALA B CA 1
ATOM 3038 C C . ALA B 1 158 ? 15.898 14.405 2.370 1.00 15.44 158 ALA B C 1
ATOM 3039 O O . ALA B 1 158 ? 15.745 14.126 3.560 1.00 15.68 158 ALA B O 1
ATOM 3041 N N . VAL B 1 159 ? 14.890 14.448 1.501 1.00 16.06 159 VAL B N 1
ATOM 3042 C CA . VAL B 1 159 ? 13.517 14.151 1.910 1.00 18.32 159 VAL B CA 1
ATOM 3043 C C . VAL B 1 159 ? 13.387 12.694 2.374 1.00 17.28 159 VAL B C 1
ATOM 3044 O O . VAL B 1 159 ? 12.718 12.402 3.367 1.00 17.06 159 VAL B O 1
ATOM 3048 N N . ARG B 1 160 ? 14.034 11.787 1.649 1.00 15.43 160 ARG B N 1
ATOM 3049 C CA . ARG B 1 160 ? 14.106 10.385 2.040 1.00 15.90 160 ARG B CA 1
ATOM 3050 C C . ARG B 1 160 ? 14.710 10.234 3.438 1.00 17.59 160 ARG B C 1
ATOM 3051 O O . ARG B 1 160 ? 14.162 9.530 4.289 1.00 17.72 160 ARG B O 1
ATOM 3059 N N . GLY B 1 161 ? 15.839 10.903 3.669 1.00 17.74 161 GLY B N 1
ATOM 3060 C CA . GLY B 1 161 ? 16.457 10.917 4.983 1.00 16.70 161 GLY B CA 1
ATOM 3061 C C . GLY B 1 161 ? 15.551 11.497 6.053 1.00 17.56 161 GLY B C 1
ATOM 3062 O O . GLY B 1 161 ? 15.466 10.969 7.164 1.00 18.47 161 GLY B O 1
ATOM 3063 N N . LEU B 1 162 ? 14.869 12.586 5.716 1.00 17.77 162 LEU B N 1
ATOM 3064 C CA . LEU B 1 162 ? 13.944 13.228 6.648 1.00 15.73 162 LEU B CA 1
ATOM 3065 C C . LEU B 1 162 ? 12.801 12.300 7.028 1.00 18.69 162 LEU B C 1
ATOM 3066 O O . LEU B 1 162 ? 12.387 12.249 8.185 1.00 16.99 162 LEU B O 1
ATOM 3071 N N . THR B 1 163 ? 12.289 11.569 6.044 1.00 15.88 163 THR B N 1
ATOM 3072 C CA . THR B 1 163 ? 11.224 10.608 6.291 1.00 17.76 163 THR B CA 1
ATOM 3073 C C . THR B 1 163 ? 11.664 9.565 7.320 1.00 17.54 163 THR B C 1
ATOM 3074 O O . THR B 1 163 ? 10.917 9.235 8.241 1.00 18.06 163 THR B O 1
ATOM 3078 N N . GLN B 1 164 ? 12.892 9.078 7.190 1.00 19.36 164 GLN B N 1
ATOM 3079 C CA . GLN B 1 164 ? 13.425 8.103 8.137 1.00 21.54 164 GLN B CA 1
ATOM 3080 C C . GLN B 1 164 ? 13.600 8.669 9.544 1.00 21.09 164 GLN B C 1
ATOM 3081 O O . GLN B 1 164 ? 13.129 8.078 10.517 1.00 21.56 164 GLN B O 1
ATOM 3087 N N . THR B 1 165 ? 14.296 9.798 9.654 1.00 19.63 165 THR B N 1
ATOM 3088 C CA . THR B 1 165 ? 14.618 10.346 10.966 1.00 16.72 165 THR B CA 1
ATOM 3089 C C . THR B 1 165 ? 13.340 10.826 11.669 1.00 18.39 165 THR B C 1
ATOM 3090 O O . THR B 1 165 ? 13.159 10.582 12.867 1.00 21.76 165 THR B O 1
ATOM 3094 N N . ALA B 1 166 ? 12.437 11.462 10.926 1.00 18.00 166 ALA B N 1
ATOM 3095 C CA . ALA B 1 166 ? 11.187 11.941 11.512 1.00 18.09 166 ALA B CA 1
ATOM 3096 C C . ALA B 1 166 ? 10.326 10.776 11.994 1.00 18.54 166 ALA B C 1
ATOM 3097 O O . ALA B 1 166 ? 9.682 10.861 13.039 1.00 18.30 166 ALA B O 1
ATOM 3099 N N . ALA B 1 167 ? 10.312 9.688 11.231 1.00 16.56 167 ALA B N 1
ATOM 3100 C CA . ALA B 1 167 ? 9.559 8.504 11.637 1.00 16.80 167 ALA B CA 1
ATOM 3101 C C . ALA B 1 167 ? 10.064 7.964 12.970 1.00 17.34 167 ALA B C 1
ATOM 3102 O O . ALA B 1 167 ? 9.276 7.609 13.845 1.00 19.13 167 ALA B O 1
ATOM 3104 N N . ARG B 1 168 ? 11.383 7.905 13.121 1.00 20.07 168 ARG B N 1
ATOM 3105 C CA . ARG B 1 168 ? 11.982 7.414 14.354 1.00 21.30 168 ARG B CA 1
ATOM 3106 C C . ARG B 1 168 ? 11.577 8.291 15.539 1.00 20.66 168 ARG B C 1
ATOM 3107 O O . ARG B 1 168 ? 11.191 7.793 16.598 1.00 24.92 168 ARG B O 1
ATOM 3115 N N . ASP B 1 169 ? 11.644 9.601 15.337 1.00 19.70 169 ASP B N 1
ATOM 3116 C CA . ASP B 1 169 ? 11.384 10.556 16.411 1.00 24.66 169 ASP B CA 1
ATOM 3117 C C . ASP B 1 169 ? 9.911 10.667 16.786 1.00 25.83 169 ASP B C 1
ATOM 3118 O O . ASP B 1 169 ? 9.588 10.911 17.949 1.00 26.08 169 ASP B O 1
ATOM 3123 N N . LEU B 1 170 ? 9.020 10.488 15.815 1.00 18.23 170 LEU B N 1
ATOM 3124 C CA . LEU B 1 170 ? 7.601 10.756 16.044 1.00 17.09 170 LEU B CA 1
ATOM 3125 C C . LEU B 1 170 ? 6.769 9.512 16.329 1.00 20.10 170 LEU B C 1
ATOM 3126 O O . LEU B 1 170 ? 5.621 9.617 16.752 1.00 20.71 170 LEU B O 1
ATOM 3131 N N . ALA B 1 171 ? 7.348 8.338 16.103 1.00 20.26 171 ALA B N 1
ATOM 3132 C CA . ALA B 1 171 ? 6.644 7.083 16.346 1.00 18.97 171 ALA B CA 1
ATOM 3133 C C . ALA B 1 171 ? 6.028 6.954 17.752 1.00 24.51 171 ALA B C 1
ATOM 3134 O O . ALA B 1 171 ? 4.901 6.469 17.874 1.00 23.81 171 ALA B O 1
ATOM 3136 N N . PRO B 1 172 ? 6.746 7.383 18.814 1.00 23.93 172 PRO B N 1
ATOM 3137 C CA . PRO B 1 172 ? 6.117 7.258 20.138 1.00 28.01 172 PRO B CA 1
ATOM 3138 C C . PRO B 1 172 ? 4.839 8.081 20.306 1.00 32.19 172 PRO B C 1
ATOM 3139 O O . PRO B 1 172 ? 4.060 7.808 21.219 1.00 30.77 172 PRO B O 1
ATOM 3143 N N . LEU B 1 173 ? 4.630 9.069 19.442 1.00 27.41 173 LEU B N 1
ATOM 3144 C CA . LEU B 1 173 ? 3.427 9.895 19.497 1.00 25.15 173 LEU B CA 1
ATOM 3145 C C . LEU B 1 173 ? 2.279 9.294 18.689 1.00 29.48 173 LEU B C 1
ATOM 3146 O O . LEU B 1 173 ? 1.183 9.856 18.632 1.00 27.54 173 LEU B O 1
ATOM 3151 N N . GLY B 1 174 ? 2.529 8.150 18.064 1.00 23.59 174 GLY B N 1
ATOM 3152 C CA . GLY B 1 174 ? 1.538 7.530 17.205 1.00 21.78 174 GLY B CA 1
ATOM 3153 C C . GLY B 1 174 ? 1.413 8.281 15.894 1.00 20.84 174 GLY B C 1
ATOM 3154 O O . GLY B 1 174 ? 0.362 8.275 15.249 1.00 21.71 174 GLY B O 1
ATOM 3155 N N . ILE B 1 175 ? 2.499 8.938 15.504 1.00 18.35 175 ILE B N 1
ATOM 3156 C CA . ILE B 1 175 ? 2.552 9.653 14.240 1.00 15.76 175 ILE B CA 1
ATOM 3157 C C . ILE B 1 175 ? 3.537 8.958 13.310 1.00 17.77 175 ILE B C 1
ATOM 3158 O O . ILE B 1 175 ? 4.697 8.752 13.670 1.00 21.07 175 ILE B O 1
ATOM 3163 N N . THR B 1 176 ? 3.070 8.574 12.127 1.00 18.43 176 THR B N 1
ATOM 3164 C CA . THR B 1 176 ? 3.943 7.902 11.173 1.00 17.91 176 THR B CA 1
ATOM 3165 C C . THR B 1 176 ? 4.384 8.842 10.065 1.00 15.70 176 THR B C 1
ATOM 3166 O O . THR B 1 176 ? 3.720 9.836 9.765 1.00 17.08 176 THR B O 1
ATOM 3170 N N . VAL B 1 177 ? 5.526 8.524 9.469 1.00 16.15 177 VAL B N 1
ATOM 3171 C CA . VAL B 1 177 ? 6.057 9.302 8.361 1.00 15.49 177 VAL B CA 1
ATOM 3172 C C . VAL B 1 177 ? 6.526 8.347 7.269 1.00 16.76 177 VAL B C 1
ATOM 3173 O O . VAL B 1 177 ? 7.449 7.562 7.478 1.00 17.91 177 VAL B O 1
ATOM 3177 N N . ASN B 1 178 ? 5.871 8.400 6.114 1.00 15.95 178 ASN B N 1
ATOM 3178 C CA . ASN B 1 178 ? 6.290 7.601 4.972 1.00 15.25 178 ASN B CA 1
ATOM 3179 C C . ASN B 1 178 ? 6.410 8.473 3.735 1.00 18.30 178 ASN B C 1
ATOM 3180 O O . ASN B 1 178 ? 5.948 9.611 3.724 1.00 17.49 178 ASN B O 1
ATOM 3185 N N . GLY B 1 179 ? 7.039 7.945 2.693 1.00 18.13 179 GLY B N 1
ATOM 3186 C CA . GLY B 1 179 ? 7.168 8.690 1.458 1.00 16.69 179 GLY B CA 1
ATOM 3187 C C . GLY B 1 179 ? 6.794 7.894 0.227 1.00 19.85 179 GLY B C 1
ATOM 3188 O O . GLY B 1 179 ? 6.730 6.664 0.264 1.00 20.95 179 GLY B O 1
ATOM 3189 N N . TYR B 1 180 ? 6.531 8.602 -0.865 1.00 17.49 180 TYR B N 1
ATOM 3190 C CA . TYR B 1 180 ? 6.289 7.945 -2.143 1.00 16.58 180 TYR B CA 1
ATOM 3191 C C . TYR B 1 180 ? 7.298 8.410 -3.178 1.00 20.92 180 TYR B C 1
ATOM 3192 O O . TYR B 1 180 ? 7.708 9.573 -3.187 1.00 17.46 180 TYR B O 1
ATOM 3201 N N . CYS B 1 181 ? 7.715 7.483 -4.035 1.00 17.12 181 CYS B N 1
ATOM 3202 C CA . CYS B 1 181 ? 8.726 7.773 -5.042 1.00 16.86 181 CYS B CA 1
ATOM 3203 C C . CYS B 1 181 ? 8.185 7.495 -6.430 1.00 19.59 181 CYS B C 1
ATOM 3204 O O . CYS B 1 181 ? 8.259 6.360 -6.909 1.00 23.20 181 CYS B O 1
ATOM 3207 N N . PRO B 1 182 ? 7.626 8.524 -7.074 1.00 21.97 182 PRO B N 1
ATOM 3208 C CA . PRO B 1 182 ? 7.159 8.397 -8.456 1.00 24.12 182 PRO B CA 1
ATOM 3209 C C . PRO B 1 182 ? 8.327 8.193 -9.411 1.00 22.74 182 PRO B C 1
ATOM 3210 O O . PRO B 1 182 ? 9.467 8.536 -9.081 1.00 23.17 182 PRO B O 1
ATOM 3214 N N . GLY B 1 183 ? 8.041 7.629 -10.577 1.00 23.53 183 GLY B N 1
ATOM 3215 C CA . GLY B 1 183 ? 9.058 7.439 -11.591 1.00 25.04 183 GLY B CA 1
ATOM 3216 C C . GLY B 1 183 ? 9.042 8.594 -12.567 1.00 26.91 183 GLY B C 1
ATOM 3217 O O . GLY B 1 183 ? 9.347 9.732 -12.208 1.00 33.81 183 GLY B O 1
ATOM 3218 N N . ILE B 1 184 ? 8.688 8.299 -13.811 1.00 36.71 184 ILE B N 1
ATOM 3219 C CA . ILE B 1 184 ? 8.560 9.327 -14.831 1.00 28.63 184 ILE B CA 1
ATOM 3220 C C . ILE B 1 184 ? 7.082 9.565 -15.100 1.00 30.32 184 ILE B C 1
ATOM 3221 O O . ILE B 1 184 ? 6.431 8.762 -15.768 1.00 31.28 184 ILE B O 1
ATOM 3226 N N . VAL B 1 185 ? 6.554 10.659 -14.559 1.00 29.38 185 VAL B N 1
ATOM 3227 C CA . VAL B 1 185 ? 5.128 10.951 -14.658 1.00 25.85 185 VAL B CA 1
ATOM 3228 C C . VAL B 1 185 ? 4.859 12.132 -15.582 1.00 36.25 185 VAL B C 1
ATOM 3229 O O . VAL B 1 185 ? 5.431 13.209 -15.410 1.00 33.72 185 VAL B O 1
ATOM 3233 N N . GLY B 1 186 ? 3.978 11.927 -16.555 1.00 47.72 186 GLY B N 1
ATOM 3234 C CA . GLY B 1 186 ? 3.641 12.965 -17.512 1.00 42.85 186 GLY B CA 1
ATOM 3235 C C . GLY B 1 186 ? 2.858 14.114 -16.905 1.00 61.24 186 GLY B C 1
ATOM 3236 O O . GLY B 1 186 ? 1.651 14.234 -17.116 1.00 54.41 186 GLY B O 1
ATOM 3237 N N . THR B 1 187 ? 3.549 14.960 -16.147 1.00 39.66 187 THR B N 1
ATOM 3238 C CA . THR B 1 187 ? 2.935 16.144 -15.555 1.00 35.67 187 THR B CA 1
ATOM 3239 C C . THR B 1 187 ? 3.577 17.415 -16.090 1.00 54.50 187 THR B C 1
ATOM 3240 O O . THR B 1 187 ? 4.431 17.366 -16.977 1.00 39.86 187 THR B O 1
ATOM 3244 N N . GLY B 1 188 ? 3.173 18.550 -15.529 1.00 34.52 188 GLY B N 1
ATOM 3245 C CA . GLY B 1 188 ? 3.746 19.831 -15.894 1.00 35.99 188 GLY B CA 1
ATOM 3246 C C . GLY B 1 188 ? 5.226 19.917 -15.569 1.00 56.83 188 GLY B C 1
ATOM 3247 O O . GLY B 1 188 ? 5.973 20.618 -16.250 1.00 37.70 188 GLY B O 1
ATOM 3248 N N . MET B 1 189 ? 5.651 19.202 -14.529 1.00 39.46 189 MET B N 1
ATOM 3249 C CA . MET B 1 189 ? 7.058 19.188 -14.143 1.00 50.35 189 MET B CA 1
ATOM 3250 C C . MET B 1 189 ? 7.915 18.569 -15.239 1.00 43.12 189 MET B C 1
ATOM 3251 O O . MET B 1 189 ? 8.955 19.117 -15.604 1.00 41.43 189 MET B O 1
ATOM 3256 N N . TRP B 1 190 ? 7.475 17.432 -15.768 1.00 40.32 190 TRP B N 1
ATOM 3257 C CA . TRP B 1 190 ? 8.202 16.779 -16.850 1.00 47.29 190 TRP B CA 1
ATOM 3258 C C . TRP B 1 190 ? 7.908 17.437 -18.193 1.00 61.85 190 TRP B C 1
ATOM 3259 O O . TRP B 1 190 ? 8.559 17.138 -19.191 1.00 54.00 190 TRP B O 1
ATOM 3270 N N . GLU B 1 191 ? 6.929 18.335 -18.213 1.00 72.49 191 GLU B N 1
ATOM 3271 C CA . GLU B 1 191 ? 6.673 19.151 -19.394 1.00 70.30 191 GLU B CA 1
ATOM 3272 C C . GLU B 1 191 ? 7.510 20.425 -19.332 1.00 83.38 191 GLU B C 1
ATOM 3273 O O . GLU B 1 191 ? 7.276 21.377 -20.077 1.00 89.36 191 GLU B O 1
ATOM 3279 N N . GLN B 1 192 ? 8.477 20.427 -18.418 1.00 78.20 192 GLN B N 1
ATOM 3280 C CA . GLN B 1 192 ? 9.485 21.475 -18.341 1.00 43.68 192 GLN B CA 1
ATOM 3281 C C . GLN B 1 192 ? 10.863 20.824 -18.383 1.00 64.66 192 GLN B C 1
ATOM 3282 O O . GLN B 1 192 ? 11.788 21.343 -19.013 1.00 82.09 192 GLN B O 1
ATOM 3288 N N . ILE B 1 193 ? 10.980 19.676 -17.717 1.00 50.08 193 ILE B N 1
ATOM 3289 C CA . ILE B 1 193 ? 12.186 18.860 -17.780 1.00 73.26 193 ILE B CA 1
ATOM 3290 C C . ILE B 1 193 ? 12.444 18.427 -19.220 1.00 91.45 193 ILE B C 1
ATOM 3291 O O . ILE B 1 193 ? 13.589 18.421 -19.678 1.00 68.89 193 ILE B O 1
ATOM 3296 N N . ASP B 1 194 ? 11.370 18.075 -19.923 1.00 77.59 194 ASP B N 1
ATOM 3297 C CA . ASP B 1 194 ? 11.438 17.742 -21.340 1.00 78.74 194 ASP B CA 1
ATOM 3298 C C . ASP B 1 194 ? 12.102 18.842 -22.167 1.00 88.47 194 ASP B C 1
ATOM 3299 O O . ASP B 1 194 ? 12.985 18.574 -22.979 1.00 65.26 194 ASP B O 1
ATOM 3304 N N . ALA B 1 195 ? 11.661 20.079 -21.964 1.00 77.94 195 ALA B N 1
ATOM 3305 C CA . ALA B 1 195 ? 12.135 21.206 -22.765 1.00 72.85 195 ALA B CA 1
ATOM 3306 C C . ALA B 1 195 ? 13.564 21.615 -22.415 1.00 84.56 195 ALA B C 1
ATOM 3307 O O . ALA B 1 195 ? 14.313 22.083 -23.274 1.00 79.36 195 ALA B O 1
ATOM 3309 N N . GLU B 1 196 ? 13.945 21.425 -21.157 1.00 58.80 196 GLU B N 1
ATOM 3310 C CA . GLU B 1 196 ? 15.272 21.823 -20.696 1.00 95.44 196 GLU B CA 1
ATOM 3311 C C . GLU B 1 196 ? 16.309 20.748 -21.008 1.00 73.07 196 GLU B C 1
ATOM 3312 O O . GLU B 1 196 ? 17.478 21.053 -21.248 1.00 62.65 196 GLU B O 1
ATOM 3318 N N . LEU B 1 197 ? 15.871 19.492 -21.000 1.00 70.08 197 LEU B N 1
ATOM 3319 C CA . LEU B 1 197 ? 16.735 18.370 -21.354 1.00 83.28 197 LEU B CA 1
ATOM 3320 C C . LEU B 1 197 ? 17.182 18.471 -22.806 1.00 83.64 197 LEU B C 1
ATOM 3321 O O . LEU B 1 197 ? 18.321 18.145 -23.141 1.00 73.24 197 LEU B O 1
ATOM 3326 N N . SER B 1 198 ? 16.273 18.926 -23.662 1.00 68.65 198 SER B N 1
ATOM 3327 C CA . SER B 1 198 ? 16.545 19.052 -25.088 1.00 103.24 198 SER B CA 1
ATOM 3328 C C . SER B 1 198 ? 17.667 20.050 -25.360 1.00 108.69 198 SER B C 1
ATOM 3329 O O . SER B 1 198 ? 18.591 19.767 -26.123 1.00 100.44 198 SER B O 1
ATOM 3332 N N . LYS B 1 199 ? 17.580 21.216 -24.729 1.00 101.34 199 LYS B N 1
ATOM 3333 C CA . LYS B 1 199 ? 18.578 22.263 -24.912 1.00 67.29 199 LYS B CA 1
ATOM 3334 C C . LYS B 1 199 ? 19.850 21.961 -24.127 1.00 62.41 199 LYS B C 1
ATOM 3335 O O . LYS B 1 199 ? 20.927 22.458 -24.457 1.00 54.52 199 LYS B O 1
ATOM 3341 N N . SER B 1 215 ? 13.534 1.792 -19.962 1.00 40.37 215 SER B N 1
ATOM 3342 C CA . SER B 1 215 ? 13.991 1.545 -18.599 1.00 60.10 215 SER B CA 1
ATOM 3343 C C . SER B 1 215 ? 12.851 1.047 -17.714 1.00 63.11 215 SER B C 1
ATOM 3344 O O . SER B 1 215 ? 13.063 0.254 -16.797 1.00 39.23 215 SER B O 1
ATOM 3347 N N . ILE B 1 216 ? 11.642 1.519 -17.994 1.00 40.93 216 ILE B N 1
ATOM 3348 C CA . ILE B 1 216 ? 10.470 1.121 -17.224 1.00 29.79 216 ILE B CA 1
ATOM 3349 C C . ILE B 1 216 ? 10.045 -0.301 -17.577 1.00 31.33 216 ILE B C 1
ATOM 3350 O O . ILE B 1 216 ? 9.651 -0.575 -18.710 1.00 35.81 216 ILE B O 1
ATOM 3355 N N . ALA B 1 217 ? 10.122 -1.197 -16.598 1.00 28.06 217 ALA B N 1
ATOM 3356 C CA . ALA B 1 217 ? 9.827 -2.611 -16.817 1.00 24.22 217 ALA B CA 1
ATOM 3357 C C . ALA B 1 217 ? 8.414 -2.836 -17.363 1.00 26.00 217 ALA B C 1
ATOM 3358 O O . ALA B 1 217 ? 8.224 -3.614 -18.297 1.00 29.34 217 ALA B O 1
ATOM 3360 N N . LEU B 1 218 ? 7.428 -2.146 -16.795 1.00 28.14 218 LEU B N 1
ATOM 3361 C CA . LEU B 1 218 ? 6.039 -2.323 -17.220 1.00 30.83 218 LEU B CA 1
ATOM 3362 C C . LEU B 1 218 ? 5.762 -1.706 -18.593 1.00 31.10 218 LEU B C 1
ATOM 3363 O O . LEU B 1 218 ? 4.672 -1.865 -19.143 1.00 33.80 218 LEU B O 1
ATOM 3368 N N . GLY B 1 219 ? 6.749 -1.002 -19.139 1.00 32.36 219 GLY B N 1
ATOM 3369 C CA . GLY B 1 219 ? 6.687 -0.537 -20.513 1.00 40.67 219 GLY B CA 1
ATOM 3370 C C . GLY B 1 219 ? 5.648 0.529 -20.803 1.00 42.42 219 GLY B C 1
ATOM 3371 O O . GLY B 1 219 ? 5.058 0.551 -21.884 1.00 48.32 219 GLY B O 1
ATOM 3372 N N . ARG B 1 220 ? 5.422 1.416 -19.840 1.00 45.98 220 ARG B N 1
ATOM 3373 C CA . ARG B 1 220 ? 4.563 2.576 -20.054 1.00 35.15 220 ARG B CA 1
ATOM 3374 C C . ARG B 1 220 ? 4.928 3.680 -19.069 1.00 50.36 220 ARG B C 1
ATOM 3375 O O . ARG B 1 220 ? 5.338 3.400 -17.942 1.00 34.44 220 ARG B O 1
ATOM 3383 N N . PRO B 1 221 ? 4.799 4.944 -19.499 1.00 46.15 221 PRO B N 1
ATOM 3384 C CA . PRO B 1 221 ? 5.039 6.068 -18.590 1.00 40.18 221 PRO B CA 1
ATOM 3385 C C . PRO B 1 221 ? 3.976 6.124 -17.499 1.00 32.85 221 PRO B C 1
ATOM 3386 O O . PRO B 1 221 ? 2.915 5.519 -17.646 1.00 34.42 221 PRO B O 1
ATOM 3390 N N . SER B 1 222 ? 4.262 6.841 -16.419 1.00 27.37 222 SER B N 1
ATOM 3391 C CA . SER B 1 222 ? 3.356 6.907 -15.280 1.00 40.98 222 SER B CA 1
ATOM 3392 C C . SER B 1 222 ? 2.307 8.007 -15.440 1.00 51.36 222 SER B C 1
ATOM 3393 O O . SER B 1 222 ? 2.567 9.040 -16.058 1.00 34.45 222 SER B O 1
ATOM 3396 N N . VAL B 1 223 ? 1.121 7.769 -14.887 1.00 27.71 223 VAL B N 1
ATOM 3397 C CA . VAL B 1 223 ? 0.084 8.792 -14.802 1.00 25.04 223 VAL B CA 1
ATOM 3398 C C . VAL B 1 223 ? -0.104 9.168 -13.332 1.00 23.13 223 VAL B C 1
ATOM 3399 O O . VAL B 1 223 ? 0.180 8.360 -12.449 1.00 22.87 223 VAL B O 1
ATOM 3403 N N . PRO B 1 224 ? -0.564 10.401 -13.061 1.00 25.69 224 PRO B N 1
ATOM 3404 C CA . PRO B 1 224 ? -0.719 10.843 -11.669 1.00 21.69 224 PRO B CA 1
ATOM 3405 C C . PRO B 1 224 ? -1.540 9.884 -10.802 1.00 22.89 224 PRO B C 1
ATOM 3406 O O . PRO B 1 224 ? -1.253 9.747 -9.614 1.00 21.39 224 PRO B O 1
ATOM 3410 N N . GLU B 1 225 ? -2.527 9.217 -11.391 1.00 20.91 225 GLU B N 1
ATOM 3411 C CA . GLU B 1 225 ? -3.373 8.290 -10.647 1.00 24.38 225 GLU B CA 1
ATOM 3412 C C . GLU B 1 225 ? -2.588 7.091 -10.099 1.00 20.42 225 GLU B C 1
ATOM 3413 O O . GLU B 1 225 ? -2.994 6.486 -9.104 1.00 21.52 225 GLU B O 1
ATOM 3419 N N . ASP B 1 226 ? -1.470 6.755 -10.741 1.00 18.91 226 ASP B N 1
ATOM 3420 C CA . ASP B 1 226 ? -0.605 5.683 -10.248 1.00 20.77 226 ASP B CA 1
ATOM 3421 C C . ASP B 1 226 ? -0.131 6.010 -8.844 1.00 20.39 226 ASP B C 1
ATOM 3422 O O . ASP B 1 226 ? -0.150 5.168 -7.946 1.00 23.55 226 ASP B O 1
ATOM 3427 N N . VAL B 1 227 ? 0.304 7.251 -8.674 1.00 19.26 227 VAL B N 1
ATOM 3428 C CA . VAL B 1 227 ? 0.829 7.705 -7.400 1.00 19.86 227 VAL B CA 1
ATOM 3429 C C . VAL B 1 227 ? -0.297 7.827 -6.382 1.00 16.64 227 VAL B C 1
ATOM 3430 O O . VAL B 1 227 ? -0.132 7.454 -5.222 1.00 20.83 227 VAL B O 1
ATOM 3434 N N . ALA B 1 228 ? -1.447 8.327 -6.832 1.00 18.33 228 ALA B N 1
ATOM 3435 C CA . ALA B 1 228 ? -2.598 8.521 -5.957 1.00 17.06 228 ALA B CA 1
ATOM 3436 C C . ALA B 1 228 ? -3.021 7.225 -5.264 1.00 21.77 228 ALA B C 1
ATOM 3437 O O . ALA B 1 228 ? -3.411 7.235 -4.093 1.00 19.05 228 ALA B O 1
ATOM 3439 N N . GLY B 1 229 ? -2.932 6.108 -5.982 1.00 20.62 229 GLY B N 1
ATOM 3440 C CA . GLY B 1 229 ? -3.290 4.817 -5.423 1.00 19.47 229 GLY B CA 1
ATOM 3441 C C . GLY B 1 229 ? -2.390 4.409 -4.273 1.00 18.46 229 GLY B C 1
ATOM 3442 O O . GLY B 1 229 ? -2.856 3.857 -3.275 1.00 19.18 229 GLY B O 1
ATOM 3443 N N . LEU B 1 230 ? -1.095 4.685 -4.411 1.00 19.31 230 LEU B N 1
ATOM 3444 C CA . LEU B 1 230 ? -0.147 4.400 -3.341 1.00 15.75 230 LEU B CA 1
ATOM 3445 C C . LEU B 1 230 ? -0.417 5.309 -2.144 1.00 16.57 230 LEU B C 1
ATOM 3446 O O . LEU B 1 230 ? -0.425 4.855 -0.999 1.00 17.11 230 LEU B O 1
ATOM 3451 N N . VAL B 1 231 ? -0.647 6.590 -2.408 1.00 16.76 231 VAL B N 1
ATOM 3452 C CA . VAL B 1 231 ? -0.889 7.536 -1.325 1.00 17.39 231 VAL B CA 1
ATOM 3453 C C . VAL B 1 231 ? -2.188 7.197 -0.585 1.00 16.47 231 VAL B C 1
ATOM 3454 O O . VAL B 1 231 ? -2.279 7.381 0.634 1.00 17.25 231 VAL B O 1
ATOM 3458 N N . SER B 1 232 ? -3.173 6.662 -1.306 1.00 16.90 232 SER B N 1
ATOM 3459 C CA . SER B 1 232 ? -4.401 6.204 -0.665 1.00 18.33 232 SER B CA 1
ATOM 3460 C C . SER B 1 232 ? -4.078 5.171 0.411 1.00 16.52 232 SER B C 1
ATOM 3461 O O . SER B 1 232 ? -4.584 5.255 1.529 1.00 20.09 232 SER B O 1
ATOM 3464 N N . PHE B 1 233 ? -3.220 4.207 0.080 1.00 16.77 233 PHE B N 1
ATOM 3465 C CA . PHE B 1 233 ? -2.769 3.227 1.064 1.00 15.51 233 PHE B CA 1
ATOM 3466 C C . PHE B 1 233 ? -2.047 3.892 2.236 1.00 16.16 233 PHE B C 1
ATOM 3467 O O . PHE B 1 233 ? -2.302 3.561 3.394 1.00 18.12 233 PHE B O 1
ATOM 3475 N N . LEU B 1 234 ? -1.158 4.835 1.935 1.00 17.64 234 LEU B N 1
ATOM 3476 C CA . LEU B 1 234 ? -0.380 5.501 2.978 1.00 15.11 234 LEU B CA 1
ATOM 3477 C C . LEU B 1 234 ? -1.244 6.407 3.867 1.00 15.34 234 LEU B C 1
ATOM 3478 O O . LEU B 1 234 ? -0.834 6.768 4.971 1.00 16.59 234 LEU B O 1
ATOM 3483 N N . ALA B 1 235 ? -2.435 6.765 3.391 1.00 17.71 235 ALA B N 1
ATOM 3484 C CA . ALA B 1 235 ? -3.367 7.571 4.181 1.00 15.49 235 ALA B CA 1
ATOM 3485 C C . ALA B 1 235 ? -4.378 6.712 4.941 1.00 18.46 235 ALA B C 1
ATOM 3486 O O . ALA B 1 235 ? -5.115 7.216 5.791 1.00 18.42 235 ALA B O 1
ATOM 3488 N N . SER B 1 236 ? -4.397 5.417 4.635 1.00 17.82 236 SER B N 1
ATOM 3489 C CA . SER B 1 236 ? -5.393 4.493 5.169 1.00 19.67 236 SER B CA 1
ATOM 3490 C C . SER B 1 236 ? -4.897 3.765 6.423 1.00 17.32 236 SER B C 1
ATOM 3491 O O . SER B 1 236 ? -3.695 3.714 6.679 1.00 17.82 236 SER B O 1
ATOM 3494 N N . PRO B 1 237 ? -5.822 3.178 7.204 1.00 16.81 237 PRO B N 1
ATOM 3495 C CA . PRO B 1 237 ? -5.426 2.403 8.386 1.00 20.67 237 PRO B CA 1
ATOM 3496 C C . PRO B 1 237 ? -4.553 1.196 8.045 1.00 15.74 237 PRO B C 1
ATOM 3497 O O . PRO B 1 237 ? -3.874 0.658 8.919 1.00 21.37 237 PRO B O 1
ATOM 3501 N N . ASP B 1 238 ? -4.580 0.772 6.786 1.00 19.15 238 ASP B N 1
ATOM 3502 C CA . ASP B 1 238 ? -3.819 -0.400 6.369 1.00 19.29 238 ASP B CA 1
ATOM 3503 C C . ASP B 1 238 ? -2.312 -0.163 6.451 1.00 18.92 238 ASP B C 1
ATOM 3504 O O . ASP B 1 238 ? -1.532 -1.112 6.435 1.00 21.19 238 ASP B O 1
ATOM 3509 N N . SER B 1 239 ? -1.910 1.100 6.553 1.00 18.93 239 SER B N 1
ATOM 3510 C CA . SER B 1 239 ? -0.491 1.438 6.654 1.00 19.61 239 SER B CA 1
ATOM 3511 C C . SER B 1 239 ? -0.080 1.857 8.065 1.00 19.32 239 SER B C 1
ATOM 3512 O O . SER B 1 239 ? 1.022 2.354 8.257 1.00 17.97 239 SER B O 1
ATOM 3515 N N . ASP B 1 240 ? -0.958 1.650 9.045 1.00 19.15 240 ASP B N 1
ATOM 3516 C CA . ASP B 1 240 ? -0.699 2.089 10.420 1.00 18.10 240 ASP B CA 1
ATOM 3517 C C . ASP B 1 240 ? 0.646 1.610 10.991 1.00 19.74 240 ASP B C 1
ATOM 3518 O O . ASP B 1 240 ? 1.338 2.371 11.670 1.00 22.60 240 ASP B O 1
ATOM 3523 N N . TYR B 1 241 ? 1.020 0.362 10.718 1.00 19.66 241 TYR B N 1
ATOM 3524 C CA . TYR B 1 241 ? 2.228 -0.210 11.317 1.00 17.89 241 TYR B CA 1
ATOM 3525 C C . TYR B 1 241 ? 3.463 0.003 10.441 1.00 20.57 241 TYR B C 1
ATOM 3526 O O . TYR B 1 241 ? 4.545 -0.481 10.761 1.00 22.09 241 TYR B O 1
ATOM 3535 N N . MET B 1 242 ? 3.305 0.729 9.338 1.00 16.86 242 MET B N 1
ATOM 3536 C CA . MET B 1 242 ? 4.435 1.060 8.476 1.00 15.47 242 MET B CA 1
ATOM 3537 C C . MET B 1 242 ? 4.913 2.479 8.744 1.00 20.07 242 MET B C 1
ATOM 3538 O O . MET B 1 242 ? 4.120 3.422 8.724 1.00 17.85 242 MET B O 1
ATOM 3543 N N . THR B 1 243 ? 6.206 2.640 8.995 1.00 16.79 243 THR B N 1
ATOM 3544 C CA . THR B 1 243 ? 6.737 3.983 9.158 1.00 17.52 243 THR B CA 1
ATOM 3545 C C . THR B 1 243 ? 8.207 4.050 8.746 1.00 18.11 243 THR B C 1
ATOM 3546 O O . THR B 1 243 ? 8.949 3.068 8.867 1.00 18.26 243 THR B O 1
ATOM 3550 N N . GLY B 1 244 ? 8.604 5.206 8.219 1.00 17.25 244 GLY B N 1
ATOM 3551 C CA . GLY B 1 244 ? 9.977 5.448 7.812 1.00 16.80 244 GLY B CA 1
ATOM 3552 C C . GLY B 1 244 ? 10.353 4.921 6.441 1.00 18.73 244 GLY B C 1
ATOM 3553 O O . GLY B 1 244 ? 11.529 4.909 6.074 1.00 20.76 244 GLY B O 1
ATOM 3554 N N . GLN B 1 245 ? 9.355 4.497 5.676 1.00 16.69 245 GLN B N 1
ATOM 3555 C CA . GLN B 1 245 ? 9.602 3.880 4.381 1.00 17.98 245 GLN B CA 1
ATOM 3556 C C . GLN B 1 245 ? 9.380 4.843 3.222 1.00 15.82 245 GLN B C 1
ATOM 3557 O O . GLN B 1 245 ? 8.484 5.683 3.263 1.00 21.47 245 GLN B O 1
ATOM 3563 N N . SER B 1 246 ? 10.203 4.710 2.188 1.00 20.64 246 SER B N 1
ATOM 3564 C CA . SER B 1 246 ? 10.012 5.456 0.950 1.00 21.30 246 SER B CA 1
ATOM 3565 C C . SER B 1 246 ? 9.710 4.459 -0.159 1.00 20.31 246 SER B C 1
ATOM 3566 O O . SER B 1 246 ? 10.581 3.688 -0.565 1.00 24.22 246 SER B O 1
ATOM 3569 N N . LEU B 1 247 ? 8.469 4.472 -0.635 1.00 18.93 247 LEU B N 1
ATOM 3570 C CA . LEU B 1 247 ? 7.967 3.401 -1.492 1.00 19.32 247 LEU B CA 1
ATOM 3571 C C . LEU B 1 247 ? 7.986 3.775 -2.972 1.00 18.68 247 LEU B C 1
ATOM 3572 O O . LEU B 1 247 ? 7.400 4.780 -3.378 1.00 19.14 247 LEU B O 1
ATOM 3577 N N . LEU B 1 248 ? 8.662 2.954 -3.772 1.00 18.92 248 LEU B N 1
ATOM 3578 C CA . LEU B 1 248 ? 8.751 3.170 -5.213 1.00 19.13 248 LEU B CA 1
ATOM 3579 C C . LEU B 1 248 ? 7.519 2.670 -5.956 1.00 22.84 248 LEU B C 1
ATOM 3580 O O . LEU B 1 248 ? 7.170 1.494 -5.866 1.00 22.06 248 LEU B O 1
ATOM 3585 N N . ILE B 1 249 ? 6.866 3.563 -6.692 1.00 21.89 249 ILE B N 1
ATOM 3586 C CA . ILE B 1 249 ? 5.832 3.152 -7.635 1.00 22.17 249 ILE B CA 1
ATOM 3587 C C . ILE B 1 249 ? 6.225 3.728 -9.001 1.00 21.72 249 ILE B C 1
ATOM 3588 O O . ILE B 1 249 ? 5.682 4.724 -9.482 1.00 21.60 249 ILE B O 1
ATOM 3593 N N . ASP B 1 250 ? 7.204 3.068 -9.612 1.00 20.22 250 ASP B N 1
ATOM 3594 C CA . ASP B 1 250 ? 7.897 3.594 -10.779 1.00 22.55 250 ASP B CA 1
ATOM 3595 C C . ASP B 1 250 ? 7.794 2.684 -11.999 1.00 28.71 250 ASP B C 1
ATOM 3596 O O . ASP B 1 250 ? 8.476 2.905 -13.000 1.00 27.34 250 ASP B O 1
ATOM 3601 N N . GLY B 1 251 ? 6.957 1.655 -11.910 1.00 24.10 251 GLY B N 1
ATOM 3602 C CA . GLY B 1 251 ? 6.775 0.735 -13.017 1.00 23.89 251 GLY B CA 1
ATOM 3603 C C . GLY B 1 251 ? 7.946 -0.213 -13.192 1.00 22.66 251 GLY B C 1
ATOM 3604 O O . GLY B 1 251 ? 8.040 -0.912 -14.202 1.00 26.42 251 GLY B O 1
ATOM 3605 N N . GLY B 1 252 ? 8.843 -0.232 -12.209 1.00 24.37 252 GLY B N 1
ATOM 3606 C CA . GLY B 1 252 ? 9.978 -1.137 -12.224 1.00 23.62 252 GLY B CA 1
ATOM 3607 C C . GLY B 1 252 ? 11.228 -0.560 -12.859 1.00 28.28 252 GLY B C 1
ATOM 3608 O O . GLY B 1 252 ? 11.776 -1.135 -13.799 1.00 31.54 252 GLY B O 1
ATOM 3609 N N . MET B 1 253 ? 11.684 0.578 -12.345 1.00 28.35 253 MET B N 1
ATOM 3610 C CA . MET B 1 253 ? 12.932 1.175 -12.811 1.00 25.38 253 MET B CA 1
ATOM 3611 C C . MET B 1 253 ? 14.063 0.853 -11.840 1.00 29.16 253 MET B C 1
ATOM 3612 O O . MET B 1 253 ? 15.120 0.359 -12.236 1.00 31.45 253 MET B O 1
ATOM 3617 N N . VAL B 1 254 ? 13.825 1.136 -10.564 1.00 26.86 254 VAL B N 1
ATOM 3618 C CA . VAL B 1 254 ? 14.770 0.831 -9.497 1.00 31.18 254 VAL B CA 1
ATOM 3619 C C . VAL B 1 254 ? 14.100 -0.114 -8.501 1.00 31.55 254 VAL B C 1
ATOM 3620 O O . VAL B 1 254 ? 12.901 -0.002 -8.251 1.00 25.26 254 VAL B O 1
ATOM 3624 N N . PHE B 1 255 ? 14.861 -1.054 -7.946 1.00 27.42 255 PHE B N 1
ATOM 3625 C CA . PHE B 1 255 ? 14.296 -2.019 -7.007 1.00 21.79 255 PHE B CA 1
ATOM 3626 C C . PHE B 1 255 ? 14.814 -1.800 -5.588 1.00 35.45 255 PHE B C 1
ATOM 3627 O O . PHE B 1 255 ? 16.020 -1.820 -5.349 1.00 28.53 255 PHE B O 1
ATOM 3635 N N . ASN B 1 256 ? 13.896 -1.595 -4.649 1.00 31.21 256 ASN B N 1
ATOM 3636 C CA . ASN B 1 256 ? 14.263 -1.315 -3.266 1.00 53.06 256 ASN B CA 1
ATOM 3637 C C . ASN B 1 256 ? 13.213 -1.832 -2.284 1.00 88.11 256 ASN B C 1
ATOM 3638 O O . ASN B 1 256 ? 13.107 -1.360 -1.152 1.00 63.41 256 ASN B O 1
#

B-factor: mean 25.54, std 13.36, range [13.09, 113.04]

Nearest PDB structures (foldseek):
  3wye-assembly1_A-2  TM=1.004E+00  e=4.048E-52  Klebsiella pneumoniae
  3wye-assembly1_B-2  TM=1.003E+00  e=2.829E-46  Klebsiella pneumoniae
  1geg-assembly2_E  TM=9.972E-01  e=4.266E-44  Klebsiella pneumoniae
  3a28-assembly1_A  TM=9.875E-01  e=2.525E-40  Corynebacterium glutamicum
  3wtc-assembly1_A  TM=9.219E-01  e=7.364E-33  Gluconobacter oxydans 621H

Secondary structure (DSSP, 8-state):
--EEEEETTTSHHHHHHHHHHHHHT-EEEEEES-HHHHHHHHHHHHTTT--EEEEE--TT-HHHHHHHHHHHHHHHT---EEEE-------B-GGG--HHHHHHHHIIIIIHHHHHHHHHHHHHHHHTS-EEEEEE--GGGTSPPTTBHHHHHHHHHHHHHHHHHHHHHGGGTEEEEEEEE-SB-SHHHHHHHHHHHHHH-PPTTHHHHHHTTT-TTSS-B-HHHHHHHHHHHHSGGGTT--S-EEEESSSSS--/-EEEEETTTSHHHHHHHHHHHHTT-EEEEEES-HHHHHHHHHHHHHTT--EEEEE--TT-HHHHHHHHHHHHHHHT---EEEE---------GGG--HHHHHHHHIIIIIHHHHHHHHHHHHHHHHTS-EEEEEE--GGGTSPPTT-HHHHHHHHHHHHHHHHHHHHHGGGTEEEEEEEE-SB-STTHHHHHHHHH---TTSS-B-HHHHHHHHHHHHSGGGTT--S-EEEESSSSS--

InterPro domains:
  IPR002347 Short-chain dehydrogenase/reductase SDR [PF00106] (3-196)
  IPR002347 Short-chain dehydrogenase/reductase SDR [PR00080] (78-89)
  IPR002347 Short-chain dehydrogenase/reductase SDR [PR00080] (132-140)
  IPR002347 Short-chain dehydrogenase/reductase SDR [PR00080] (152-171)
  IPR002347 Short-chain dehydrogenase/reductase SDR [PR00081] (4-21)
  IPR002347 Short-chain dehydrogenase/reductase SDR [PR00081] (78-89)
  IPR002347 Short-chain dehydrogenase/reductase SDR [PR00081] (126-142)
  IPR002347 Short-chain dehydrogenase/reductase SDR [PR00081] (152-171)
  IPR002347 Short-chain dehydrogenase/reductase SDR [PR00081] (173-190)
  IPR002347 Short-chain dehydrogenase/reductase SDR [PR00081] (217-237)
  IPR014007 Acetoin reductase [TIGR02415] (3-256)
  IPR020904 Short-chain dehydrogenase/reductase, conserved site [PS00061] (139-167)
  IPR036291 NAD(P)-binding domain superfamily [SSF51735] (2-254)
  IPR057326 Ketoreductase domain [SM00822] (3-183)

Radius of gyration: 23.22 Å; Cα contacts (8 Å, |Δi|>4): 1173; chains: 2; bounding box: 80×37×58 Å

Sequence (494 aa):
KKVALVTGAGQGIGKAIALRLVKDGFAVAIADYNDATAKAVASEINQAGGHAVAVKVDVSDRDQVFAAVEQARKTLGGFDVIVNNAGIAQIKPLLEVTEEEDLKQIYSVNVFSVFFGIQAAVEAFKKEGHGGKIINAASIAAIQGFPILSAYSTTKFAVRGLTQTAARDLAPLGITVNGYCPGIVGTGMWEEEQIDAELSKINGKPIGENFKEYSSSIALGRPSVPEEDVAGLVSFLASPDSDYMTGQSLLIDGGMVFNKVALVTGAGQGIGKAIALRLVKDGFAVAIADYNDATAKAVASEINQAGGHAVAVKVDVSDRDQVFAAVEQARKTLGGFDVIVNNAGIAQIKPLLEVTEEDLKQIYSVNVFSVFFGIQAAVEAFKKEGHGGKIINAASIAAIQGFPILSAYSTTKFAVRGLTQTAARDLAPLGITVNGYCPGIVGTGMWEQIDAELSKSIALGRPSVPEDVAGLVSFLASPDSDYMTGQSLLIDGGMVFN

CATH classification: 3.40.50.720

Solvent-accessible surface area: 19450 Å² total; per-residue (Å²): 165,125,0,0,2,0,10,14,0,6,108,25,30,1,65,12,0,0,77,75,0,32,170,62,37,19,2,0,0,0,0,21,143,68,46,72,38,0,122,47,3,5,50,90,4,65,156,88,72,21,81,6,28,24,4,114,3,43,15,18,50,77,108,70,8,43,61,4,4,56,76,0,48,147,71,18,65,7,0,21,2,1,0,11,20,25,26,59,5,35,13,67,34,5,56,104,5,58,50,121,30,0,98,99,0,0,23,20,3,0,7,7,5,0,0,1,0,5,2,0,2,75,4,0,109,114,57,66,80,20,15,24,1,1,0,9,5,8,5,3,0,10,89,10,27,47,47,6,1,4,24,0,0,0,11,0,0,0,23,0,0,1,30,0,0,3,160,39,4,52,119,77,50,2,22,0,4,0,0,0,12,11,2,7,47,27,38,59,20,132,65,8,7,42,64,2,18,192,78,69,64,71,94,128,23,60,2,43,128,83,41,17,96,66,12,77,120,66,143,60,14,81,32,102,45,0,0,30,22,0,11,70,2,5,27,102,118,1,86,222,58,48,13,92,20,39,42,61,10,22,18,29,31,169,145,129,5,0,2,0,9,16,0,5,102,24,30,1,69,10,0,0,58,89,1,34,172,44,49,13,17,0,0,0,0,20,143,64,58,72,40,0,128,62,5,6,54,84,4,65,146,91,58,19,123,11,34,26,16,111,3,46,15,24,54,72,109,71,8,40,62,4,4,58,78,0,32,139,71,33,65,6,0,39,2,1,0,11,19,24,26,54,8,26,24,70,49,5,60,98,2,56,56,121,21,0,102,96,0,0,21,25,2,0,7,7,5,0,0,1,0,6,2,0,1,105,4,0,114,143,58,66,80,25,13,25,1,1,0,8,4,8,4,1,0,11,87,4,47,62,62,12,0,2,20,0,0,0,10,0,0,0,25,0,0,1,34,0,0,2,170,32,5,47,119,88,48,2,20,0,4,0,0,0,13,10,42,5,56,19,32,60,68,131,88,3,91,53,72,84,101,194,129,37,77,116,64,146,94,15,76,27,115,48,0,4,30,24,0,9,70,2,5,26,103,119,1,84,223,59,45,15,88,24,36,43,58,10,22,20,42,31,170,146